Protein AF-A0A928VUD1-F1 (afdb_monomer)

Nearest PDB structures (foldseek):
  7b5h-assembly1_AC  TM=4.780E-01  e=1.825E-04  Nostoc sp. PCC 7120 = FACHB-418
  7b5h-assembly1_AA  TM=3.966E-01  e=3.244E-04  Nostoc sp. PCC 7120 = FACHB-418
  5y0e-assembly1_A  TM=3.196E-01  e=7.689E-04  Serratia sp. FS14
  6gj3-assembly1_D  TM=5.193E-01  e=1.446E-02  Escherichia coli
  5y0e-assembly1_B  TM=3.163E-01  e=8.615E-03  Serratia sp. FS14

Secondary structure (DSSP, 8-state):
------------TT----HHHHHHHHHHHHHHHHHHHHHHEE-EEEEE--EEE-TTTSSEEEE--EEEE-TTS-EEEE-TT-PEEEE-----SS-SEEEEEEEEEEE-GGG-TT--TT-S----EEEEEEESS--TT-EEEEEEEEETTSSS---B--SSTTSPPTTBEE-TT----EEPPSEEE-EEEE--GGGGGTTHHHHHHHHHHHHHHHHHH-TTEEE-SSPEEE-TTGGGTS-GGG-SEEE--HHHHTTS-HHHHHHHHHHHHHTT-EEEEEE-HHHHHHHTTT-THHHHHHHHHHHHHHHHHHHHHHHS-TTSS-HHHHHHHHHHHHHHHHHHHHHHHHHHHHHHHHHHHHH-----SS-SS--TT-HHHHSSS--SS--EETTEEPEEEEETTEEEEES-THHHHS--TT----HHHHHHHHHHHHHHHHHHHHHHHHHHHHHHTT--

Mean predicted aligned error: 10.02 Å

Radius of gyration: 29.48 Å; Cα contacts (8 Å, |Δi|>4): 717; chains: 1; bounding box: 75×64×85 Å

Foldseek 3Di:
DPPPDQDADDDDPPDDDDPVNVVSNVVSVQQVQLVVCLQWKAWAFADAQAWFADPPALFKIWTAWGWIAFNSRDIDGDDHPDIDIDGDDDDPPPDQKAKKFWWKAWDDVVPDPPDPPPDPDDDTDMDIDIDSDDDGRTQTSWMAIAGNPDPDQGAHDAPDQVDRDHSHTHRPPGDDMDTEAQFEFAAEEEDEPVCVPPHVVLQQQLVLLLQVCCCVPPVNYHYDNGHHYDYPVCLQVDPLVVGLEYEDEVVRVVVDDLVPPLVSVVVSLLLLHAYEYEYAQVNLCVLLPPPCLVVLLVVLLVLVVVLVVLVVVVVVPPDDDDVPVSVVVNVVSVVSNVVSVVVNLVSQLVSVVVVCVVNVPPFDSPDQADDQPHQLQPPPHHDPFAADAPRHGWTWDDDRRYIYIYHDCSNLSRPDPPDDDDPVNSVSSSRSVVSVRVSSRVSSVVSVVVVVVPDD

Organism: NCBI:txid2777977

Sequence (456 aa):
MTNAFFERLHIGSDRLITVDRWRQVHDYHRRRQNWYYQALYQPGIIEGLGISVDNQDGLTLIIQPGAAIDNQGNPIIVPTQETFKFRIQTRPESEKELQIYIVLQAVDPNDLKGLPQETQTVPEYFKIHERRKLQPGDIELCRILLNADQDVLEVSSPKDPFFPKPNELDFRYRPIPRPRTSFDIQVGAVVTSSDHIQSAPYLIKGWTDLIASIPSLYPRLSAHSMVQQYSPTELGELNVQSCQLLHLPYRILGTLDRGWLMPILDRFIQDGGTVLVSIDIDQINDLMENRNFAEHLQIFRALKLEARQLDYAFTDRHKYGSQETANSLKGAIDSEIEDYSAEILSDLSHLIQKINQTHRMGFDDEHAELELEHPLRRFPFPFSQLPTYKGYPVYVKQQGGWILMLGDLNEVWSIDPNFDCSREVLRSAQEFGINILHFAAQRWQQINYANYQITD

pLDDT: mean 84.81, std 12.03, range [34.44, 98.25]

Solvent-accessible surface area (backbone atoms only — not comparable to full-atom values): 25769 Å² total; per-residue (Å²): 132,76,89,79,80,82,70,78,84,82,87,54,98,90,57,84,91,45,72,69,58,52,49,49,49,52,53,40,54,50,52,53,50,15,47,55,39,48,71,48,34,43,40,18,49,78,42,71,51,47,76,47,57,38,90,87,70,26,38,34,34,38,36,41,33,28,35,32,31,27,64,66,37,47,68,28,62,44,60,84,88,57,70,45,80,46,70,70,78,88,73,52,84,84,45,65,64,40,60,38,33,39,26,40,31,63,41,66,60,89,77,52,85,82,68,70,90,82,59,95,70,81,72,79,36,63,48,79,46,82,35,79,65,92,54,95,42,54,38,54,58,33,34,34,40,38,52,42,90,46,99,67,83,53,42,39,72,37,93,42,69,91,64,45,50,74,28,14,50,33,54,83,73,46,41,57,60,39,66,42,56,80,35,68,38,30,44,28,36,54,48,58,86,78,27,78,77,83,55,43,66,37,53,58,42,5,51,38,45,42,52,70,45,29,69,81,77,42,47,48,44,42,63,55,76,68,68,42,79,36,45,80,82,43,61,81,76,47,71,66,84,75,34,30,33,38,38,40,43,40,83,56,63,76,74,52,64,59,88,66,48,48,63,52,52,52,49,42,32,73,72,16,22,23,40,37,33,33,34,43,60,73,54,52,49,62,75,49,74,74,57,61,55,67,54,53,51,51,51,48,44,53,52,54,51,50,53,51,52,49,53,54,58,54,71,75,51,86,78,73,92,60,69,66,63,52,51,52,51,50,53,51,53,53,52,51,49,50,52,50,47,53,52,52,51,51,54,48,42,52,48,50,48,54,49,29,73,73,67,66,62,70,66,69,89,89,59,69,62,68,54,85,83,34,58,62,36,42,34,85,50,71,50,97,64,66,40,53,46,103,78,40,71,37,45,44,40,74,38,97,36,41,33,43,31,43,39,52,56,36,63,63,40,25,92,47,97,84,63,89,71,55,71,65,45,42,48,43,43,48,45,47,51,47,5,52,53,46,44,23,31,50,44,28,50,52,46,47,54,62,63,63,75,71,80,126

Structure (mmCIF, N/CA/C/O backbone):
data_AF-A0A928VUD1-F1
#
_entry.id   AF-A0A928VUD1-F1
#
loop_
_atom_site.group_PDB
_atom_site.id
_atom_site.type_symbol
_atom_site.label_atom_id
_atom_site.label_alt_id
_atom_site.label_comp_id
_atom_site.label_asym_id
_atom_site.label_entity_id
_atom_site.label_seq_id
_atom_site.pdbx_PDB_ins_code
_atom_site.Cartn_x
_atom_site.Cartn_y
_atom_site.Cartn_z
_atom_site.occupancy
_atom_site.B_iso_or_equiv
_atom_site.auth_seq_id
_atom_site.auth_comp_id
_atom_site.auth_asym_id
_atom_site.auth_atom_id
_atom_site.pdbx_PDB_model_num
ATOM 1 N N . MET A 1 1 ? -8.631 -18.122 6.795 1.00 48.44 1 MET A N 1
ATOM 2 C CA . MET A 1 1 ? -10.044 -18.305 7.189 1.00 48.44 1 MET A CA 1
ATOM 3 C C . MET A 1 1 ? -10.235 -19.783 7.459 1.00 48.44 1 MET A C 1
ATOM 5 O O . MET A 1 1 ? -10.255 -20.563 6.521 1.00 48.44 1 MET A O 1
ATOM 9 N N . THR A 1 2 ? -10.226 -20.173 8.729 1.00 42.34 2 THR A N 1
ATOM 10 C CA . THR A 1 2 ? -10.508 -21.542 9.180 1.00 42.34 2 THR A CA 1
ATOM 11 C C . THR A 1 2 ? -11.916 -21.954 8.741 1.00 42.34 2 THR A C 1
ATOM 13 O O . THR A 1 2 ? -12.798 -21.100 8.702 1.00 42.34 2 THR A O 1
ATOM 16 N N . ASN A 1 3 ? -12.103 -23.231 8.378 1.00 44.38 3 ASN A N 1
ATOM 17 C CA . ASN A 1 3 ? -13.359 -23.858 7.935 1.00 44.38 3 ASN A CA 1
ATOM 18 C C . ASN A 1 3 ? -14.597 -23.343 8.697 1.00 44.38 3 ASN A C 1
ATOM 20 O O . ASN A 1 3 ? -14.991 -23.903 9.720 1.00 44.38 3 ASN A O 1
ATOM 24 N N . ALA A 1 4 ? -15.229 -22.278 8.202 1.00 56.97 4 ALA A N 1
ATOM 25 C CA . ALA A 1 4 ? -16.465 -21.761 8.767 1.00 56.97 4 ALA A CA 1
ATOM 26 C C . ALA A 1 4 ? -17.613 -22.639 8.258 1.00 56.97 4 ALA A C 1
ATOM 28 O O . ALA A 1 4 ? -18.195 -22.386 7.205 1.00 56.97 4 ALA A O 1
ATOM 29 N N . PHE A 1 5 ? -17.898 -23.721 8.980 1.00 71.06 5 PHE A N 1
ATOM 30 C CA . PHE A 1 5 ? -19.027 -24.589 8.668 1.00 71.06 5 PHE A CA 1
ATOM 31 C C . PHE A 1 5 ? -20.336 -23.894 9.077 1.00 71.06 5 PHE A C 1
ATOM 33 O O . PHE A 1 5 ? -20.568 -23.591 10.251 1.00 71.06 5 PHE A O 1
ATOM 40 N N . PHE A 1 6 ? -21.184 -23.588 8.092 1.00 84.50 6 PHE A N 1
ATOM 41 C CA . PHE A 1 6 ? -22.466 -22.915 8.294 1.00 84.50 6 PHE A CA 1
ATOM 42 C C . PHE A 1 6 ? -23.605 -23.931 8.385 1.00 84.50 6 PHE A C 1
ATOM 44 O O . PHE A 1 6 ? -24.091 -24.426 7.370 1.00 84.50 6 PHE A O 1
ATOM 51 N N . GLU A 1 7 ? -24.097 -24.180 9.595 1.00 85.88 7 GLU A N 1
ATOM 52 C CA . GLU A 1 7 ? -25.244 -25.065 9.818 1.00 85.88 7 GLU A CA 1
ATOM 53 C C . GLU A 1 7 ? -26.544 -24.274 9.908 1.00 85.88 7 GLU A C 1
ATOM 55 O O . GLU A 1 7 ? -26.764 -23.508 10.849 1.00 85.88 7 GLU A O 1
ATOM 60 N N . ARG A 1 8 ? -27.427 -24.469 8.926 1.00 88.25 8 ARG A N 1
ATOM 61 C CA . ARG A 1 8 ? -28.771 -23.891 8.944 1.00 88.25 8 ARG A CA 1
ATOM 62 C C . ARG A 1 8 ? -29.744 -24.870 9.593 1.00 88.25 8 ARG A C 1
ATOM 64 O O . ARG A 1 8 ? -29.845 -26.017 9.161 1.00 88.25 8 ARG A O 1
ATOM 71 N N . LEU A 1 9 ? -30.516 -24.396 10.571 1.00 88.94 9 LEU A N 1
ATOM 72 C CA . LEU A 1 9 ? -31.588 -25.193 11.161 1.00 88.94 9 LEU A CA 1
ATOM 73 C C . LEU A 1 9 ? -32.654 -25.524 10.103 1.00 88.94 9 LEU A C 1
ATOM 75 O O . LEU A 1 9 ? -33.220 -24.633 9.470 1.00 88.94 9 LEU A O 1
ATOM 79 N N . HIS A 1 10 ? -32.959 -26.811 9.949 1.00 87.12 10 HIS A N 1
ATOM 80 C CA . HIS A 1 10 ? -34.093 -27.279 9.158 1.00 87.12 10 HIS A CA 1
ATOM 81 C C . HIS A 1 10 ? -35.347 -27.376 10.042 1.00 87.12 10 HIS A C 1
ATOM 83 O O . HIS A 1 10 ? -35.391 -28.175 10.990 1.00 87.12 10 HIS A O 1
ATOM 89 N N . ILE A 1 11 ? -36.353 -26.552 9.734 1.00 83.06 11 ILE A N 1
ATOM 90 C CA . ILE A 1 11 ? -37.636 -26.498 10.445 1.00 83.06 11 ILE A CA 1
ATOM 91 C C . ILE A 1 11 ? -38.646 -27.373 9.692 1.00 83.06 11 ILE A C 1
ATOM 93 O O . ILE A 1 11 ? -39.026 -27.052 8.570 1.00 83.06 11 ILE A O 1
ATOM 97 N N . GLY A 1 12 ? -39.052 -28.482 10.316 1.00 84.00 12 GLY A N 1
ATOM 98 C CA . GLY A 1 12 ? -40.106 -29.382 9.839 1.00 84.00 12 GLY A CA 1
ATOM 99 C C . GLY A 1 12 ? -41.404 -29.196 10.629 1.00 84.00 12 GLY A C 1
ATOM 100 O O . GLY A 1 12 ? -41.389 -28.666 11.740 1.00 84.00 12 GLY A O 1
ATOM 101 N N . SER A 1 13 ? -42.531 -29.637 10.071 1.00 79.75 13 SER A N 1
ATOM 102 C CA . SER A 1 13 ? -43.873 -29.497 10.664 1.00 79.75 13 SER A CA 1
ATOM 103 C C . SER A 1 13 ? -44.088 -30.288 11.964 1.00 79.75 13 SER A C 1
ATOM 105 O O . SER A 1 13 ? -45.016 -30.002 12.710 1.00 79.75 13 SER A O 1
ATOM 107 N N . ASP A 1 14 ? -43.228 -31.262 12.255 1.00 84.19 14 ASP A N 1
ATOM 108 C CA . ASP A 1 14 ? -43.240 -32.131 13.439 1.00 84.19 14 ASP A CA 1
ATOM 109 C C . ASP A 1 14 ? -42.320 -31.635 14.575 1.00 84.19 14 ASP A C 1
ATOM 111 O O . ASP A 1 14 ? -42.181 -32.279 15.617 1.00 84.19 14 ASP A O 1
ATOM 115 N N . ARG A 1 15 ? -41.667 -30.481 14.395 1.00 78.81 15 ARG A N 1
ATOM 116 C CA . ARG A 1 15 ? -40.625 -29.973 15.293 1.00 78.81 15 ARG A CA 1
ATOM 117 C C . ARG A 1 15 ? -41.103 -28.758 16.089 1.00 78.81 15 ARG A C 1
ATOM 119 O O . ARG A 1 15 ? -41.362 -27.700 15.532 1.00 78.81 15 ARG A O 1
ATOM 126 N N . LEU A 1 16 ? -41.110 -28.878 17.421 1.00 85.25 16 LEU A N 1
ATOM 127 C CA . LEU A 1 16 ? -41.390 -27.762 18.337 1.00 85.25 16 LEU A CA 1
ATOM 128 C C . LEU A 1 16 ? -40.362 -26.629 18.193 1.00 85.25 16 LEU A C 1
ATOM 130 O O . LEU A 1 16 ? -39.154 -26.870 18.140 1.00 85.25 16 LEU A O 1
ATOM 134 N N . ILE A 1 17 ? -40.826 -25.385 18.177 1.00 85.88 17 ILE A N 1
ATOM 135 C CA . ILE A 1 17 ? -39.956 -24.210 18.197 1.00 85.88 17 ILE A CA 1
ATOM 136 C C . ILE A 1 17 ? -39.545 -23.944 19.652 1.00 85.88 17 ILE A C 1
ATOM 138 O O . ILE A 1 17 ? -40.374 -23.564 20.474 1.00 85.88 17 ILE A O 1
ATOM 142 N N . THR A 1 18 ? -38.272 -24.175 19.976 1.00 89.25 18 THR A N 1
ATOM 143 C CA . THR A 1 18 ? -37.698 -23.947 21.313 1.00 89.25 18 THR A CA 1
ATOM 144 C C . THR A 1 18 ? -36.814 -22.700 21.328 1.00 89.25 18 THR A C 1
ATOM 146 O O . THR A 1 18 ? -36.384 -22.225 20.275 1.00 89.25 18 THR A O 1
ATOM 149 N N . VAL A 1 19 ? -36.503 -22.187 22.523 1.00 86.12 19 VAL A N 1
ATOM 150 C CA . VAL A 1 19 ? -35.561 -21.065 22.708 1.00 86.12 19 VAL A CA 1
ATOM 151 C C . VAL A 1 19 ? -34.201 -21.381 22.082 1.00 86.12 19 VAL A C 1
ATOM 153 O O . VAL A 1 19 ? -33.661 -20.557 21.351 1.00 86.12 19 VAL A O 1
ATOM 156 N N . ASP A 1 20 ? -33.685 -22.596 22.279 1.00 86.69 20 ASP A N 1
ATOM 157 C CA . ASP A 1 20 ? -32.394 -23.004 21.713 1.00 86.69 20 ASP A CA 1
ATOM 158 C C . ASP A 1 20 ? -32.408 -23.025 20.181 1.00 86.69 20 ASP A C 1
ATOM 160 O O . ASP A 1 20 ? -31.449 -22.597 19.543 1.00 86.69 20 ASP A O 1
ATOM 164 N N . ARG A 1 21 ? -33.518 -23.462 19.570 1.00 87.31 21 ARG A N 1
ATOM 165 C CA . ARG A 1 21 ? -33.684 -23.450 18.108 1.00 87.31 21 ARG A CA 1
ATOM 166 C C . ARG A 1 21 ? -33.757 -22.030 17.558 1.00 87.31 21 ARG A C 1
ATOM 168 O O . ARG A 1 21 ? -33.159 -21.751 16.521 1.00 87.31 21 ARG A O 1
ATOM 175 N N . TRP A 1 22 ? -34.440 -21.126 18.257 1.00 87.81 22 TRP A N 1
ATOM 176 C CA . TRP A 1 22 ? -34.425 -19.705 17.918 1.00 87.81 22 TRP A CA 1
ATOM 177 C C . TRP A 1 22 ? -33.025 -19.110 18.032 1.00 87.81 22 TRP A C 1
ATOM 179 O O . TRP A 1 22 ? -32.599 -18.420 17.107 1.00 87.81 22 TRP A O 1
ATOM 189 N N . ARG A 1 23 ? -32.296 -19.399 19.116 1.00 86.56 23 ARG A N 1
ATOM 190 C CA . ARG A 1 23 ? -30.913 -18.943 19.304 1.00 86.56 23 ARG A CA 1
ATOM 191 C C . ARG A 1 23 ? -30.019 -19.441 18.168 1.00 86.56 23 ARG A C 1
ATOM 193 O O . ARG A 1 23 ? -29.365 -18.634 17.522 1.00 86.56 23 ARG A O 1
ATOM 200 N N . GLN A 1 24 ? -30.113 -20.722 17.813 1.00 88.44 24 GLN A N 1
ATOM 201 C CA . GLN A 1 24 ? -29.358 -21.306 16.701 1.00 88.44 24 GLN A CA 1
ATOM 202 C C . GLN A 1 24 ? -29.626 -20.604 15.356 1.00 88.44 24 GLN A C 1
ATOM 204 O O . GLN A 1 24 ? -28.696 -20.387 14.577 1.00 88.44 24 GLN A O 1
ATOM 209 N N . VAL A 1 25 ? -30.881 -20.239 15.066 1.00 90.06 25 VAL A N 1
ATOM 210 C CA . VAL A 1 25 ? -31.235 -19.489 13.847 1.00 90.06 25 VAL A CA 1
ATOM 211 C C . VAL A 1 25 ? -30.621 -18.087 13.868 1.00 90.06 25 VAL A C 1
ATOM 213 O O . VAL A 1 25 ? -30.004 -17.685 12.879 1.00 90.06 25 VAL A O 1
ATOM 216 N N . HIS A 1 26 ? -30.726 -17.358 14.982 1.00 88.94 26 HIS A N 1
ATOM 217 C CA . HIS A 1 26 ? -30.129 -16.024 15.113 1.00 88.94 26 HIS A CA 1
ATOM 218 C C . HIS A 1 26 ? -28.600 -16.071 15.001 1.00 88.94 26 HIS A C 1
ATOM 220 O O . HIS A 1 26 ? -28.024 -15.297 14.237 1.00 88.94 26 HIS A O 1
ATOM 226 N N . ASP A 1 27 ? -27.950 -17.035 15.655 1.00 88.69 27 ASP A N 1
ATOM 227 C CA . ASP A 1 27 ? -26.501 -17.240 15.581 1.00 88.69 27 ASP A CA 1
ATOM 228 C C . ASP A 1 27 ? -26.047 -17.578 14.158 1.00 88.69 27 ASP A C 1
ATOM 230 O O . ASP A 1 27 ? -24.990 -17.132 13.713 1.00 88.69 27 ASP A O 1
ATOM 234 N N . TYR A 1 28 ? -26.829 -18.365 13.410 1.00 91.94 28 TYR A N 1
ATOM 235 C CA . TYR A 1 28 ? -26.558 -18.628 11.995 1.00 91.94 28 TYR A CA 1
ATOM 236 C C . TYR A 1 28 ? -26.592 -17.336 11.168 1.00 91.94 28 TYR A C 1
ATOM 238 O O . TYR A 1 28 ? -25.668 -17.078 10.392 1.00 91.94 28 TYR A O 1
ATOM 246 N N . HIS A 1 29 ? -27.633 -16.515 11.331 1.00 91.81 29 HIS A N 1
ATOM 247 C CA . HIS A 1 29 ? -27.766 -15.257 10.595 1.00 91.81 29 HIS A CA 1
ATOM 248 C C . HIS A 1 29 ? -26.662 -14.260 10.961 1.00 91.81 29 HIS A C 1
ATOM 250 O O . HIS A 1 29 ? -26.038 -13.711 10.052 1.00 91.81 29 HIS A O 1
ATOM 256 N N . ARG A 1 30 ? -26.352 -14.111 12.256 1.00 89.94 30 ARG A N 1
ATOM 257 C CA . ARG A 1 30 ? -25.256 -13.270 12.751 1.00 89.94 30 ARG A CA 1
ATOM 258 C C . ARG A 1 30 ? -23.915 -13.722 12.180 1.00 89.94 30 ARG A C 1
ATOM 260 O O . ARG A 1 30 ? -23.231 -12.938 11.536 1.00 89.94 30 ARG A O 1
ATOM 267 N N . ARG A 1 31 ? -23.567 -15.011 12.303 1.00 90.44 31 ARG A N 1
ATOM 268 C CA . ARG A 1 31 ? -22.313 -15.553 11.745 1.00 90.44 31 ARG A CA 1
ATOM 269 C C . ARG A 1 31 ? -22.212 -15.347 10.236 1.00 90.44 31 ARG A C 1
ATOM 271 O O . ARG A 1 31 ? -21.139 -15.016 9.742 1.00 90.44 31 ARG A O 1
ATOM 278 N N . ARG A 1 32 ? -23.309 -15.529 9.491 1.00 92.06 32 ARG A N 1
ATOM 279 C CA . ARG A 1 32 ? -23.329 -15.317 8.035 1.00 92.06 32 ARG A CA 1
ATOM 280 C C . ARG A 1 32 ? -23.122 -13.845 7.672 1.00 92.06 32 ARG A C 1
ATOM 282 O O . ARG A 1 32 ? -22.389 -13.566 6.727 1.00 92.06 32 ARG A O 1
ATOM 289 N N . GLN A 1 33 ? -23.746 -12.925 8.405 1.00 92.25 33 GLN A N 1
ATOM 290 C CA . GLN A 1 33 ? -23.556 -11.484 8.226 1.00 92.25 33 GLN A CA 1
ATOM 291 C C . GLN A 1 33 ? -22.118 -11.065 8.550 1.00 92.25 33 GLN A C 1
ATOM 293 O O . GLN A 1 33 ? -21.477 -10.407 7.733 1.00 92.25 33 GLN A O 1
ATOM 298 N N . ASN A 1 34 ? -21.594 -11.516 9.688 1.00 92.31 34 ASN A N 1
ATOM 299 C CA . ASN A 1 34 ? -20.219 -11.275 10.109 1.00 92.31 34 ASN A CA 1
ATOM 300 C C . ASN A 1 34 ? -19.225 -11.786 9.064 1.00 92.31 34 ASN A C 1
ATOM 302 O O . ASN A 1 34 ? -18.307 -11.068 8.683 1.00 92.31 34 ASN A O 1
ATOM 306 N N . TRP A 1 35 ? -19.437 -12.998 8.542 1.00 90.81 35 TRP A N 1
ATOM 307 C CA . TRP A 1 35 ? -18.601 -13.557 7.480 1.00 90.81 35 TRP A CA 1
ATOM 308 C C . TRP A 1 35 ? -18.664 -12.738 6.193 1.00 90.81 35 TRP A C 1
ATOM 310 O O . TRP A 1 35 ? -17.623 -12.459 5.608 1.00 90.81 35 TRP A O 1
ATOM 320 N N . TYR A 1 36 ? -19.859 -12.314 5.770 1.00 91.06 36 TYR A N 1
ATOM 321 C CA . TYR A 1 36 ? -20.012 -11.456 4.594 1.00 91.06 36 TYR A CA 1
ATOM 322 C C . TYR A 1 36 ? -19.243 -10.141 4.761 1.00 91.06 36 TYR A C 1
ATOM 324 O O . TYR A 1 36 ? -18.516 -9.734 3.857 1.00 91.06 36 TYR A O 1
ATOM 332 N N . TYR A 1 37 ? -19.352 -9.509 5.933 1.00 91.06 37 TYR A N 1
ATOM 333 C CA . TYR A 1 37 ? -18.616 -8.286 6.225 1.00 91.06 37 TYR A CA 1
ATOM 334 C C . TYR A 1 37 ? -17.106 -8.527 6.225 1.00 91.06 37 TYR A C 1
ATOM 336 O O . TYR A 1 37 ? -16.383 -7.862 5.492 1.00 91.06 37 TYR A O 1
ATOM 344 N N . GLN A 1 38 ? -16.636 -9.532 6.969 1.00 88.94 38 GLN A N 1
ATOM 345 C CA . GLN A 1 38 ? -15.221 -9.897 7.021 1.00 88.94 38 GLN A CA 1
ATOM 346 C C . GLN A 1 38 ? -14.664 -10.227 5.633 1.00 88.94 38 GLN A C 1
ATOM 348 O O . GLN A 1 38 ? -13.509 -9.920 5.358 1.00 88.94 38 GLN A O 1
ATOM 353 N N . ALA A 1 39 ? -15.442 -10.845 4.746 1.00 88.12 39 ALA A N 1
ATOM 354 C CA . ALA A 1 39 ? -14.986 -11.184 3.402 1.00 88.12 39 ALA A CA 1
ATOM 355 C C . ALA A 1 39 ? -14.753 -9.944 2.524 1.00 88.12 39 ALA A C 1
ATOM 357 O O . ALA A 1 39 ? -13.899 -9.979 1.640 1.00 88.12 39 ALA A O 1
ATOM 358 N N . LEU A 1 40 ? -15.493 -8.857 2.761 1.00 89.25 40 LEU A N 1
ATOM 359 C CA . LEU A 1 40 ? -15.569 -7.724 1.839 1.00 89.25 40 LEU A CA 1
ATOM 360 C C . LEU A 1 40 ? -15.015 -6.416 2.392 1.00 89.25 40 LEU A C 1
ATOM 362 O O . LEU A 1 40 ? -14.662 -5.548 1.596 1.00 89.25 40 LEU A O 1
ATOM 366 N N . TYR A 1 41 ? -14.925 -6.261 3.711 1.00 91.00 41 TYR A N 1
ATOM 367 C CA . TYR A 1 41 ? -14.602 -4.995 4.356 1.00 91.00 41 TYR A CA 1
ATOM 368 C C . TYR A 1 41 ? -13.569 -5.152 5.476 1.00 91.00 41 TYR A C 1
ATOM 370 O O . TYR A 1 41 ? -13.454 -6.193 6.125 1.00 91.00 41 TYR A O 1
ATOM 378 N N . GLN A 1 42 ? -12.804 -4.086 5.688 1.00 90.75 42 GLN A N 1
ATOM 379 C CA . GLN A 1 42 ? -11.972 -3.858 6.862 1.00 90.75 42 GLN A CA 1
ATOM 380 C C . GLN A 1 42 ? -12.806 -3.201 7.976 1.00 90.75 42 GLN A C 1
ATOM 382 O O . GLN A 1 42 ? -13.734 -2.448 7.666 1.00 90.75 42 GLN A O 1
ATOM 387 N N . PRO A 1 43 ? -12.470 -3.454 9.255 1.00 93.25 43 PRO A N 1
ATOM 388 C CA . PRO A 1 43 ? -13.142 -2.835 10.395 1.00 93.25 43 PRO A CA 1
ATOM 389 C C . PRO A 1 43 ? -12.977 -1.315 10.426 1.00 93.25 43 PRO A C 1
ATOM 391 O O . PRO A 1 43 ? -12.012 -0.771 9.886 1.00 93.25 43 PRO A O 1
ATOM 394 N N . GLY A 1 44 ? -13.873 -0.629 11.134 1.00 95.50 44 GLY A N 1
ATOM 395 C CA . GLY A 1 44 ? -13.720 0.799 11.381 1.00 95.50 44 GLY A CA 1
ATOM 396 C C . GLY A 1 44 ? -14.961 1.505 11.910 1.00 95.50 44 GLY A C 1
ATOM 397 O O . GLY A 1 44 ? -16.013 0.905 12.130 1.00 95.50 44 GLY A O 1
ATOM 398 N N . ILE A 1 45 ? -14.810 2.812 12.096 1.00 97.19 45 ILE A N 1
ATOM 399 C CA . ILE A 1 45 ? -15.842 3.743 12.548 1.00 97.19 45 ILE A CA 1
ATOM 400 C C . ILE A 1 45 ? -16.692 4.176 11.354 1.00 97.19 45 ILE A C 1
ATOM 402 O O . ILE A 1 45 ? -16.182 4.764 10.402 1.00 97.19 45 ILE A O 1
ATOM 406 N N . ILE A 1 46 ? -17.989 3.883 11.410 1.00 95.19 46 ILE A N 1
ATOM 407 C CA . ILE A 1 46 ? -18.954 4.226 10.358 1.00 95.19 46 ILE A CA 1
ATOM 408 C C . ILE A 1 46 ? -19.353 5.694 10.482 1.00 95.19 46 ILE A C 1
ATOM 410 O O . ILE A 1 46 ? -19.328 6.434 9.503 1.00 95.19 46 ILE A O 1
ATOM 414 N N . GLU A 1 47 ? -19.718 6.109 11.694 1.00 94.50 47 GLU A N 1
ATOM 415 C CA . GLU A 1 47 ? -20.177 7.463 11.984 1.00 94.50 47 GLU A CA 1
ATOM 416 C C . GLU A 1 47 ? -19.939 7.830 13.452 1.00 94.50 47 GLU A C 1
ATOM 418 O O . GLU A 1 47 ? -19.917 6.967 14.332 1.00 94.50 47 GLU A O 1
ATOM 423 N N . GLY A 1 48 ? -19.786 9.128 13.723 1.00 94.38 48 GLY A N 1
ATOM 424 C CA . GLY A 1 48 ? -19.685 9.661 15.081 1.00 94.38 48 GLY A CA 1
ATOM 425 C C . GLY A 1 48 ? -18.438 9.199 15.845 1.00 94.38 48 GLY A C 1
ATOM 426 O O . GLY A 1 48 ? -17.310 9.254 15.337 1.00 94.38 48 GLY A O 1
ATOM 427 N N . LEU A 1 49 ? -18.641 8.804 17.106 1.00 95.44 49 LEU A N 1
ATOM 428 C CA . LEU A 1 49 ? -17.591 8.370 18.039 1.00 95.44 49 LEU A CA 1
ATOM 429 C C . LEU A 1 49 ? -16.483 9.417 18.242 1.00 95.44 49 LEU A C 1
ATOM 431 O O . LEU A 1 49 ? -15.312 9.077 18.410 1.00 95.44 49 LEU A O 1
ATOM 435 N N . GLY A 1 50 ? -16.839 10.702 18.167 1.00 94.56 50 GLY A N 1
ATOM 436 C CA . GLY A 1 50 ? -15.924 11.800 18.471 1.00 94.56 50 GLY A CA 1
ATOM 437 C C . GLY A 1 50 ? -15.456 11.747 19.925 1.00 94.56 50 GLY A C 1
ATOM 438 O O . GLY A 1 50 ? -16.215 11.344 20.805 1.00 94.56 50 GLY A O 1
ATOM 439 N N . ILE A 1 51 ? -14.215 12.163 20.178 1.00 94.81 51 ILE A N 1
ATOM 440 C CA . ILE A 1 51 ? -13.645 12.246 21.527 1.00 94.81 51 ILE A CA 1
ATOM 441 C C . ILE A 1 51 ? -13.203 13.677 21.802 1.00 94.81 51 ILE A C 1
ATOM 443 O O . ILE A 1 51 ? -12.540 14.297 20.972 1.00 94.81 51 ILE A O 1
ATOM 447 N N . SER A 1 52 ? -13.519 14.167 22.995 1.00 94.38 52 SER A N 1
ATOM 448 C CA . SER A 1 52 ? -12.948 15.389 23.560 1.00 94.38 52 SER A CA 1
ATOM 449 C C . SER A 1 52 ? -12.487 15.153 24.995 1.00 94.38 52 SER A C 1
ATOM 451 O O . SER A 1 52 ? -12.897 14.185 25.632 1.00 94.38 52 SER A O 1
ATOM 453 N N . VAL A 1 53 ? -11.656 16.045 25.525 1.00 94.31 53 VAL A N 1
ATOM 454 C CA . VAL A 1 53 ? -11.279 16.025 26.946 1.00 94.31 53 VAL A CA 1
ATOM 455 C C . VAL A 1 53 ? -12.294 16.832 27.759 1.00 94.31 53 VAL A C 1
ATOM 457 O O . VAL A 1 53 ? -12.772 17.869 27.300 1.00 94.31 53 VAL A O 1
ATOM 460 N N . ASP A 1 54 ? -12.647 16.349 28.948 1.00 92.69 54 ASP A N 1
ATOM 461 C CA . ASP A 1 54 ? -13.414 17.098 29.940 1.00 92.69 54 ASP A CA 1
ATOM 462 C C . ASP A 1 54 ? -12.509 18.153 30.595 1.00 92.69 54 ASP A C 1
ATOM 464 O O . ASP A 1 54 ? -11.482 17.841 31.201 1.00 92.69 54 ASP A O 1
ATOM 468 N N . ASN A 1 55 ? -12.902 19.422 30.490 1.00 83.56 55 ASN A N 1
ATOM 469 C CA . ASN A 1 55 ? -12.104 20.561 30.951 1.00 83.56 55 ASN A CA 1
ATOM 470 C C . ASN A 1 55 ? -11.950 20.631 32.483 1.00 83.56 55 ASN A C 1
A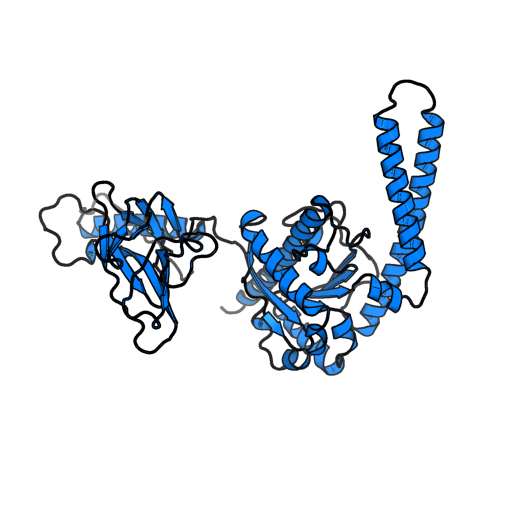TOM 472 O O . ASN A 1 55 ? -11.249 21.508 32.979 1.00 83.56 55 ASN A O 1
ATOM 476 N N . GLN A 1 56 ? -12.641 19.772 33.240 1.00 82.88 56 GLN A N 1
ATOM 477 C CA . GLN A 1 56 ? -12.632 19.810 34.705 1.00 82.88 56 GLN A CA 1
ATOM 478 C C . GLN A 1 56 ? -11.417 19.123 35.336 1.00 82.88 56 GLN A C 1
ATOM 480 O O . GLN A 1 56 ? -10.968 19.563 36.391 1.00 82.88 56 GLN A O 1
ATOM 485 N N . ASP A 1 57 ? -10.910 18.042 34.738 1.00 84.56 57 ASP A N 1
ATOM 486 C CA . ASP A 1 57 ? -9.857 17.218 35.348 1.00 84.56 57 ASP A CA 1
ATOM 487 C C . ASP A 1 57 ? -8.730 16.799 34.395 1.00 84.56 57 ASP A C 1
ATOM 489 O O . ASP A 1 57 ? -7.806 16.107 34.827 1.00 84.56 57 ASP A O 1
ATOM 493 N N . GLY A 1 58 ? -8.821 17.171 33.112 1.00 85.06 58 GLY A N 1
ATOM 494 C CA . GLY A 1 58 ? -7.800 16.907 32.097 1.00 85.06 58 GLY A CA 1
ATOM 495 C C . GLY A 1 58 ? -7.553 15.424 31.802 1.00 85.06 58 GLY A C 1
ATOM 496 O O . GLY A 1 58 ? -6.607 15.096 31.099 1.00 85.06 58 GLY A O 1
ATOM 497 N N . LEU A 1 59 ? -8.346 14.498 32.343 1.00 91.50 59 LEU A N 1
ATOM 498 C CA . LEU A 1 59 ? -8.092 13.049 32.253 1.00 91.50 59 LEU A CA 1
ATOM 499 C C . LEU A 1 59 ? -9.342 12.235 31.962 1.00 91.50 59 LEU A C 1
ATOM 501 O O . LEU A 1 59 ? -9.259 11.042 31.657 1.00 91.50 59 LEU A O 1
ATOM 505 N N . THR A 1 60 ? -10.504 12.862 32.074 1.00 95.19 60 THR A N 1
ATOM 506 C CA . THR A 1 60 ? -11.761 12.291 31.639 1.00 95.19 60 THR A CA 1
ATOM 507 C C . THR A 1 60 ? -11.984 12.636 30.175 1.00 95.19 60 THR A C 1
ATOM 509 O O . THR A 1 60 ? -11.971 13.793 29.770 1.00 95.19 60 THR A O 1
ATOM 512 N N . LEU A 1 61 ? -12.198 11.610 29.366 1.00 95.38 61 LEU A N 1
ATOM 513 C CA . LEU A 1 61 ? -12.592 11.711 27.973 1.00 95.38 61 LEU A CA 1
ATOM 514 C C . LEU A 1 61 ? -14.113 11.681 27.871 1.00 95.38 61 LEU A C 1
ATOM 516 O O . LEU A 1 61 ? -14.775 10.910 28.566 1.00 95.38 61 LEU A O 1
ATOM 520 N N . ILE A 1 62 ? -14.657 12.496 26.977 1.00 94.94 62 ILE A N 1
ATOM 521 C CA . ILE A 1 62 ? -16.067 12.516 26.603 1.00 94.94 62 ILE A CA 1
ATOM 522 C C . ILE A 1 62 ? -16.169 11.884 25.221 1.00 94.94 62 ILE A C 1
ATOM 524 O O . ILE A 1 62 ? -15.608 12.399 24.255 1.00 94.94 62 ILE A O 1
ATOM 528 N N . ILE A 1 63 ? -16.887 10.771 25.139 1.00 94.88 63 ILE A N 1
ATOM 529 C CA . ILE A 1 63 ? -17.079 9.998 23.917 1.00 94.88 63 ILE A CA 1
ATOM 530 C C . ILE A 1 63 ? -18.497 10.252 23.416 1.00 94.88 63 ILE A C 1
ATOM 532 O O . ILE A 1 63 ? -19.480 10.052 24.136 1.00 94.88 63 ILE A O 1
ATOM 536 N N . GLN A 1 64 ? -18.591 10.736 22.184 1.00 95.12 64 GLN A N 1
ATOM 537 C CA . GLN A 1 64 ? -19.851 1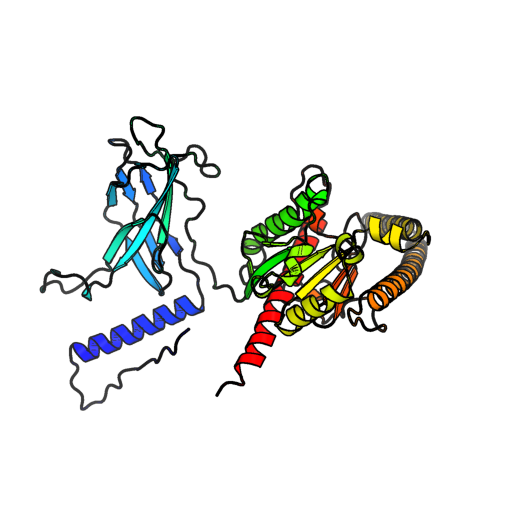1.027 21.516 1.00 95.12 64 GLN A CA 1
ATOM 538 C C . GLN A 1 64 ? -20.502 9.747 20.970 1.00 95.12 64 GLN A C 1
ATOM 540 O O . GLN A 1 64 ? -19.796 8.784 20.655 1.00 95.12 64 GLN A O 1
ATOM 545 N N . PRO A 1 65 ? -21.833 9.746 20.796 1.00 95.25 65 PRO A N 1
ATOM 546 C CA . PRO A 1 65 ? -22.543 8.673 20.113 1.00 95.25 65 PRO A CA 1
ATOM 547 C C . PRO A 1 65 ? -22.003 8.371 18.715 1.00 95.25 65 PRO A C 1
ATOM 549 O O . PRO A 1 65 ? -21.381 9.217 18.064 1.00 95.25 65 PRO A O 1
ATOM 552 N N . GLY A 1 66 ? -22.274 7.162 18.234 1.00 94.94 66 GLY A N 1
ATOM 553 C CA . GLY A 1 66 ? -21.869 6.732 16.903 1.00 94.94 66 GLY A CA 1
ATOM 554 C C . GLY A 1 66 ? -21.869 5.2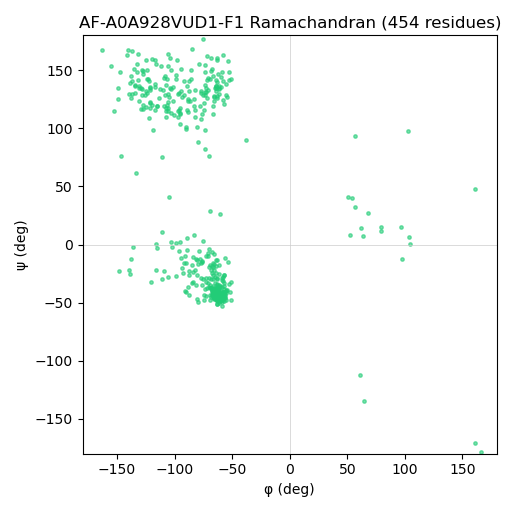19 16.745 1.00 94.94 66 GLY A C 1
ATOM 555 O O . GLY A 1 66 ? -22.339 4.482 17.615 1.00 94.94 66 GLY A O 1
ATOM 556 N N . ALA A 1 67 ? -21.323 4.767 15.623 1.00 95.31 67 ALA A N 1
ATOM 557 C CA . ALA A 1 67 ? -21.300 3.363 15.253 1.00 95.31 67 ALA A CA 1
ATOM 558 C C . ALA A 1 67 ? -19.952 2.952 14.657 1.00 95.31 67 ALA A C 1
ATOM 560 O O . ALA A 1 67 ? -19.307 3.705 13.922 1.00 95.31 67 ALA A O 1
ATOM 561 N N . ALA A 1 68 ? -19.552 1.719 14.939 1.00 96.62 68 ALA A N 1
ATOM 562 C CA . ALA A 1 68 ? -18.392 1.064 14.348 1.00 96.62 68 ALA A CA 1
ATOM 563 C C . ALA A 1 68 ? -18.694 -0.410 14.055 1.00 96.62 68 ALA A C 1
ATOM 565 O O . ALA A 1 68 ? -19.690 -0.951 14.531 1.00 96.62 68 ALA A O 1
ATOM 566 N N . ILE A 1 69 ? -17.830 -1.064 13.282 1.00 95.50 69 ILE A N 1
ATOM 567 C CA . ILE A 1 69 ? -17.830 -2.521 13.108 1.00 95.50 69 ILE A CA 1
ATOM 568 C C . ILE A 1 69 ? -16.419 -3.041 13.368 1.00 95.50 69 ILE A C 1
ATOM 570 O O . ILE A 1 69 ? -15.460 -2.536 12.780 1.00 95.50 69 ILE A O 1
ATOM 574 N N . ASP A 1 70 ? -16.302 -4.043 14.241 1.00 94.69 70 ASP A N 1
ATOM 575 C CA . ASP A 1 70 ? -15.027 -4.666 14.601 1.00 94.69 70 ASP A CA 1
ATOM 576 C C . ASP A 1 70 ? -14.481 -5.615 13.516 1.00 94.69 70 ASP A C 1
ATOM 578 O O . ASP A 1 70 ? -15.093 -5.859 12.472 1.00 94.69 70 ASP A O 1
ATOM 582 N N . ASN A 1 71 ? -13.286 -6.170 13.742 1.00 91.62 71 ASN A N 1
ATOM 583 C CA . ASN A 1 71 ? -12.635 -7.058 12.772 1.00 91.62 71 ASN A CA 1
ATOM 584 C C . ASN A 1 71 ? -13.303 -8.442 12.639 1.00 91.62 71 ASN A C 1
ATOM 586 O O . ASN A 1 71 ? -12.928 -9.214 11.756 1.00 91.62 71 ASN A O 1
ATOM 590 N N . GLN A 1 72 ? -14.284 -8.750 13.490 1.00 92.12 72 GLN A N 1
ATOM 591 C CA . GLN A 1 72 ? -15.130 -9.937 13.419 1.00 92.12 72 GLN A CA 1
ATOM 592 C C . GLN A 1 72 ? -16.486 -9.626 12.766 1.00 92.12 72 GLN A C 1
ATOM 594 O O . GLN A 1 72 ? -17.307 -10.530 12.612 1.00 92.12 72 GLN A O 1
ATOM 599 N N . GLY A 1 73 ? -16.725 -8.389 12.330 1.00 92.56 73 GLY A N 1
ATOM 600 C CA . GLY A 1 73 ? -17.988 -7.975 11.730 1.00 92.56 73 GLY A CA 1
ATOM 601 C C . GLY A 1 73 ? -19.094 -7.694 12.750 1.00 92.56 73 GLY A C 1
ATOM 602 O O . GLY A 1 73 ? -20.243 -7.545 12.340 1.00 92.56 73 GLY A O 1
ATOM 603 N N . ASN A 1 74 ? -18.778 -7.620 14.048 1.00 93.19 74 ASN A N 1
ATOM 604 C CA .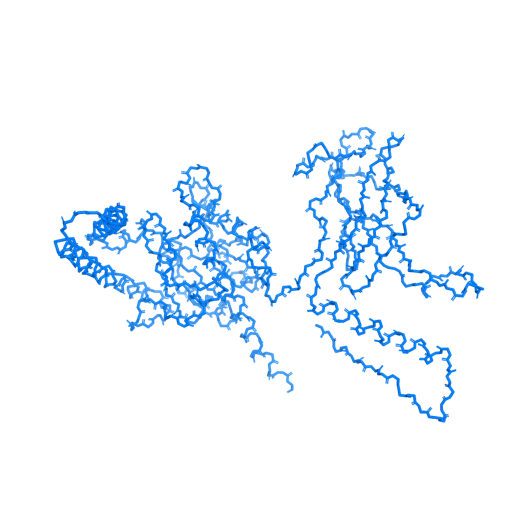 ASN A 1 74 ? -19.763 -7.265 15.063 1.00 93.19 74 ASN A CA 1
ATOM 605 C C . ASN A 1 74 ? -20.011 -5.750 15.036 1.00 93.19 74 ASN A C 1
ATOM 607 O O . ASN A 1 74 ? -19.047 -4.975 15.078 1.00 93.19 74 ASN A O 1
ATOM 611 N N . PRO A 1 75 ? -21.277 -5.305 14.989 1.00 93.25 75 PRO A N 1
ATOM 612 C CA . PRO A 1 75 ? -21.597 -3.898 15.136 1.00 93.25 75 PRO A CA 1
ATOM 613 C C . PRO A 1 75 ? -21.333 -3.443 16.573 1.00 93.25 75 PRO A C 1
ATOM 615 O O . PRO A 1 75 ? -21.609 -4.159 17.533 1.00 93.25 75 PRO A O 1
ATOM 618 N N . ILE A 1 76 ? -20.839 -2.220 16.716 1.00 93.88 76 ILE A N 1
ATOM 619 C CA . ILE A 1 76 ? -20.717 -1.532 17.994 1.00 93.88 76 ILE A CA 1
ATOM 620 C C . ILE A 1 76 ? -21.519 -0.244 17.906 1.00 93.88 76 ILE A C 1
ATOM 622 O O . ILE A 1 76 ? -21.196 0.626 17.098 1.00 93.88 76 ILE A O 1
ATOM 626 N N . ILE A 1 77 ? -22.553 -0.124 18.738 1.00 91.69 77 ILE A N 1
ATOM 627 C CA . ILE A 1 77 ? -23.460 1.024 18.744 1.00 91.69 77 ILE A CA 1
ATOM 628 C C . ILE A 1 77 ? -23.326 1.759 20.073 1.00 91.69 77 ILE A C 1
ATOM 630 O O . ILE A 1 77 ? -23.617 1.202 21.129 1.00 91.69 77 ILE A O 1
ATOM 634 N N . VAL A 1 78 ? -22.914 3.023 20.008 1.00 90.81 78 VAL A N 1
ATOM 635 C CA . VAL A 1 78 ? -22.934 3.950 21.141 1.00 90.81 78 VAL A CA 1
ATOM 636 C C . VAL A 1 78 ? -24.211 4.795 21.019 1.00 90.81 78 VAL A C 1
ATOM 638 O O . VAL A 1 78 ? -24.303 5.599 20.085 1.00 90.81 78 VAL A O 1
ATOM 641 N N . PRO A 1 79 ? -25.215 4.603 21.900 1.00 86.69 79 PRO A N 1
ATOM 642 C CA . PRO A 1 79 ? -26.540 5.209 21.758 1.00 86.69 79 PRO A CA 1
ATOM 643 C C . PRO A 1 79 ? -26.519 6.738 21.718 1.00 86.69 79 PRO A C 1
ATOM 645 O O . PRO A 1 79 ? -25.725 7.377 22.398 1.00 86.69 79 PRO A O 1
ATOM 648 N N . THR A 1 80 ? -27.460 7.334 20.983 1.00 78.25 80 THR A N 1
ATOM 649 C CA . THR A 1 80 ? -27.558 8.788 20.751 1.00 78.25 80 THR A CA 1
ATOM 650 C C . THR A 1 80 ? -27.986 9.619 21.958 1.00 78.25 80 THR A C 1
ATOM 652 O O . THR A 1 80 ? -27.939 10.844 21.894 1.00 78.25 80 THR A O 1
ATOM 655 N N . GLN A 1 81 ? -28.428 8.981 23.041 1.00 74.12 81 GLN A N 1
ATOM 656 C CA . GLN A 1 81 ? -29.105 9.666 24.141 1.00 74.12 81 GLN A CA 1
ATOM 657 C C . GLN A 1 81 ? -28.139 10.289 25.160 1.00 74.12 81 GLN A C 1
ATOM 659 O O . GLN A 1 81 ? -28.523 11.253 25.815 1.00 74.12 81 GLN A O 1
ATOM 664 N N . GLU A 1 82 ? -26.895 9.803 25.271 1.00 73.12 82 GLU A N 1
ATOM 665 C CA . GLU A 1 82 ? -25.930 10.275 26.275 1.00 73.12 82 GLU A CA 1
ATOM 666 C C . GLU A 1 82 ? -24.483 10.211 25.758 1.00 73.12 82 GLU A C 1
ATOM 668 O O . GLU A 1 82 ? -24.125 9.341 24.963 1.00 73.12 82 GLU A O 1
ATOM 673 N N . THR A 1 83 ? -23.634 11.140 26.212 1.00 83.19 83 THR A N 1
ATOM 674 C CA . THR A 1 83 ? -22.180 11.049 26.023 1.00 83.19 83 THR A CA 1
ATOM 675 C C . THR A 1 83 ? -21.561 10.218 27.140 1.00 83.19 83 THR A C 1
ATOM 677 O O . THR A 1 83 ? -21.958 10.305 28.302 1.00 83.19 83 THR A O 1
ATOM 680 N N . PHE A 1 84 ? -20.552 9.418 26.804 1.00 89.69 84 PHE A N 1
ATOM 681 C CA . PHE A 1 84 ? -19.903 8.531 27.766 1.00 89.69 84 PHE A CA 1
ATOM 682 C C . PHE A 1 84 ? -18.644 9.183 28.322 1.00 89.69 84 PHE A C 1
ATOM 684 O O . PHE A 1 84 ? -17.796 9.654 27.566 1.00 89.69 84 PHE A O 1
ATOM 691 N N . LYS A 1 85 ? -18.510 9.190 29.649 1.00 92.62 85 LYS A N 1
ATOM 692 C CA . LYS A 1 85 ? -17.296 9.649 30.326 1.00 92.62 85 LYS A CA 1
ATOM 693 C C . LYS A 1 85 ? -16.368 8.470 30.593 1.00 92.62 85 LYS A C 1
ATOM 695 O O . LYS A 1 85 ? -16.776 7.491 31.214 1.00 92.62 85 LYS A O 1
ATOM 700 N N . PHE A 1 86 ? -15.117 8.577 30.161 1.00 94.25 86 PHE A N 1
ATOM 701 C CA . PHE A 1 86 ? -14.084 7.569 30.381 1.00 94.25 86 PHE A CA 1
ATOM 702 C C . PHE A 1 86 ? -12.847 8.212 31.005 1.00 94.25 86 PHE A C 1
ATOM 704 O O . PHE A 1 86 ? -12.211 9.056 30.386 1.00 94.25 86 PHE A O 1
ATOM 711 N N . ARG A 1 87 ? -12.491 7.819 32.230 1.00 94.81 87 ARG A N 1
ATOM 712 C CA . ARG A 1 87 ? -11.310 8.350 32.923 1.00 94.81 87 ARG A CA 1
ATOM 713 C C . ARG A 1 87 ? -10.071 7.526 32.579 1.00 94.81 87 ARG A C 1
ATOM 715 O O . ARG A 1 87 ? -10.060 6.328 32.852 1.00 94.81 87 ARG A O 1
ATOM 722 N N . ILE A 1 88 ? -9.032 8.179 32.062 1.00 92.75 88 ILE A N 1
ATOM 723 C CA . ILE A 1 88 ? -7.711 7.578 31.827 1.00 92.75 88 ILE A CA 1
ATOM 724 C C . ILE A 1 88 ? -7.099 7.164 33.169 1.00 92.75 88 ILE A C 1
ATOM 726 O O . ILE A 1 88 ? -7.098 7.945 34.127 1.00 92.75 88 ILE A O 1
ATOM 730 N N . GLN A 1 89 ? -6.590 5.933 33.241 1.00 91.38 89 GLN A N 1
ATOM 731 C CA . GLN A 1 89 ? -6.037 5.360 34.471 1.00 91.38 89 GLN A CA 1
ATOM 732 C C . GLN A 1 89 ? -4.520 5.181 34.416 1.00 91.38 89 GLN A C 1
ATOM 734 O O . GLN A 1 89 ? -3.879 5.258 35.465 1.00 91.38 89 GLN A O 1
ATOM 739 N N . THR A 1 90 ? -3.925 4.958 33.239 1.00 89.56 90 THR A N 1
ATOM 740 C CA . THR A 1 90 ? -2.478 4.713 33.167 1.00 89.56 90 THR A CA 1
ATOM 741 C C . THR A 1 90 ? -1.674 5.973 33.453 1.00 89.56 90 THR A C 1
ATOM 743 O O . THR A 1 90 ? -2.016 7.080 33.032 1.00 89.56 90 THR A O 1
ATOM 746 N N . ARG A 1 91 ? -0.551 5.776 34.146 1.00 86.38 91 ARG A N 1
ATOM 747 C CA . ARG A 1 91 ? 0.491 6.774 34.370 1.00 86.38 91 ARG A CA 1
ATOM 748 C C . ARG A 1 91 ? 1.835 6.250 33.848 1.00 86.38 91 ARG A C 1
ATOM 750 O O . ARG A 1 91 ? 2.096 5.053 33.987 1.00 86.38 91 ARG A O 1
ATOM 757 N N . PRO A 1 92 ? 2.682 7.105 33.254 1.00 82.50 92 PRO A N 1
ATOM 758 C CA . PRO A 1 92 ? 4.054 6.740 32.926 1.00 82.50 92 PRO A CA 1
ATOM 759 C C . PRO A 1 92 ? 4.882 6.697 34.225 1.00 82.50 92 PRO A C 1
ATOM 761 O O . PRO A 1 92 ? 5.248 7.726 34.776 1.00 82.50 92 PRO A O 1
ATOM 764 N N . GLU A 1 93 ? 5.093 5.500 34.782 1.00 73.88 93 GLU A N 1
ATOM 765 C CA . GLU A 1 93 ? 5.803 5.317 36.066 1.00 73.88 93 GLU A CA 1
ATOM 766 C C . GLU A 1 93 ? 7.334 5.269 35.909 1.00 73.88 93 GLU A C 1
ATOM 768 O O . GLU A 1 93 ? 8.064 5.699 36.799 1.00 73.88 93 GLU A O 1
ATOM 773 N N . SER A 1 94 ? 7.830 4.727 34.791 1.00 68.75 94 SER A N 1
ATOM 774 C CA . SER A 1 94 ? 9.265 4.491 34.544 1.00 68.75 94 SER A CA 1
ATOM 775 C C . SER A 1 94 ? 9.720 4.802 33.115 1.00 68.75 94 SER A C 1
ATOM 777 O O . SER A 1 94 ? 10.905 5.039 32.880 1.00 68.75 94 SER A O 1
ATOM 779 N N . GLU A 1 95 ? 8.796 4.809 32.156 1.00 73.00 95 GLU A N 1
ATOM 780 C CA . GLU A 1 95 ? 9.053 5.175 30.766 1.00 73.00 95 GLU A CA 1
ATOM 781 C C . GLU A 1 95 ? 8.891 6.688 30.604 1.00 73.00 95 GLU A C 1
ATOM 783 O O . GLU A 1 95 ? 7.892 7.252 31.047 1.00 73.00 95 GLU A O 1
ATOM 788 N N . LYS A 1 96 ? 9.858 7.347 29.951 1.00 81.56 96 LYS A N 1
ATOM 789 C CA . LYS A 1 96 ? 9.757 8.785 29.641 1.00 81.56 96 LYS A CA 1
ATOM 790 C C . LYS A 1 96 ? 8.531 9.098 28.788 1.00 81.56 96 LYS A C 1
ATOM 792 O O . LYS A 1 96 ? 7.894 10.130 28.974 1.00 81.56 96 LYS A O 1
ATOM 797 N N . GLU A 1 97 ? 8.208 8.188 27.876 1.00 88.88 97 GLU A N 1
ATOM 798 C CA . GLU A 1 97 ? 7.065 8.287 26.984 1.00 88.88 97 GLU A CA 1
ATOM 799 C C . GLU A 1 97 ? 6.361 6.933 26.906 1.00 88.88 97 GLU A C 1
ATOM 801 O O . GLU A 1 97 ? 7.004 5.914 26.664 1.00 88.88 97 GLU A O 1
ATOM 806 N N . LEU A 1 98 ? 5.043 6.929 27.101 1.00 91.75 98 LEU A N 1
ATOM 807 C CA . LEU A 1 98 ? 4.203 5.737 27.071 1.00 91.75 98 LEU A CA 1
ATOM 808 C C . LEU A 1 98 ? 3.008 5.969 26.146 1.00 91.75 98 LEU A C 1
ATOM 810 O O . LEU A 1 98 ? 2.148 6.805 26.421 1.00 91.75 98 LEU A O 1
ATOM 814 N N . GLN A 1 99 ? 2.917 5.195 25.066 1.00 94.81 99 GLN A N 1
ATOM 815 C CA . GLN A 1 99 ? 1.766 5.252 24.169 1.00 94.81 99 GLN A CA 1
ATOM 816 C C . GLN A 1 99 ? 0.612 4.394 24.696 1.00 94.81 99 GLN A C 1
ATOM 818 O O . GLN A 1 99 ? 0.761 3.188 24.913 1.00 94.81 99 GLN A O 1
ATOM 823 N N . ILE A 1 100 ? -0.559 5.010 24.841 1.00 96.00 100 ILE A N 1
ATOM 824 C CA . ILE A 1 100 ? -1.819 4.331 25.153 1.00 96.00 100 ILE A CA 1
ATOM 825 C C . ILE A 1 100 ? -2.819 4.495 24.010 1.00 96.00 100 ILE A C 1
ATOM 827 O O . ILE A 1 100 ? -2.767 5.456 23.244 1.00 96.00 100 ILE A O 1
ATOM 831 N N . TYR A 1 101 ? -3.754 3.557 23.921 1.00 97.75 101 TYR A N 1
ATOM 832 C CA . TYR A 1 101 ? -4.844 3.542 22.953 1.00 97.75 101 TYR A CA 1
ATOM 833 C C . TYR A 1 101 ? -6.169 3.513 23.699 1.00 97.75 101 TYR A C 1
ATOM 835 O O . TYR A 1 101 ? -6.352 2.697 24.606 1.00 97.75 101 TYR A O 1
ATOM 843 N N . ILE A 1 102 ? -7.097 4.365 23.285 1.00 97.56 102 ILE A N 1
ATOM 844 C CA . ILE A 1 102 ? -8.485 4.334 23.731 1.00 97.56 102 ILE A CA 1
ATOM 845 C C . ILE A 1 102 ? -9.271 3.582 22.670 1.00 97.56 102 ILE A C 1
ATOM 847 O O . ILE A 1 102 ? -9.357 4.020 21.521 1.00 97.56 102 ILE A O 1
ATOM 851 N N . VAL A 1 103 ? -9.805 2.427 23.047 1.00 97.44 103 VAL A N 1
ATOM 852 C CA . VAL A 1 103 ? -10.435 1.493 22.115 1.00 97.44 103 VAL A CA 1
ATOM 853 C C . VAL A 1 103 ? -11.864 1.181 22.523 1.00 97.44 103 VAL A C 1
ATOM 855 O O . VAL A 1 103 ? -12.206 1.167 23.706 1.00 97.44 103 VAL A O 1
ATOM 858 N N . LEU A 1 104 ? -12.683 0.899 21.520 1.00 96.12 104 LEU A N 1
ATOM 859 C CA . LEU A 1 104 ? -14.057 0.446 21.646 1.00 96.12 104 LEU A CA 1
ATOM 860 C C . LEU A 1 104 ? -14.142 -1.038 21.261 1.00 96.12 104 LEU A C 1
ATOM 862 O O . LEU A 1 104 ? -13.539 -1.444 20.269 1.00 96.12 104 LEU A O 1
ATOM 866 N N . GLN A 1 105 ? -14.892 -1.836 22.021 1.00 95.38 105 GLN A N 1
ATOM 867 C CA . GLN A 1 105 ? -15.048 -3.274 21.784 1.00 95.38 105 GLN A CA 1
ATOM 868 C C . GLN A 1 105 ? -16.519 -3.702 21.888 1.00 95.38 105 GLN A C 1
ATOM 870 O O . GLN A 1 105 ? -17.219 -3.283 22.814 1.00 95.38 105 GLN A O 1
ATOM 875 N N . ALA A 1 106 ? -16.968 -4.559 20.963 1.00 93.31 106 ALA A N 1
ATOM 876 C CA . ALA A 1 106 ? -18.283 -5.199 21.008 1.00 93.31 106 ALA A CA 1
ATOM 877 C C . ALA A 1 106 ? -18.391 -6.168 22.197 1.00 93.31 106 ALA A C 1
ATOM 879 O O . ALA A 1 106 ? -17.423 -6.848 22.547 1.00 93.31 106 ALA A O 1
ATOM 880 N N . VAL A 1 107 ? -19.576 -6.270 22.800 1.00 90.19 107 VAL A N 1
ATOM 881 C CA . VAL A 1 107 ? -19.872 -7.261 23.841 1.00 90.19 107 VAL A CA 1
ATOM 882 C C . VAL A 1 107 ? -21.176 -7.963 23.498 1.00 90.19 107 VAL A C 1
ATOM 884 O O . VAL A 1 107 ? -22.203 -7.301 23.374 1.00 90.19 107 VAL A O 1
ATOM 887 N N . ASP A 1 108 ? -21.149 -9.297 23.392 1.00 83.94 108 ASP A N 1
ATOM 888 C CA . ASP A 1 108 ? -22.387 -10.064 23.255 1.00 83.94 108 ASP A CA 1
ATOM 889 C C . ASP A 1 108 ? -23.194 -9.924 24.557 1.00 83.94 108 ASP A C 1
ATOM 891 O O . ASP A 1 108 ? -22.684 -10.252 25.637 1.00 83.94 108 ASP A O 1
ATOM 895 N N . PRO A 1 109 ? -24.452 -9.458 24.494 1.00 81.12 109 PRO A N 1
ATOM 896 C CA . PRO A 1 109 ? -25.278 -9.340 25.684 1.00 81.12 109 PRO A CA 1
ATOM 897 C C . PRO A 1 109 ? -25.457 -10.666 26.440 1.00 81.12 109 PRO A C 1
ATOM 899 O O . PRO A 1 109 ? -25.634 -10.654 27.656 1.00 81.12 109 PRO A O 1
ATOM 902 N N . ASN A 1 110 ? -25.364 -11.818 25.765 1.00 76.69 110 ASN A N 1
ATOM 903 C CA . ASN A 1 110 ? -25.470 -13.133 26.409 1.00 76.69 110 ASN A CA 1
ATOM 904 C C . ASN A 1 110 ? -24.315 -13.418 27.382 1.00 76.69 110 ASN A C 1
ATOM 906 O O . ASN A 1 110 ? -24.473 -14.237 28.288 1.00 76.69 110 ASN A O 1
ATOM 910 N N . ASP A 1 111 ? -23.177 -12.737 27.223 1.00 79.12 111 ASP A N 1
ATOM 911 C CA . ASP A 1 111 ? -22.013 -12.882 28.099 1.00 79.12 111 ASP A CA 1
ATOM 912 C C . ASP A 1 111 ? -22.120 -12.007 29.362 1.00 79.12 111 ASP A C 1
ATOM 914 O O . ASP A 1 111 ? -21.332 -12.147 30.307 1.00 79.12 111 ASP A O 1
ATOM 918 N N . LEU A 1 112 ? -23.096 -11.093 29.409 1.00 75.94 112 LEU A N 1
ATOM 919 C CA . LEU A 1 112 ? -23.304 -10.195 30.538 1.00 75.94 112 LEU A CA 1
ATOM 920 C C . LEU A 1 112 ? -24.086 -10.890 31.654 1.00 75.94 112 LEU A C 1
ATOM 922 O O . LEU A 1 112 ? -25.264 -11.226 31.535 1.00 75.94 112 LEU A O 1
ATOM 926 N N . LYS A 1 113 ? -23.434 -11.049 32.807 1.00 70.44 113 LYS A N 1
ATOM 927 C CA . LYS A 1 113 ? -24.098 -11.498 34.035 1.00 70.44 113 LYS A CA 1
ATOM 928 C C . LYS A 1 113 ? -24.929 -10.353 34.619 1.00 70.44 113 LYS A C 1
ATOM 930 O O . LYS A 1 113 ? -24.394 -9.274 34.854 1.00 70.44 113 LYS A O 1
ATOM 935 N N . GLY A 1 114 ? -26.202 -10.613 34.920 1.00 64.81 114 GLY A N 1
ATOM 936 C CA . GLY A 1 114 ? -27.066 -9.672 35.647 1.00 64.81 114 GLY A CA 1
ATOM 937 C C . GLY A 1 114 ? -27.975 -8.794 34.783 1.00 64.81 114 GLY A C 1
ATOM 938 O O . GLY A 1 114 ? -28.528 -7.830 35.306 1.00 64.81 114 GLY A O 1
ATOM 939 N N . LEU A 1 115 ? -28.162 -9.115 33.497 1.00 63.56 115 LEU A N 1
ATOM 940 C CA . LEU A 1 115 ? -29.229 -8.493 32.710 1.00 63.56 115 LEU A CA 1
ATOM 941 C C . LEU A 1 115 ? -30.600 -8.797 33.352 1.00 63.56 115 LEU A C 1
ATOM 943 O O . LEU A 1 115 ? -30.835 -9.946 33.747 1.00 63.56 115 LEU A O 1
ATOM 947 N N . PRO A 1 116 ? -31.503 -7.805 33.482 1.00 62.56 116 PRO A N 1
ATOM 948 C CA . PRO A 1 116 ? -32.835 -8.033 34.030 1.00 62.56 116 PRO A CA 1
ATOM 949 C C . PRO A 1 116 ? -33.575 -9.092 33.204 1.00 62.56 116 PRO A C 1
ATOM 951 O O . PRO A 1 116 ? -33.746 -8.933 32.000 1.00 62.56 116 PRO A O 1
ATOM 954 N N . GLN A 1 117 ? -34.043 -10.169 33.842 1.00 60.03 117 GLN A N 1
ATOM 955 C CA . GLN A 1 117 ? -34.735 -11.266 33.144 1.00 60.03 117 GLN A CA 1
ATOM 956 C C . GLN A 1 117 ? -36.066 -10.842 32.492 1.00 60.03 117 GLN A C 1
ATOM 958 O O . GLN A 1 117 ? -36.605 -11.581 31.674 1.00 60.03 117 GLN A O 1
ATOM 963 N N . GLU A 1 118 ? -36.594 -9.665 32.837 1.00 60.69 118 GLU A N 1
ATOM 964 C CA . GLU A 1 118 ? -37.911 -9.183 32.402 1.00 60.69 118 GLU A CA 1
ATOM 965 C C . GLU A 1 118 ? -37.879 -8.257 31.172 1.00 60.69 118 GLU A C 1
ATOM 967 O O . GLU A 1 118 ? -38.935 -7.891 30.653 1.00 60.69 118 GLU A O 1
ATOM 972 N N . THR A 1 119 ? -36.706 -7.866 30.661 1.00 64.44 119 THR A N 1
ATOM 973 C CA . THR A 1 119 ? -36.644 -6.997 29.474 1.00 64.44 119 THR A CA 1
ATOM 974 C C . THR A 1 119 ? -36.908 -7.794 28.199 1.00 64.44 119 THR A C 1
ATOM 976 O O . THR A 1 119 ? -36.138 -8.685 27.850 1.00 64.44 119 THR A O 1
ATOM 979 N N . GLN A 1 120 ? -37.966 -7.440 27.463 1.00 72.31 120 GLN A N 1
ATOM 980 C CA . GLN A 1 120 ? -38.302 -8.063 26.171 1.00 72.31 120 GLN A CA 1
ATOM 981 C C . GLN A 1 120 ? -37.273 -7.769 25.065 1.00 72.31 120 GLN A C 1
ATOM 983 O O . GLN A 1 120 ? -37.223 -8.479 24.064 1.00 72.31 120 GLN A O 1
ATOM 988 N N . THR A 1 121 ? -36.463 -6.724 25.237 1.00 75.38 121 THR A N 1
ATOM 989 C CA . THR A 1 121 ? -35.456 -6.273 24.273 1.00 75.38 121 THR A CA 1
ATOM 990 C C . THR A 1 121 ? -34.125 -6.062 24.973 1.00 75.38 121 THR A C 1
ATOM 992 O O . THR A 1 121 ? -34.083 -5.420 26.023 1.00 75.38 121 THR A O 1
ATOM 995 N N . VAL A 1 122 ? -33.044 -6.543 24.364 1.00 75.81 122 VAL A N 1
ATOM 996 C CA . VAL A 1 122 ? -31.676 -6.352 24.853 1.00 75.81 122 VAL A CA 1
ATOM 997 C C . VAL A 1 122 ? -30.921 -5.509 23.820 1.00 75.81 122 VAL A C 1
ATOM 999 O O . VAL A 1 122 ? -30.865 -5.924 22.662 1.00 75.81 122 VAL A O 1
ATOM 1002 N N . PRO A 1 123 ? -30.408 -4.316 24.179 1.00 79.81 123 PRO A N 1
ATOM 1003 C CA . PRO A 1 123 ? -29.617 -3.508 23.256 1.00 79.81 123 PRO A CA 1
ATOM 1004 C C . PRO A 1 123 ? -28.239 -4.139 23.021 1.00 79.81 123 PRO A C 1
ATOM 1006 O O . PRO A 1 123 ? -27.774 -4.953 23.818 1.00 79.81 123 PRO A O 1
ATOM 1009 N N . GLU A 1 124 ? -27.568 -3.731 21.945 1.00 83.38 124 GLU A N 1
ATOM 1010 C CA . GLU A 1 124 ? -26.149 -4.045 21.753 1.00 83.38 124 GLU A CA 1
ATOM 1011 C C . GLU A 1 124 ? -25.313 -3.389 22.862 1.00 83.38 124 GLU A C 1
ATOM 1013 O O . GLU A 1 124 ? -25.568 -2.243 23.248 1.00 83.38 124 GLU A O 1
ATOM 1018 N N . TYR A 1 125 ? -24.310 -4.107 23.373 1.00 86.81 125 TYR A N 1
ATOM 1019 C CA . TYR A 1 125 ? -23.417 -3.613 24.420 1.00 86.81 125 TYR A CA 1
ATOM 1020 C C . TYR A 1 125 ? -22.006 -3.396 23.889 1.00 86.81 125 TYR A C 1
ATOM 1022 O O . TYR A 1 125 ? -21.536 -4.054 22.960 1.00 86.81 125 TYR A O 1
ATOM 1030 N N . PHE A 1 126 ? -21.300 -2.478 24.537 1.00 92.00 126 PHE A N 1
ATOM 1031 C CA . PHE A 1 126 ? -19.919 -2.167 24.221 1.00 92.00 126 PHE A CA 1
ATOM 1032 C C . PHE A 1 126 ? -19.116 -1.906 25.488 1.00 92.00 126 PHE A C 1
ATOM 1034 O O . PHE A 1 126 ? -19.661 -1.641 26.563 1.00 92.00 126 PHE A O 1
ATOM 1041 N N . LYS A 1 127 ? -17.794 -1.965 25.352 1.00 93.44 127 LYS A N 1
ATOM 1042 C CA . LYS A 1 127 ? -16.849 -1.527 26.377 1.00 93.44 127 LYS A CA 1
ATOM 1043 C C . LYS A 1 127 ? -15.846 -0.561 25.780 1.00 93.44 127 LYS A C 1
ATOM 1045 O O . LYS A 1 127 ? -15.458 -0.693 24.621 1.00 93.44 127 LYS A O 1
ATOM 1050 N N . ILE A 1 128 ? -15.422 0.388 26.605 1.00 95.00 128 ILE A N 1
ATOM 1051 C CA . ILE A 1 128 ? -14.297 1.269 26.314 1.00 95.00 128 ILE A CA 1
ATOM 1052 C C . ILE A 1 128 ? -13.131 0.799 27.172 1.00 95.00 128 ILE A C 1
ATOM 1054 O O . ILE A 1 128 ? -13.282 0.592 28.380 1.00 95.00 128 ILE A O 1
ATOM 1058 N N . HIS A 1 129 ? -11.982 0.613 26.541 1.00 95.56 129 HIS A N 1
ATOM 1059 C CA . HIS A 1 129 ? -10.768 0.169 27.200 1.00 95.56 129 HIS A CA 1
ATOM 1060 C C . HIS A 1 129 ? -9.611 1.106 26.898 1.00 95.56 129 HIS A C 1
ATOM 1062 O O . HIS A 1 129 ? -9.500 1.679 25.817 1.00 95.56 129 HIS A O 1
ATOM 1068 N N . GLU A 1 130 ? -8.712 1.192 27.866 1.00 95.69 130 GLU A N 1
ATOM 1069 C CA . GLU A 1 130 ? -7.379 1.726 27.676 1.00 95.69 130 GLU A CA 1
ATOM 1070 C C . GLU A 1 130 ? -6.415 0.551 27.460 1.00 95.69 130 GLU A C 1
ATOM 1072 O O . GLU A 1 130 ? -6.423 -0.425 28.218 1.00 95.69 130 GLU A O 1
ATOM 1077 N N . ARG A 1 131 ? -5.605 0.606 26.402 1.00 95.31 131 ARG A N 1
ATOM 1078 C CA . ARG A 1 131 ? -4.659 -0.455 26.029 1.00 95.31 131 ARG A CA 1
ATOM 1079 C C . ARG A 1 131 ? -3.265 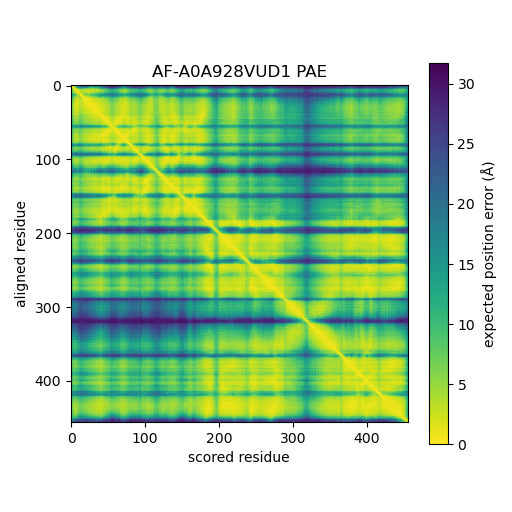0.123 25.829 1.00 95.31 131 ARG A C 1
ATOM 1081 O O . ARG A 1 131 ? -3.120 1.236 25.348 1.00 95.31 131 ARG A O 1
ATOM 1088 N N . ARG A 1 132 ? -2.232 -0.681 26.094 1.00 93.88 132 ARG A N 1
ATOM 1089 C CA . ARG A 1 132 ? -0.844 -0.400 25.657 1.00 93.88 132 ARG A CA 1
ATOM 1090 C C . ARG A 1 132 ? -0.511 -1.019 24.296 1.00 93.88 132 ARG A C 1
ATOM 1092 O O . ARG A 1 132 ? 0.478 -0.667 23.667 1.00 93.88 132 ARG A O 1
ATOM 1099 N N . LYS A 1 133 ? -1.334 -1.965 23.839 1.00 94.44 133 LYS A N 1
ATOM 1100 C CA . LYS A 1 133 ? -1.224 -2.627 22.537 1.00 94.44 133 LYS A CA 1
ATOM 1101 C C . LYS A 1 133 ? -2.615 -3.020 22.054 1.00 94.44 133 LYS A C 1
ATOM 1103 O O . LYS A 1 133 ? -3.385 -3.574 22.838 1.00 94.44 133 LYS A O 1
ATOM 1108 N N . LEU A 1 134 ? -2.899 -2.752 20.783 1.00 93.31 134 LEU A N 1
ATOM 1109 C CA . LEU A 1 134 ? -4.158 -3.126 20.141 1.00 93.31 134 LEU A CA 1
ATOM 1110 C C . LEU A 1 134 ? -4.315 -4.651 20.075 1.00 93.31 134 LEU A C 1
ATOM 1112 O O . LEU A 1 134 ? -3.347 -5.382 19.835 1.00 93.31 134 LEU A O 1
ATOM 1116 N N . GLN A 1 135 ? -5.542 -5.121 20.277 1.00 92.56 135 GLN A N 1
ATOM 1117 C CA . GLN A 1 135 ? -5.939 -6.524 20.210 1.00 92.56 135 GLN A CA 1
ATOM 1118 C C . GLN A 1 135 ? -6.957 -6.755 19.082 1.00 92.56 135 GLN A C 1
ATOM 1120 O O . GLN A 1 135 ? -7.629 -5.821 18.643 1.00 92.56 135 GLN A O 1
ATOM 1125 N N . PRO A 1 136 ? -7.110 -7.999 18.593 1.00 89.12 136 PRO A N 1
ATOM 1126 C CA . PRO A 1 136 ? -8.204 -8.332 17.688 1.00 89.12 136 PRO A CA 1
ATOM 1127 C C . PRO A 1 136 ? -9.565 -7.975 18.307 1.00 89.12 136 PRO A C 1
ATOM 1129 O O . PRO A 1 136 ? -9.858 -8.386 19.426 1.00 89.12 136 PRO A O 1
ATOM 1132 N N . GLY A 1 137 ? -10.391 -7.242 17.561 1.00 90.56 137 GLY A N 1
ATOM 1133 C CA . GLY A 1 137 ? -11.710 -6.766 17.998 1.00 90.56 137 GLY A CA 1
ATOM 1134 C C . GLY A 1 137 ? -11.714 -5.329 18.525 1.00 90.56 137 GLY A C 1
ATOM 1135 O O . GLY A 1 137 ? -12.786 -4.746 18.661 1.00 90.56 137 GLY A O 1
ATOM 1136 N N . ASP A 1 138 ? -10.542 -4.738 18.774 1.00 95.56 138 ASP A N 1
ATOM 1137 C CA . ASP A 1 138 ? -10.440 -3.336 19.176 1.00 95.56 138 ASP A CA 1
ATOM 1138 C C . ASP A 1 138 ? -10.723 -2.401 17.987 1.00 95.56 138 ASP A C 1
ATOM 1140 O O . ASP A 1 138 ? -10.169 -2.560 16.895 1.00 95.56 138 ASP A O 1
ATOM 1144 N N . ILE A 1 139 ? -11.534 -1.370 18.226 1.00 97.06 139 ILE A N 1
ATOM 1145 C CA . ILE A 1 139 ? -11.679 -0.203 17.352 1.00 97.06 139 ILE A CA 1
ATOM 1146 C C . ILE A 1 139 ? -11.009 0.993 18.018 1.00 97.06 139 ILE A C 1
ATOM 1148 O O . ILE A 1 139 ? -11.497 1.505 19.023 1.00 97.06 139 ILE A O 1
ATOM 1152 N N . GLU A 1 140 ? -9.883 1.438 17.461 1.00 97.19 140 GLU A N 1
ATOM 1153 C CA . GLU A 1 140 ? -9.142 2.597 17.966 1.00 97.19 140 GLU A CA 1
ATOM 1154 C C . GLU A 1 140 ? -9.957 3.885 17.786 1.00 97.19 140 GLU A C 1
ATOM 1156 O O . GLU A 1 140 ? -10.291 4.281 16.670 1.00 97.19 140 GLU A O 1
ATOM 1161 N N . LEU A 1 141 ? -10.264 4.563 18.892 1.00 97.00 141 LEU A N 1
ATOM 1162 C CA . LEU A 1 141 ? -10.916 5.870 18.872 1.00 97.00 141 LEU A CA 1
ATOM 1163 C C . LEU A 1 141 ? -9.891 7.010 18.852 1.00 97.00 141 LEU A C 1
ATOM 1165 O O . LEU A 1 141 ? -10.082 8.001 18.148 1.00 97.00 141 LEU A O 1
ATOM 1169 N N . CYS A 1 142 ? -8.810 6.866 19.617 1.00 97.19 142 CYS A N 1
ATOM 1170 C CA . CYS A 1 142 ? -7.620 7.709 19.567 1.00 97.19 142 CYS A CA 1
ATOM 1171 C C . CYS A 1 142 ? -6.447 7.007 20.264 1.00 97.19 142 CYS A C 1
ATOM 1173 O O . CYS A 1 142 ? -6.632 6.036 21.007 1.00 97.19 142 CYS A O 1
ATOM 1175 N N . ARG A 1 143 ? -5.242 7.539 20.068 1.00 96.88 143 ARG A N 1
ATOM 1176 C CA . ARG A 1 143 ? -4.060 7.216 20.876 1.00 96.88 143 ARG A CA 1
ATOM 1177 C C . ARG A 1 143 ? -3.526 8.471 21.552 1.00 96.88 143 ARG A C 1
ATOM 1179 O O . ARG A 1 143 ? -3.831 9.582 21.127 1.00 96.88 143 ARG A O 1
ATOM 1186 N N . ILE A 1 144 ? -2.746 8.290 22.608 1.00 95.75 144 ILE A N 1
ATOM 1187 C CA . ILE A 1 144 ? -2.126 9.382 23.362 1.00 95.75 144 ILE A CA 1
ATOM 1188 C C . ILE A 1 144 ? -0.705 8.950 23.707 1.00 95.75 144 ILE A C 1
ATOM 1190 O O . ILE A 1 144 ? -0.505 7.855 24.236 1.00 95.75 144 ILE A O 1
ATOM 1194 N N . LEU A 1 145 ? 0.275 9.803 23.411 1.00 95.12 145 LEU A N 1
ATOM 1195 C CA . LEU A 1 145 ? 1.644 9.628 23.885 1.00 95.12 145 LEU A CA 1
ATOM 1196 C C . LEU A 1 145 ? 1.779 10.337 25.232 1.00 95.12 145 LEU A C 1
ATOM 1198 O O . LEU A 1 145 ? 1.898 11.559 25.272 1.00 95.12 145 LEU A O 1
ATOM 1202 N N . LEU A 1 146 ? 1.705 9.583 26.327 1.00 92.44 146 LEU A N 1
ATOM 1203 C CA . LEU A 1 146 ? 1.837 10.127 27.673 1.00 92.44 146 LEU A CA 1
ATOM 1204 C C . LEU A 1 146 ? 3.305 10.402 27.981 1.00 92.44 146 LEU A C 1
ATOM 1206 O O . LEU A 1 146 ? 4.135 9.522 27.773 1.00 92.44 146 LEU A O 1
ATOM 1210 N N . ASN A 1 147 ? 3.620 11.579 28.510 1.00 89.00 147 ASN A N 1
ATOM 1211 C CA . ASN A 1 147 ? 4.984 11.936 28.902 1.00 89.00 147 ASN A CA 1
ATOM 1212 C C . ASN A 1 147 ? 5.098 12.078 30.434 1.00 89.00 147 ASN A C 1
ATOM 1214 O O . ASN A 1 147 ? 4.235 12.694 31.063 1.00 89.00 147 ASN A O 1
ATOM 1218 N N . ALA A 1 148 ? 6.142 11.477 31.019 1.00 77.44 148 ALA A N 1
ATOM 1219 C CA . ALA A 1 148 ? 6.426 11.464 32.462 1.00 77.44 148 ALA A CA 1
ATOM 1220 C C . ALA A 1 148 ? 7.124 12.727 32.994 1.00 77.44 148 ALA A C 1
ATOM 1222 O O . ALA A 1 148 ? 7.180 12.918 34.206 1.00 77.44 148 ALA A O 1
ATOM 1223 N N . ASP A 1 149 ? 7.638 13.597 32.125 1.00 75.06 149 ASP A N 1
ATOM 1224 C CA . ASP A 1 149 ? 8.384 14.804 32.504 1.00 75.06 149 ASP A CA 1
ATOM 1225 C C . ASP A 1 149 ? 7.470 15.939 33.027 1.00 75.06 149 ASP A C 1
ATOM 1227 O O . ASP A 1 149 ? 7.945 17.038 33.315 1.00 75.06 149 ASP A O 1
ATOM 1231 N N . GLN A 1 150 ? 6.156 15.705 33.148 1.00 67.62 150 GLN A N 1
ATOM 1232 C CA . GLN A 1 150 ? 5.192 16.658 33.707 1.00 67.62 150 GLN A CA 1
ATOM 1233 C C . GLN A 1 150 ? 4.757 16.251 35.124 1.00 67.62 150 GLN A C 1
ATOM 1235 O O . GLN A 1 150 ? 4.258 15.147 35.328 1.00 67.62 150 GLN A O 1
ATOM 1240 N N . ASP A 1 151 ? 4.868 17.181 36.084 1.00 67.56 151 ASP A N 1
ATOM 1241 C CA . ASP A 1 151 ? 4.443 16.986 37.485 1.00 67.56 151 ASP A CA 1
ATOM 1242 C C . ASP A 1 151 ? 2.948 16.635 37.618 1.00 67.56 151 ASP A C 1
ATOM 1244 O O . ASP A 1 151 ? 2.534 15.953 38.558 1.00 67.56 151 ASP A O 1
ATOM 1248 N N . VAL A 1 152 ? 2.126 17.098 36.670 1.00 73.12 152 VAL A N 1
ATOM 1249 C CA . VAL A 1 152 ? 0.698 16.787 36.574 1.00 73.12 152 VAL A CA 1
ATOM 1250 C C . VAL A 1 152 ? 0.411 16.267 35.173 1.00 73.12 152 VAL A C 1
ATOM 1252 O O . VAL A 1 152 ? 0.620 16.973 34.190 1.00 73.12 152 VAL A O 1
ATOM 1255 N N . LEU A 1 153 ? -0.085 15.031 35.084 1.00 82.31 153 LEU A N 1
ATOM 1256 C CA . LEU A 1 153 ? -0.524 14.468 33.812 1.00 82.31 153 LEU A CA 1
ATOM 1257 C C . LEU A 1 153 ? -1.896 15.041 33.448 1.00 82.31 153 LEU A C 1
ATOM 1259 O O . LEU A 1 153 ? -2.902 14.653 34.045 1.00 82.31 153 LEU A O 1
ATOM 1263 N N . GLU A 1 154 ? -1.922 15.914 32.447 1.00 88.94 154 GLU A N 1
ATOM 1264 C CA . GLU A 1 154 ? -3.134 16.435 31.816 1.00 88.94 154 GLU A CA 1
ATOM 1265 C C . GLU A 1 154 ? -3.113 16.099 30.331 1.00 88.94 154 GLU A C 1
ATOM 1267 O O . GLU A 1 154 ? -2.102 16.284 29.663 1.00 88.94 154 GLU A O 1
ATOM 1272 N N . VAL A 1 155 ? -4.237 15.621 29.812 1.00 92.69 155 VAL A N 1
ATOM 1273 C CA . VAL A 1 155 ? -4.463 15.389 28.389 1.00 92.69 155 VAL A CA 1
ATOM 1274 C C . VAL A 1 155 ? -5.249 16.563 27.821 1.00 92.69 155 VAL A C 1
ATOM 1276 O O . VAL A 1 155 ? -6.102 17.142 28.489 1.00 92.69 155 VAL A O 1
ATOM 1279 N N . SER A 1 156 ? -4.990 16.923 26.569 1.00 94.19 156 SER A N 1
ATOM 1280 C CA . SER A 1 156 ? -5.723 17.991 25.889 1.00 94.19 156 SER A CA 1
ATOM 1281 C C . SER A 1 156 ? -6.089 17.625 24.452 1.00 94.19 156 SER A C 1
ATOM 1283 O O . SER A 1 156 ? -5.616 16.638 23.886 1.00 94.19 156 SER A O 1
ATOM 1285 N N . SER A 1 157 ? -6.991 18.404 23.857 1.00 94.19 157 SER A N 1
ATOM 1286 C CA . SER A 1 157 ? -7.265 18.282 22.422 1.00 94.19 157 SER A CA 1
ATOM 1287 C C . SER A 1 157 ? -6.079 18.840 21.625 1.00 94.19 157 SER A C 1
ATOM 1289 O O . SER A 1 157 ? -5.522 19.861 22.035 1.00 94.19 157 SER A O 1
ATOM 1291 N N . PRO A 1 158 ? -5.704 18.222 20.493 1.00 95.19 158 PRO A N 1
ATOM 1292 C CA . PRO A 1 158 ? -4.552 18.659 19.720 1.00 95.19 158 PRO A CA 1
ATOM 1293 C C . PRO A 1 158 ? -4.781 20.056 19.150 1.00 95.19 158 PRO A C 1
ATOM 1295 O O . PRO A 1 158 ? -5.838 20.341 18.581 1.00 95.19 158 PRO A O 1
ATOM 1298 N N . LYS A 1 159 ? -3.774 20.929 19.264 1.00 94.31 159 LYS A N 1
ATOM 1299 C CA . LYS A 1 159 ? -3.807 22.242 18.593 1.00 94.31 159 LYS A CA 1
ATOM 1300 C C . LYS A 1 159 ? -3.662 22.105 17.081 1.00 94.31 159 LYS A C 1
ATOM 1302 O O . LYS A 1 159 ? -4.283 22.856 16.336 1.00 94.31 159 LYS A O 1
ATOM 1307 N N . ASP A 1 160 ? -2.846 21.145 16.656 1.00 95.75 160 ASP A N 1
ATOM 1308 C CA . ASP A 1 160 ? -2.690 20.742 15.265 1.00 95.75 160 ASP A CA 1
ATOM 1309 C C . ASP A 1 160 ? -3.007 19.240 15.149 1.00 95.75 160 ASP A C 1
ATOM 1311 O O . ASP A 1 160 ? -2.229 18.413 15.631 1.00 95.75 160 ASP A O 1
ATOM 1315 N N . PRO A 1 161 ? -4.139 18.855 14.532 1.00 93.50 161 PRO A N 1
ATOM 1316 C CA . PRO A 1 161 ? -4.546 17.454 14.444 1.00 93.50 161 PRO A CA 1
ATOM 1317 C C . PRO A 1 161 ? -3.615 16.596 13.572 1.00 93.50 161 PRO A C 1
ATOM 1319 O O . PRO A 1 161 ? -3.671 15.368 13.660 1.00 93.50 161 PRO A O 1
ATOM 1322 N N . PHE A 1 162 ? -2.763 17.199 12.734 1.00 93.50 162 PHE A N 1
ATOM 1323 C CA . PHE A 1 162 ? -1.801 16.468 11.903 1.00 93.50 162 PHE A CA 1
ATOM 1324 C C . PHE A 1 162 ? -0.472 16.209 12.627 1.00 93.50 162 PHE A C 1
ATOM 1326 O O . PHE A 1 162 ? 0.226 15.241 12.303 1.00 93.50 162 PHE A O 1
ATOM 1333 N N . PHE A 1 163 ? -0.163 17.013 13.649 1.00 94.31 163 PHE A N 1
ATOM 1334 C CA . PHE A 1 163 ? 1.055 16.921 14.456 1.00 94.31 163 PHE A CA 1
ATOM 1335 C C . PHE A 1 163 ? 0.743 17.003 15.962 1.00 94.31 163 PHE A C 1
ATOM 1337 O O . PHE A 1 163 ? 1.214 17.926 16.636 1.00 94.31 163 PHE A O 1
ATOM 1344 N N . PRO A 1 164 ? -0.042 16.047 16.500 1.00 95.50 164 PRO A N 1
ATOM 1345 C CA . PRO A 1 164 ? -0.363 16.010 17.920 1.00 95.50 164 PRO A CA 1
ATOM 1346 C C . PRO A 1 164 ? 0.915 15.853 18.747 1.00 95.50 164 PRO A C 1
ATOM 1348 O O . PRO A 1 164 ? 1.791 15.042 18.427 1.00 95.50 164 PRO A O 1
ATOM 1351 N N . LYS A 1 165 ? 1.027 16.654 19.805 1.00 94.75 165 LYS A N 1
ATOM 1352 C CA . LYS A 1 165 ? 2.153 16.626 20.745 1.00 94.75 165 LYS A CA 1
ATOM 1353 C C . LYS A 1 165 ? 1.947 15.563 21.831 1.00 94.75 165 LYS A C 1
ATOM 1355 O O . LYS A 1 165 ? 0.841 15.037 21.974 1.00 94.75 165 LYS A O 1
ATOM 1360 N N . PRO A 1 166 ? 2.986 15.245 22.629 1.00 93.69 166 PRO A N 1
ATOM 1361 C CA . PRO A 1 166 ? 2.785 14.460 23.839 1.00 93.69 166 PRO A CA 1
ATOM 1362 C C . PRO A 1 166 ? 1.662 15.050 24.701 1.00 93.69 166 PRO A C 1
ATOM 1364 O O . PRO A 1 166 ? 1.515 16.270 24.787 1.00 93.69 166 PRO A O 1
ATOM 1367 N N . ASN A 1 167 ? 0.874 14.171 25.316 1.00 93.62 167 ASN A N 1
ATOM 1368 C CA . ASN A 1 167 ? -0.333 14.480 26.082 1.00 93.62 167 ASN A CA 1
ATOM 1369 C C . ASN A 1 167 ? -1.479 15.148 25.281 1.00 93.62 167 ASN A C 1
ATOM 1371 O O . ASN A 1 167 ? -2.444 15.638 25.867 1.00 93.62 167 ASN A O 1
ATOM 1375 N N . GLU A 1 168 ? -1.440 15.140 23.948 1.00 95.75 168 GLU A N 1
ATOM 1376 C CA . GLU A 1 168 ? -2.583 15.510 23.103 1.00 95.75 168 GLU A CA 1
ATOM 1377 C C . GLU A 1 168 ? -3.258 14.264 22.505 1.00 95.75 168 GLU A C 1
ATOM 1379 O O . GLU A 1 168 ? -2.619 13.233 22.277 1.00 95.75 168 GLU A O 1
ATOM 1384 N N . LEU A 1 169 ? -4.568 14.345 22.249 1.00 96.75 169 LEU A N 1
ATOM 1385 C CA . LEU A 1 169 ? -5.291 13.281 21.545 1.00 96.75 169 LEU A CA 1
ATOM 1386 C C . LEU A 1 169 ? -4.801 13.171 20.089 1.00 96.75 169 LEU A C 1
ATOM 1388 O O . LEU A 1 169 ? -4.841 14.148 19.344 1.00 96.75 169 LEU A O 1
ATOM 1392 N N . ASP A 1 170 ? -4.409 11.973 19.652 1.00 97.31 170 ASP A N 1
ATOM 1393 C CA . ASP A 1 170 ? -4.045 11.683 18.261 1.00 97.31 170 ASP A CA 1
ATOM 1394 C C . ASP A 1 170 ? -5.159 10.882 17.570 1.00 97.31 170 ASP A C 1
ATOM 1396 O O . ASP A 1 170 ? -5.459 9.737 17.926 1.00 97.31 170 ASP A O 1
ATOM 1400 N N . PHE A 1 171 ? -5.775 11.506 16.562 1.00 96.00 171 PHE A N 1
ATOM 1401 C CA . PHE A 1 171 ? -6.888 10.950 15.787 1.00 96.00 171 PHE A CA 1
ATOM 1402 C C . PHE A 1 171 ? -6.481 10.407 14.413 1.00 96.00 171 PHE A C 1
ATOM 1404 O O . PHE A 1 171 ? -7.333 9.882 13.694 1.00 96.00 171 PHE A O 1
ATOM 1411 N N . ARG A 1 172 ? -5.206 10.524 14.018 1.00 93.56 172 ARG A N 1
ATOM 1412 C CA . ARG A 1 172 ? -4.748 10.246 12.640 1.00 93.56 172 ARG A CA 1
ATOM 1413 C C . ARG A 1 172 ? -4.920 8.787 12.221 1.00 93.56 172 ARG A C 1
ATOM 1415 O O . ARG A 1 172 ? -4.920 8.483 11.034 1.00 93.56 172 ARG A O 1
ATOM 1422 N N . TYR A 1 173 ? -5.088 7.897 13.193 1.00 92.31 173 TYR A N 1
ATOM 1423 C CA . TYR A 1 173 ? -5.143 6.453 12.999 1.00 92.31 173 TYR A CA 1
ATOM 1424 C C . TYR A 1 173 ? -6.528 5.850 13.241 1.00 92.31 173 TYR A C 1
ATOM 1426 O O . TYR A 1 173 ? -6.663 4.628 13.289 1.00 92.31 173 TYR A O 1
ATOM 1434 N N . ARG A 1 174 ? -7.568 6.687 13.378 1.00 93.56 174 ARG A N 1
ATOM 1435 C CA . ARG A 1 174 ? -8.947 6.200 13.492 1.00 93.56 174 ARG A CA 1
ATOM 1436 C C . ARG A 1 174 ? -9.290 5.341 12.266 1.00 93.56 174 ARG A C 1
ATOM 1438 O O . ARG A 1 174 ? -9.214 5.844 11.140 1.00 93.56 174 ARG A O 1
ATOM 1445 N N . PRO A 1 175 ? -9.658 4.061 12.449 1.00 92.56 175 PRO A N 1
ATOM 1446 C CA . PRO A 1 175 ? -9.939 3.175 11.338 1.00 92.56 175 PRO A CA 1
ATOM 1447 C C . PRO A 1 175 ? -11.250 3.593 10.678 1.00 92.56 175 PRO A C 1
ATOM 1449 O O . PRO A 1 175 ? -12.260 3.814 11.348 1.00 92.56 175 PRO A O 1
ATOM 1452 N N . ILE A 1 176 ? -11.235 3.676 9.352 1.00 90.69 176 ILE A N 1
ATOM 1453 C CA . ILE A 1 176 ? -12.419 3.933 8.533 1.00 90.69 176 ILE A CA 1
ATOM 1454 C C . ILE A 1 176 ? -12.729 2.633 7.788 1.00 90.69 176 ILE A C 1
ATOM 1456 O O . ILE A 1 176 ? -11.798 2.068 7.206 1.00 90.69 176 ILE A O 1
ATOM 1460 N N . PRO A 1 177 ? -13.991 2.164 7.763 1.00 89.62 177 PRO A N 1
ATOM 1461 C CA . PRO A 1 177 ? -14.375 0.997 6.988 1.00 89.62 177 PRO A CA 1
ATOM 1462 C C . PRO A 1 177 ? -13.975 1.170 5.524 1.00 89.62 177 PRO A C 1
ATOM 1464 O O . PRO A 1 177 ? -14.312 2.164 4.878 1.00 89.62 177 PRO A O 1
ATOM 1467 N N . ARG A 1 178 ? -13.245 0.192 4.994 1.00 88.88 178 ARG A N 1
ATOM 1468 C CA . ARG A 1 178 ? -12.767 0.170 3.605 1.00 88.88 178 ARG A CA 1
ATOM 1469 C C . ARG A 1 178 ? -13.049 -1.191 2.990 1.00 88.88 178 ARG A C 1
ATOM 1471 O O . ARG A 1 178 ? -13.147 -2.164 3.734 1.00 88.88 178 ARG A O 1
ATOM 1478 N N . PRO A 1 179 ? -13.163 -1.305 1.659 1.00 88.00 179 PRO A N 1
ATOM 1479 C CA . PRO A 1 179 ? -13.125 -2.606 1.008 1.00 88.00 179 PRO A CA 1
ATOM 1480 C C . PRO A 1 179 ? -11.877 -3.385 1.438 1.00 88.00 179 PRO A C 1
ATOM 1482 O O . PRO A 1 179 ? -10.801 -2.809 1.602 1.00 88.00 179 PRO A O 1
ATOM 1485 N N . ARG A 1 180 ? -12.017 -4.694 1.638 1.00 85.81 180 ARG A N 1
ATOM 1486 C CA . ARG A 1 180 ? -10.906 -5.564 2.013 1.00 85.81 180 ARG A CA 1
ATOM 1487 C C . ARG A 1 180 ? -9.877 -5.606 0.887 1.00 85.81 180 ARG A C 1
ATOM 1489 O O . ARG A 1 180 ? -10.219 -5.764 -0.287 1.00 85.81 180 ARG A O 1
ATOM 1496 N N . THR A 1 181 ? -8.610 -5.475 1.260 1.00 85.06 181 THR A N 1
ATOM 1497 C CA . THR A 1 181 ? -7.486 -5.591 0.334 1.00 85.06 181 THR A CA 1
ATOM 1498 C C . THR A 1 181 ? -7.435 -7.013 -0.219 1.00 85.06 181 THR A C 1
ATOM 1500 O O . THR A 1 181 ? -7.684 -7.993 0.483 1.00 85.06 181 THR A O 1
ATOM 1503 N N . SER A 1 182 ? -7.206 -7.120 -1.526 1.00 85.19 182 SER A N 1
ATOM 1504 C CA . SER A 1 182 ? -7.055 -8.401 -2.224 1.00 85.19 182 SER A CA 1
ATOM 1505 C C . SER A 1 182 ? -5.607 -8.889 -2.186 1.00 85.19 182 SER A C 1
ATOM 1507 O O . SER A 1 182 ? -5.372 -10.090 -2.268 1.00 85.19 182 SER A O 1
ATOM 1509 N N . PHE A 1 183 ? -4.662 -7.957 -2.061 1.00 88.81 183 PHE A N 1
ATOM 1510 C CA . PHE A 1 183 ? -3.231 -8.210 -2.086 1.00 88.81 183 PHE A CA 1
ATOM 1511 C C . PHE A 1 183 ? -2.561 -7.439 -0.952 1.00 88.81 183 PHE A C 1
ATOM 1513 O O . PHE A 1 183 ? -2.866 -6.261 -0.757 1.00 88.81 183 PHE A O 1
ATOM 1520 N N . ASP A 1 184 ? -1.635 -8.095 -0.262 1.00 91.12 184 ASP A N 1
ATOM 1521 C CA . ASP A 1 184 ? -0.741 -7.477 0.712 1.00 91.12 184 ASP A CA 1
ATOM 1522 C C . ASP A 1 184 ? 0.703 -7.635 0.218 1.00 91.12 184 ASP A C 1
ATOM 1524 O O . ASP A 1 184 ? 1.062 -8.691 -0.310 1.00 91.12 184 ASP A O 1
ATOM 1528 N N . ILE A 1 185 ? 1.516 -6.587 0.357 1.00 94.25 185 ILE A N 1
ATOM 1529 C CA . ILE A 1 185 ? 2.912 -6.588 -0.088 1.00 94.25 185 ILE A CA 1
ATOM 1530 C C . ILE A 1 185 ? 3.852 -5.913 0.914 1.00 94.25 185 ILE A C 1
ATOM 1532 O O . ILE A 1 185 ? 3.572 -4.852 1.471 1.00 94.25 185 ILE A O 1
ATOM 1536 N N . GLN A 1 186 ? 5.018 -6.513 1.097 1.00 95.38 186 GLN A N 1
ATOM 1537 C CA . GLN A 1 186 ? 6.164 -5.949 1.784 1.00 95.38 186 GLN A CA 1
ATOM 1538 C C . GLN A 1 186 ? 7.286 -5.734 0.767 1.00 95.38 186 GLN A C 1
ATOM 1540 O O . GLN A 1 186 ? 7.687 -6.658 0.053 1.00 95.38 186 GLN A O 1
ATOM 1545 N N . VAL A 1 187 ? 7.790 -4.502 0.722 1.00 95.75 187 VAL A N 1
ATOM 1546 C CA . VAL A 1 187 ? 8.925 -4.114 -0.119 1.00 95.75 187 VAL A CA 1
ATOM 1547 C C . VAL A 1 187 ? 10.205 -4.211 0.699 1.00 95.75 187 VAL A C 1
ATOM 1549 O O . VAL A 1 187 ? 10.262 -3.724 1.832 1.00 95.75 187 VAL A O 1
ATOM 1552 N N . GLY A 1 188 ? 11.213 -4.844 0.116 1.00 93.69 188 GLY A N 1
ATOM 1553 C CA . GLY A 1 188 ? 12.596 -4.831 0.559 1.00 93.69 188 GLY A CA 1
ATOM 1554 C C . GLY A 1 188 ? 13.454 -4.009 -0.398 1.00 93.69 188 GLY A C 1
ATOM 1555 O O . GLY A 1 188 ? 13.220 -4.014 -1.604 1.00 93.69 188 GLY A O 1
ATOM 1556 N N . ALA A 1 189 ? 14.451 -3.308 0.120 1.00 92.44 189 ALA A N 1
ATOM 1557 C CA . ALA A 1 189 ? 15.381 -2.502 -0.654 1.00 92.44 189 ALA A CA 1
ATOM 1558 C C . ALA A 1 189 ? 16.811 -2.772 -0.188 1.00 92.44 189 ALA A C 1
ATOM 1560 O O . ALA A 1 189 ? 17.104 -2.736 1.010 1.00 92.44 189 ALA A O 1
ATOM 1561 N N . VAL A 1 190 ? 17.701 -3.038 -1.142 1.00 90.25 190 VAL A N 1
ATOM 1562 C CA . VAL A 1 190 ? 19.121 -3.246 -0.859 1.00 90.25 190 VAL A CA 1
ATOM 1563 C C . VAL A 1 190 ? 19.828 -1.895 -0.858 1.00 90.25 190 VAL A C 1
ATOM 1565 O O . VAL A 1 190 ? 19.759 -1.163 -1.843 1.00 90.25 190 VAL A O 1
ATOM 1568 N N . VAL A 1 191 ? 20.499 -1.567 0.246 1.00 88.00 191 VAL A N 1
ATOM 1569 C CA . VAL A 1 191 ? 21.175 -0.278 0.471 1.00 88.00 191 VAL A CA 1
ATOM 1570 C C . VAL A 1 191 ? 22.598 -0.500 0.982 1.00 88.00 191 VAL A C 1
ATOM 1572 O O . VAL A 1 191 ? 22.838 -1.398 1.786 1.00 88.00 191 VAL A O 1
ATOM 1575 N N . THR A 1 192 ? 23.565 0.309 0.543 1.00 80.25 192 THR A N 1
ATOM 1576 C CA . THR A 1 192 ? 24.947 0.264 1.061 1.00 80.25 192 THR A CA 1
ATOM 1577 C C . THR A 1 192 ? 25.193 1.331 2.131 1.00 80.25 192 THR A C 1
ATOM 1579 O O . THR A 1 192 ? 24.526 2.359 2.194 1.00 80.25 192 THR A O 1
ATOM 1582 N N . SER A 1 193 ? 26.210 1.140 2.973 1.00 65.81 193 SER A N 1
ATOM 1583 C CA . SER A 1 193 ? 26.592 2.129 3.996 1.00 65.81 193 SER A CA 1
ATOM 1584 C C . SER A 1 193 ? 27.103 3.449 3.390 1.00 65.81 193 SER A C 1
ATOM 1586 O O . SER A 1 193 ? 26.971 4.508 3.996 1.00 65.81 193 SER A O 1
ATOM 1588 N N . SER A 1 194 ? 27.674 3.399 2.181 1.00 57.22 194 SER A N 1
ATOM 1589 C CA . SER A 1 194 ? 28.108 4.568 1.393 1.00 57.22 194 SER A CA 1
ATOM 1590 C C . SER A 1 194 ? 26.947 5.408 0.850 1.00 57.22 194 SER A C 1
ATOM 1592 O O . SER A 1 194 ? 27.113 6.575 0.500 1.00 57.22 194 SER A O 1
ATOM 1594 N N . ASP A 1 195 ? 25.764 4.815 0.802 1.00 53.12 195 ASP A N 1
ATOM 1595 C CA . ASP A 1 195 ? 24.563 5.342 0.170 1.00 53.12 195 ASP A CA 1
ATOM 1596 C C . ASP A 1 195 ? 23.871 6.376 1.100 1.00 53.12 195 ASP A C 1
ATOM 1598 O O . ASP A 1 195 ? 23.069 7.193 0.645 1.00 53.12 195 ASP A O 1
ATOM 1602 N N . HIS A 1 196 ? 24.269 6.441 2.383 1.00 47.53 196 HIS A N 1
ATOM 1603 C CA . HIS A 1 196 ? 23.847 7.452 3.367 1.00 47.53 196 HIS A CA 1
ATOM 1604 C C . HIS A 1 196 ? 24.257 8.893 3.028 1.00 47.53 196 HIS A C 1
ATOM 1606 O O . HIS A 1 196 ? 23.762 9.820 3.667 1.00 47.53 196 HIS A O 1
ATOM 1612 N N . ILE A 1 197 ? 25.160 9.101 2.064 1.00 45.25 197 ILE A N 1
ATOM 1613 C CA . ILE A 1 197 ? 25.757 10.419 1.827 1.00 45.25 197 ILE A CA 1
ATOM 1614 C C . ILE A 1 197 ? 25.067 11.163 0.669 1.00 45.25 197 ILE A C 1
ATOM 1616 O O . ILE A 1 197 ? 25.049 12.391 0.720 1.00 45.25 197 ILE A O 1
ATOM 1620 N N . GLN A 1 198 ? 24.452 10.487 -0.326 1.00 48.09 198 GLN A N 1
ATOM 1621 C CA . GLN A 1 198 ? 23.806 11.180 -1.469 1.00 48.09 198 GLN A CA 1
ATOM 1622 C C . GLN A 1 198 ? 22.566 10.509 -2.119 1.00 48.09 198 GLN A C 1
ATOM 1624 O O . GLN A 1 198 ? 21.787 11.244 -2.718 1.00 48.09 198 GLN A O 1
ATOM 1629 N N . SER A 1 199 ? 22.319 9.187 -2.017 1.00 50.12 199 SER A N 1
ATOM 1630 C CA . SER A 1 199 ? 21.295 8.509 -2.859 1.00 50.12 199 SER A CA 1
ATOM 1631 C C . SER A 1 199 ? 20.394 7.446 -2.192 1.00 50.12 199 SER A C 1
ATOM 1633 O O . SER A 1 199 ? 19.259 7.271 -2.638 1.00 50.12 199 SER A O 1
ATOM 1635 N N . ALA A 1 200 ? 20.792 6.772 -1.102 1.00 51.09 200 ALA A N 1
ATOM 1636 C CA . ALA A 1 200 ? 19.867 5.879 -0.375 1.00 51.09 200 ALA A CA 1
ATOM 1637 C C . ALA A 1 200 ? 18.696 6.555 0.348 1.00 51.09 200 ALA A C 1
ATOM 1639 O O . ALA A 1 200 ? 17.678 5.873 0.519 1.00 51.09 200 ALA A O 1
ATOM 1640 N N . PRO A 1 201 ? 18.749 7.848 0.742 1.00 62.84 201 PRO A N 1
ATOM 1641 C CA . PRO A 1 201 ? 17.555 8.521 1.230 1.00 62.84 201 PRO A CA 1
ATOM 1642 C C . PRO A 1 201 ? 16.419 8.427 0.209 1.00 62.84 201 PRO A C 1
ATOM 1644 O O . PRO A 1 201 ? 15.292 8.160 0.605 1.00 62.84 201 PRO A O 1
ATOM 1647 N N . TYR A 1 202 ? 16.710 8.547 -1.093 1.00 76.56 202 TYR A N 1
ATOM 1648 C CA . TYR A 1 202 ? 15.688 8.572 -2.143 1.00 76.56 202 TYR A CA 1
ATOM 1649 C C . TYR A 1 202 ? 15.090 7.205 -2.462 1.00 76.56 202 TYR A C 1
ATOM 1651 O O . TYR A 1 202 ? 13.896 7.138 -2.719 1.00 76.56 202 TYR A O 1
ATOM 1659 N N . LEU A 1 203 ? 15.855 6.110 -2.394 1.00 87.25 203 LEU A N 1
ATOM 1660 C CA . LEU A 1 203 ? 15.302 4.767 -2.627 1.00 87.25 203 LEU A CA 1
ATOM 1661 C C . LEU A 1 203 ? 14.241 4.414 -1.573 1.00 87.25 203 LEU A C 1
ATOM 1663 O O . LEU A 1 203 ? 13.116 4.036 -1.898 1.00 87.25 203 LEU A O 1
ATOM 1667 N N . ILE A 1 204 ? 14.589 4.568 -0.294 1.00 90.69 204 ILE A N 1
ATOM 1668 C CA . ILE A 1 204 ? 13.673 4.251 0.807 1.00 90.69 204 ILE A CA 1
ATOM 1669 C C . ILE A 1 204 ? 12.523 5.254 0.855 1.00 90.69 204 ILE A C 1
ATOM 1671 O O . ILE A 1 204 ? 11.364 4.858 1.001 1.00 90.69 204 ILE A O 1
ATOM 1675 N N . LYS A 1 205 ? 12.824 6.546 0.700 1.00 89.62 205 LYS A N 1
ATOM 1676 C CA . LYS A 1 205 ? 11.814 7.604 0.697 1.00 89.62 205 LYS A CA 1
ATOM 1677 C C . LYS A 1 205 ? 10.861 7.481 -0.489 1.00 89.62 205 LYS A C 1
ATOM 1679 O O . LYS A 1 205 ? 9.663 7.579 -0.279 1.00 89.62 205 LYS A O 1
ATOM 1684 N N . GLY A 1 206 ? 11.358 7.199 -1.691 1.00 92.44 206 GLY A N 1
ATOM 1685 C CA . GLY A 1 206 ? 10.550 7.017 -2.897 1.00 92.44 206 GLY A CA 1
ATOM 1686 C C . GLY A 1 206 ? 9.530 5.894 -2.738 1.00 92.44 206 GLY A C 1
ATOM 1687 O O . GLY A 1 206 ? 8.340 6.108 -2.955 1.00 92.44 206 GLY A O 1
ATOM 1688 N N . TRP A 1 207 ? 9.954 4.726 -2.245 1.00 95.12 207 TRP A N 1
ATOM 1689 C CA . TRP A 1 207 ? 9.016 3.651 -1.914 1.00 95.12 207 TRP A CA 1
ATOM 1690 C C . TRP A 1 207 ? 8.043 4.028 -0.798 1.00 95.12 207 TRP A C 1
ATOM 1692 O O . TRP A 1 207 ? 6.861 3.719 -0.903 1.00 95.12 207 TRP A O 1
ATOM 1702 N N . THR A 1 208 ? 8.514 4.694 0.258 1.00 94.38 208 THR A N 1
ATOM 1703 C CA . THR A 1 208 ? 7.660 5.123 1.378 1.00 94.38 208 THR A CA 1
ATOM 1704 C C . THR A 1 208 ? 6.567 6.086 0.901 1.00 94.38 208 THR A C 1
ATOM 1706 O O . THR A 1 208 ? 5.393 5.897 1.224 1.00 94.38 208 THR A O 1
ATOM 1709 N N . ASP A 1 209 ? 6.934 7.070 0.080 1.00 93.75 209 ASP A N 1
ATOM 1710 C CA . ASP A 1 209 ? 6.030 8.072 -0.486 1.00 93.75 209 ASP A CA 1
ATOM 1711 C C . ASP A 1 209 ? 5.047 7.429 -1.487 1.00 93.75 209 ASP A C 1
ATOM 1713 O O . ASP A 1 209 ? 3.845 7.711 -1.453 1.00 93.75 209 ASP A O 1
ATOM 1717 N N . LEU A 1 210 ? 5.510 6.484 -2.319 1.00 96.00 210 LEU A N 1
ATOM 1718 C CA . LEU A 1 210 ? 4.638 5.691 -3.191 1.00 96.00 210 LEU A CA 1
ATOM 1719 C C . LEU A 1 210 ? 3.643 4.852 -2.377 1.00 96.00 210 LEU A C 1
ATOM 1721 O O . LEU A 1 210 ? 2.446 4.879 -2.666 1.00 96.00 210 LEU A O 1
ATOM 1725 N N . IL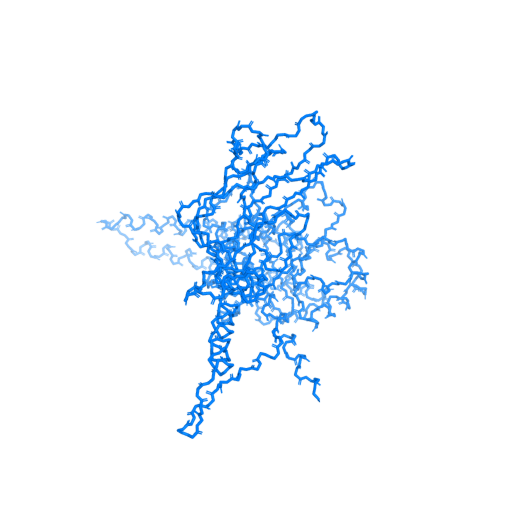E A 1 211 ? 4.106 4.147 -1.342 1.00 95.88 211 ILE A N 1
ATOM 1726 C CA . ILE A 1 211 ? 3.266 3.318 -0.466 1.00 95.88 211 ILE A CA 1
ATOM 1727 C C . ILE A 1 211 ? 2.193 4.165 0.222 1.00 95.88 211 ILE A C 1
ATOM 1729 O O . ILE A 1 211 ? 1.032 3.755 0.283 1.00 95.88 211 ILE A O 1
ATOM 1733 N N . ALA A 1 212 ? 2.541 5.376 0.662 1.00 93.00 212 ALA A N 1
ATOM 1734 C CA . ALA A 1 212 ? 1.593 6.312 1.257 1.00 93.00 212 ALA A CA 1
ATOM 1735 C C . ALA A 1 212 ? 0.457 6.722 0.295 1.00 93.00 212 ALA A C 1
ATOM 1737 O O . ALA A 1 212 ? -0.639 7.054 0.749 1.00 93.00 212 ALA A O 1
ATOM 1738 N N . SER A 1 213 ? 0.680 6.661 -1.025 1.00 93.75 213 SER A N 1
ATOM 1739 C CA . SER A 1 213 ? -0.333 6.984 -2.044 1.00 93.75 213 SER A CA 1
ATOM 1740 C C . SER A 1 213 ? -1.314 5.838 -2.350 1.00 93.75 213 SER A C 1
ATOM 1742 O O . SER A 1 213 ? -2.433 6.090 -2.812 1.00 93.75 213 SER A O 1
ATOM 1744 N N . ILE A 1 214 ? -0.942 4.585 -2.052 1.00 94.12 214 ILE A N 1
ATOM 1745 C CA . ILE A 1 214 ? -1.707 3.381 -2.425 1.00 94.12 214 ILE A CA 1
ATOM 1746 C C . ILE A 1 214 ? -3.155 3.405 -1.920 1.00 94.12 214 ILE A C 1
ATOM 1748 O O . ILE A 1 214 ? -4.042 3.128 -2.731 1.00 94.12 214 ILE A O 1
ATOM 1752 N N . PRO A 1 215 ? -3.461 3.757 -0.651 1.00 90.31 215 PRO A N 1
ATOM 1753 C CA . PRO A 1 215 ? -4.839 3.719 -0.161 1.00 90.31 215 PRO A CA 1
ATOM 1754 C C . PRO A 1 215 ? -5.806 4.593 -0.967 1.00 90.31 215 PRO A C 1
ATOM 1756 O O . PRO A 1 215 ? -6.997 4.289 -1.028 1.00 90.31 215 PRO A O 1
ATOM 1759 N N . SER A 1 216 ? -5.295 5.663 -1.581 1.00 90.50 216 SER A N 1
ATOM 1760 C CA . SER A 1 216 ? -6.072 6.590 -2.405 1.00 90.50 216 SER A CA 1
ATOM 1761 C C . SER A 1 216 ? -6.146 6.152 -3.869 1.00 90.50 216 SER A C 1
ATOM 1763 O O . SER A 1 216 ? -7.178 6.349 -4.506 1.00 90.50 216 SER A O 1
ATOM 1765 N N . LEU A 1 217 ? -5.068 5.575 -4.414 1.00 94.25 217 LEU A N 1
ATOM 1766 C CA . LEU A 1 217 ? -4.967 5.228 -5.836 1.00 94.25 217 LEU A CA 1
ATOM 1767 C C . LEU A 1 217 ? -5.458 3.808 -6.149 1.00 94.25 217 LEU A C 1
ATOM 1769 O O . LEU A 1 217 ? -6.138 3.599 -7.151 1.00 94.25 217 LEU A O 1
ATOM 1773 N N . TYR A 1 218 ? -5.135 2.829 -5.303 1.00 94.62 218 TYR A N 1
ATOM 1774 C CA . TYR A 1 218 ? -5.481 1.425 -5.518 1.00 94.62 218 TYR A CA 1
ATOM 1775 C C . TYR A 1 218 ? -5.750 0.689 -4.191 1.00 94.62 218 TYR A C 1
ATOM 1777 O O . TYR A 1 218 ? -4.945 -0.130 -3.751 1.00 94.62 218 TYR A O 1
ATOM 1785 N N . PRO A 1 219 ? -6.923 0.903 -3.563 1.00 90.06 219 PRO A N 1
ATOM 1786 C CA . PRO A 1 219 ? -7.246 0.367 -2.233 1.00 90.06 219 PRO A CA 1
ATOM 1787 C C . PRO A 1 219 ? -7.349 -1.166 -2.165 1.00 90.06 219 PRO A C 1
ATOM 1789 O O . PRO A 1 219 ? -7.485 -1.730 -1.083 1.00 90.06 219 PRO A O 1
ATOM 1792 N N . ARG A 1 220 ? -7.307 -1.866 -3.308 1.00 91.25 220 ARG A N 1
ATOM 1793 C CA . ARG A 1 220 ? -7.250 -3.337 -3.343 1.00 91.25 220 ARG A CA 1
ATOM 1794 C C . ARG A 1 220 ? -5.858 -3.881 -3.022 1.00 91.25 220 ARG A C 1
ATOM 1796 O O . ARG A 1 220 ? -5.753 -5.072 -2.734 1.00 91.25 220 ARG A O 1
ATOM 1803 N N . LEU A 1 221 ? -4.828 -3.044 -3.080 1.00 93.50 221 LEU A N 1
ATOM 1804 C CA . LEU A 1 221 ? -3.478 -3.356 -2.639 1.00 93.50 221 LEU A CA 1
ATOM 1805 C C . LEU A 1 221 ? -3.243 -2.689 -1.286 1.00 93.50 221 LEU A C 1
ATOM 1807 O O . LEU A 1 221 ? -3.561 -1.518 -1.096 1.00 93.50 221 LEU A O 1
ATOM 1811 N N . SER A 1 222 ? -2.676 -3.432 -0.351 1.00 91.69 222 SER A N 1
ATOM 1812 C CA . SER A 1 222 ? -2.135 -2.894 0.889 1.00 91.69 222 SER A CA 1
ATOM 1813 C C . SER A 1 222 ? -0.641 -3.168 0.908 1.00 91.69 222 SER A C 1
ATOM 1815 O O . SER A 1 222 ? -0.191 -4.247 0.530 1.00 91.69 222 SER A O 1
ATOM 1817 N N . ALA A 1 223 ? 0.134 -2.163 1.294 1.00 92.94 223 ALA A N 1
ATOM 1818 C CA . ALA A 1 223 ? 1.572 -2.288 1.427 1.00 92.94 223 ALA A CA 1
ATOM 1819 C C . ALA A 1 223 ? 1.992 -1.900 2.840 1.00 92.94 223 ALA A C 1
ATOM 1821 O O . ALA A 1 223 ? 1.450 -0.965 3.435 1.00 92.94 223 ALA A O 1
ATOM 1822 N N . HIS A 1 224 ? 2.970 -2.622 3.372 1.00 91.31 224 HIS A N 1
ATOM 1823 C CA . HIS A 1 224 ?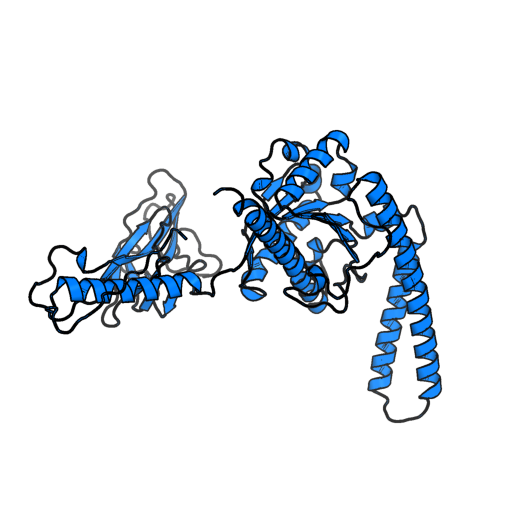 3.551 -2.305 4.666 1.00 91.31 224 HIS A CA 1
ATOM 1824 C C . HIS A 1 224 ? 4.278 -0.958 4.596 1.00 91.31 224 HIS A C 1
ATOM 1826 O O . HIS A 1 224 ? 5.131 -0.753 3.738 1.00 91.31 224 HIS A O 1
ATOM 1832 N N . SER A 1 225 ? 3.958 -0.043 5.515 1.00 85.00 225 SER A N 1
ATOM 1833 C CA . SER A 1 225 ? 4.474 1.334 5.493 1.00 85.00 225 SER A CA 1
ATOM 1834 C C . SER A 1 225 ? 5.989 1.433 5.670 1.00 85.00 225 SER A C 1
ATOM 1836 O O . SER A 1 225 ? 6.589 2.421 5.264 1.00 85.00 225 SER A O 1
ATOM 1838 N N . MET A 1 226 ? 6.608 0.437 6.307 1.00 87.94 226 MET A N 1
ATOM 1839 C CA . MET A 1 226 ? 8.052 0.384 6.503 1.00 87.94 226 MET A CA 1
ATOM 1840 C C . MET A 1 226 ? 8.688 -0.465 5.407 1.00 87.94 226 MET A C 1
ATOM 1842 O O . MET A 1 226 ? 8.458 -1.672 5.348 1.00 87.94 226 MET A O 1
ATOM 1846 N N . VAL A 1 227 ? 9.524 0.155 4.578 1.00 91.31 227 VAL A N 1
ATOM 1847 C CA . VAL A 1 227 ? 10.372 -0.553 3.613 1.00 91.31 227 VAL A CA 1
ATOM 1848 C C . VAL A 1 227 ? 11.479 -1.277 4.376 1.00 91.31 227 VAL A C 1
ATOM 1850 O O . VAL A 1 227 ? 12.196 -0.663 5.170 1.00 91.31 227 VAL A O 1
ATOM 1853 N N . GLN A 1 228 ? 11.612 -2.583 4.155 1.00 90.19 228 GLN A N 1
ATOM 1854 C CA . GLN A 1 228 ? 12.678 -3.375 4.763 1.00 90.19 228 GLN A CA 1
ATOM 1855 C C . GLN A 1 228 ? 14.001 -3.029 4.086 1.00 90.19 228 GLN A C 1
ATOM 1857 O O . GLN A 1 228 ? 14.084 -2.985 2.862 1.00 90.19 228 GLN A O 1
ATOM 1862 N N . GLN A 1 229 ? 15.024 -2.756 4.883 1.00 89.06 229 GLN A N 1
ATOM 1863 C CA . GLN A 1 229 ? 16.350 -2.417 4.385 1.00 89.06 229 GLN A CA 1
ATOM 1864 C C . GLN A 1 229 ? 17.258 -3.618 4.563 1.00 89.06 229 GLN A C 1
ATOM 1866 O O . GLN A 1 229 ? 17.272 -4.231 5.631 1.00 89.06 229 GLN A O 1
ATOM 1871 N N . TYR A 1 230 ? 18.017 -3.928 3.524 1.00 87.31 230 TYR A N 1
ATOM 1872 C CA . TYR A 1 230 ? 18.960 -5.029 3.527 1.00 87.31 230 TYR A CA 1
ATOM 1873 C C . TYR A 1 230 ? 20.328 -4.504 3.124 1.00 87.31 230 TYR A C 1
ATOM 1875 O O . TYR A 1 230 ? 20.455 -3.848 2.087 1.00 87.31 230 TYR A O 1
ATOM 1883 N N . SER A 1 231 ? 21.362 -4.795 3.911 1.00 85.38 231 SER A N 1
ATOM 1884 C CA . SER A 1 231 ? 22.717 -4.611 3.403 1.00 85.38 231 SER A CA 1
ATOM 1885 C C . SER A 1 231 ? 23.050 -5.720 2.398 1.00 85.38 231 SER A C 1
ATOM 1887 O O . SER A 1 231 ? 22.504 -6.828 2.476 1.00 85.38 231 SER A O 1
ATOM 1889 N N . PRO A 1 232 ? 23.976 -5.480 1.457 1.00 80.50 232 PRO A N 1
ATOM 1890 C CA . PRO A 1 232 ? 24.322 -6.500 0.481 1.00 80.50 232 PRO A CA 1
ATOM 1891 C C . PRO A 1 232 ? 24.937 -7.761 1.097 1.00 80.50 232 PRO A C 1
ATOM 1893 O O . PRO A 1 232 ? 24.784 -8.845 0.546 1.00 80.50 232 PRO A O 1
ATOM 1896 N N . THR A 1 233 ? 25.615 -7.628 2.239 1.00 76.44 233 THR A N 1
ATOM 1897 C CA . THR A 1 233 ? 26.207 -8.745 2.987 1.00 76.44 233 THR A CA 1
ATOM 1898 C C . THR A 1 233 ? 25.167 -9.569 3.739 1.00 76.44 233 THR A C 1
ATOM 1900 O O . THR A 1 233 ? 25.349 -10.770 3.904 1.00 76.44 233 THR A O 1
ATOM 1903 N N . GLU A 1 234 ? 24.059 -8.956 4.159 1.00 72.56 234 GLU A N 1
ATOM 1904 C CA . GLU A 1 234 ? 22.999 -9.639 4.909 1.00 72.56 234 GLU A CA 1
ATOM 1905 C C . GLU A 1 234 ? 22.065 -10.452 4.000 1.00 72.56 234 GLU A C 1
ATOM 1907 O O . GLU A 1 234 ? 21.372 -11.335 4.498 1.00 72.56 234 GLU A O 1
ATOM 1912 N N . LEU A 1 235 ? 22.046 -10.214 2.678 1.00 74.94 235 LEU A N 1
ATOM 1913 C CA . LEU A 1 235 ? 21.126 -10.875 1.729 1.00 74.94 235 LEU A CA 1
ATOM 1914 C C . LEU A 1 235 ? 21.102 -12.411 1.844 1.00 74.94 235 LEU A C 1
ATOM 1916 O O . LEU A 1 235 ? 20.054 -13.010 1.617 1.00 74.94 235 LEU A O 1
ATOM 1920 N N . GLY A 1 236 ? 22.224 -13.047 2.202 1.00 62.84 236 GLY A N 1
ATOM 1921 C CA . GLY A 1 236 ? 22.314 -14.504 2.369 1.00 62.84 236 GLY A CA 1
ATOM 1922 C C . GLY A 1 236 ? 22.017 -15.036 3.772 1.00 62.84 236 GLY A C 1
ATOM 1923 O O . GLY A 1 236 ? 21.778 -16.233 3.916 1.00 62.84 236 GLY A O 1
ATOM 1924 N N . GLU A 1 237 ? 22.019 -14.180 4.795 1.00 59.03 237 GLU A N 1
ATOM 1925 C CA . GLU A 1 237 ? 21.620 -14.529 6.171 1.00 59.03 237 GLU A CA 1
ATOM 1926 C C . GLU A 1 237 ? 20.141 -14.216 6.429 1.00 59.03 237 GLU A C 1
ATOM 1928 O O . GLU A 1 237 ? 19.514 -14.756 7.344 1.00 59.03 237 GLU A O 1
ATOM 1933 N N . LEU A 1 238 ? 19.572 -13.339 5.606 1.00 52.84 238 LEU A N 1
ATOM 1934 C CA . LEU A 1 238 ? 18.204 -12.888 5.714 1.00 52.84 238 LEU A CA 1
ATOM 1935 C C . LEU A 1 238 ? 17.224 -13.961 5.266 1.00 52.84 238 LEU A C 1
ATOM 1937 O O . LEU A 1 238 ? 17.334 -14.583 4.210 1.00 52.84 238 LEU A O 1
ATOM 1941 N N . ASN A 1 239 ? 16.163 -14.080 6.051 1.00 58.00 239 ASN A N 1
ATOM 1942 C CA . ASN A 1 239 ? 14.935 -14.706 5.617 1.00 58.00 239 ASN A CA 1
ATOM 1943 C C . ASN A 1 239 ? 14.274 -13.768 4.585 1.00 58.00 239 ASN A C 1
ATOM 1945 O O . ASN A 1 239 ? 13.334 -13.050 4.919 1.00 58.00 239 ASN A O 1
ATOM 1949 N N . VAL A 1 240 ? 14.787 -13.727 3.343 1.00 58.69 240 VAL A N 1
ATOM 1950 C CA . VAL A 1 240 ? 14.268 -12.891 2.229 1.00 58.69 240 VAL A CA 1
ATOM 1951 C C . VAL A 1 240 ? 12.762 -13.134 1.995 1.00 58.69 240 VAL A C 1
ATOM 1953 O O . VAL A 1 240 ? 12.069 -12.306 1.416 1.00 58.69 240 VAL A O 1
ATOM 1956 N N . GLN A 1 241 ? 12.221 -14.216 2.566 1.00 59.25 241 GLN A N 1
ATOM 1957 C CA . GLN A 1 241 ? 10.793 -14.510 2.713 1.00 59.25 241 GLN A CA 1
ATOM 1958 C C . GLN A 1 241 ? 9.974 -13.431 3.449 1.00 59.25 241 GLN A C 1
ATOM 1960 O O . GLN A 1 241 ? 8.745 -13.496 3.431 1.00 59.25 241 GLN A O 1
ATOM 1965 N N . SER A 1 242 ? 10.597 -12.447 4.108 1.00 78.69 242 SER A N 1
ATOM 1966 C CA . SER A 1 242 ? 9.861 -11.359 4.760 1.00 78.69 242 SER A CA 1
ATOM 1967 C C . SER A 1 242 ? 9.322 -10.309 3.785 1.00 78.69 242 SER A C 1
ATOM 1969 O O . SER A 1 242 ? 8.453 -9.539 4.189 1.00 78.69 242 SER A O 1
ATOM 1971 N N . CYS A 1 243 ? 9.793 -10.277 2.533 1.00 91.25 243 CYS A N 1
ATOM 1972 C CA . CYS A 1 243 ? 9.329 -9.359 1.491 1.00 91.25 243 CYS A CA 1
ATOM 1973 C C . CYS A 1 243 ? 8.868 -10.114 0.233 1.00 91.25 243 CYS A C 1
ATOM 1975 O O . CYS A 1 243 ? 9.246 -11.261 0.020 1.00 91.25 243 CYS A O 1
ATOM 1977 N N . GLN A 1 244 ? 8.035 -9.486 -0.600 1.00 94.25 244 GLN A N 1
ATOM 1978 C CA . GLN A 1 244 ? 7.588 -10.064 -1.882 1.00 94.25 244 GLN A CA 1
ATOM 1979 C C . GLN A 1 244 ? 8.194 -9.339 -3.089 1.00 94.25 244 GLN A C 1
ATOM 1981 O O . GLN A 1 244 ? 8.304 -9.924 -4.166 1.00 94.25 244 GLN A O 1
ATOM 1986 N N . LEU A 1 245 ? 8.616 -8.085 -2.906 1.00 96.62 245 LEU A N 1
ATOM 1987 C CA . LEU A 1 245 ? 9.369 -7.315 -3.890 1.00 96.62 245 LEU A CA 1
ATOM 1988 C C . LEU A 1 245 ? 10.702 -6.886 -3.282 1.00 96.62 245 LEU A C 1
ATOM 1990 O O . LEU A 1 245 ? 10.707 -6.179 -2.278 1.00 96.62 245 LEU A O 1
ATOM 1994 N N . LEU A 1 246 ? 11.807 -7.263 -3.919 1.00 95.12 246 LEU A N 1
ATOM 1995 C CA . LEU A 1 246 ? 13.156 -6.827 -3.571 1.00 95.12 246 LEU A CA 1
ATOM 1996 C C . LEU A 1 246 ? 13.664 -5.837 -4.626 1.00 95.12 246 LEU A C 1
ATOM 1998 O O . LEU A 1 246 ? 13.864 -6.215 -5.777 1.00 95.12 246 LEU A O 1
ATOM 2002 N N . HIS A 1 247 ? 13.897 -4.582 -4.244 1.00 95.38 247 HIS A N 1
ATOM 2003 C CA . HIS A 1 247 ? 14.538 -3.583 -5.095 1.00 95.38 247 HIS A CA 1
ATOM 2004 C C . HIS A 1 247 ? 16.062 -3.650 -4.908 1.00 95.38 247 HIS A C 1
ATOM 2006 O O . HIS A 1 247 ? 16.580 -3.337 -3.834 1.00 95.38 247 HIS A O 1
ATOM 2012 N N . LEU A 1 248 ? 16.777 -4.042 -5.963 1.00 93.00 248 LEU A N 1
ATOM 2013 C CA . LEU A 1 248 ? 18.233 -4.103 -6.039 1.00 93.00 248 LEU A CA 1
ATOM 2014 C C . LEU A 1 248 ? 18.762 -3.159 -7.138 1.00 93.00 248 LEU A C 1
ATOM 2016 O O . LEU A 1 248 ? 18.783 -3.541 -8.307 1.00 93.00 248 LEU A O 1
ATOM 2020 N N . PRO A 1 249 ? 19.225 -1.943 -6.797 1.00 92.38 249 PRO A N 1
ATOM 2021 C CA . PRO A 1 249 ? 19.855 -1.045 -7.764 1.00 92.38 249 PRO A CA 1
ATOM 2022 C C . PRO A 1 249 ? 21.039 -1.711 -8.475 1.00 92.38 249 PRO A C 1
ATOM 2024 O O . PRO A 1 249 ? 21.876 -2.361 -7.838 1.00 92.38 249 PRO A O 1
ATOM 2027 N N . TYR A 1 250 ? 21.168 -1.506 -9.784 1.00 91.44 250 TYR A N 1
ATOM 2028 C CA . TYR A 1 250 ? 22.201 -2.164 -10.588 1.00 91.44 250 TYR A CA 1
ATOM 2029 C C . TYR A 1 250 ? 23.629 -1.817 -10.148 1.00 91.44 250 TYR A C 1
ATOM 2031 O O . TYR A 1 250 ? 24.493 -2.694 -10.114 1.00 91.44 250 TYR A O 1
ATOM 2039 N N . ARG A 1 251 ? 23.863 -0.574 -9.698 1.00 87.56 251 ARG A N 1
ATOM 2040 C CA . ARG A 1 251 ? 25.141 -0.163 -9.086 1.00 87.56 251 ARG A CA 1
ATOM 2041 C C . ARG A 1 251 ? 25.583 -1.077 -7.940 1.00 87.56 251 ARG A C 1
ATOM 2043 O O . ARG A 1 251 ? 26.774 -1.298 -7.771 1.00 87.56 251 ARG A O 1
ATOM 2050 N N . ILE A 1 252 ? 24.636 -1.616 -7.168 1.00 88.25 252 ILE A N 1
ATOM 2051 C CA . ILE A 1 252 ? 24.921 -2.550 -6.078 1.00 88.25 252 ILE A CA 1
ATOM 2052 C C . ILE A 1 252 ? 25.137 -3.946 -6.658 1.00 88.25 252 ILE A C 1
ATOM 2054 O O . ILE A 1 252 ? 26.146 -4.572 -6.342 1.00 88.25 252 ILE A O 1
ATOM 2058 N N . LEU A 1 253 ? 24.259 -4.404 -7.558 1.00 87.88 253 LEU A N 1
ATOM 2059 C CA . LEU A 1 253 ? 24.373 -5.712 -8.216 1.00 87.88 253 LEU A CA 1
ATOM 2060 C C . LEU A 1 253 ? 25.757 -5.939 -8.855 1.00 87.88 253 LEU A C 1
ATOM 2062 O O . LEU A 1 253 ? 26.314 -7.029 -8.735 1.00 87.88 253 LEU A O 1
ATOM 2066 N N . GLY A 1 254 ? 26.327 -4.912 -9.492 1.00 83.00 254 GLY A N 1
ATOM 2067 C CA . GLY A 1 254 ? 27.650 -4.976 -10.122 1.00 83.00 254 GLY A CA 1
ATOM 2068 C C . GLY A 1 254 ? 28.824 -5.139 -9.145 1.00 83.00 254 GLY A C 1
ATOM 2069 O O . GLY A 1 254 ? 29.900 -5.560 -9.560 1.00 83.00 254 GLY A O 1
ATOM 2070 N N . THR A 1 255 ? 28.633 -4.836 -7.856 1.00 84.56 255 THR A N 1
ATOM 2071 C CA . THR A 1 255 ? 29.694 -4.909 -6.828 1.00 84.56 255 THR A CA 1
ATOM 2072 C C . THR A 1 255 ? 29.735 -6.226 -6.059 1.00 84.56 255 THR A C 1
ATOM 2074 O O . THR A 1 255 ? 30.697 -6.481 -5.335 1.00 84.56 255 THR A O 1
ATOM 2077 N N . LEU A 1 256 ? 28.708 -7.065 -6.199 1.00 83.44 256 LEU A N 1
ATOM 2078 C CA . LEU A 1 256 ? 28.546 -8.269 -5.391 1.00 83.44 256 LEU A CA 1
ATOM 2079 C C . LEU A 1 256 ? 29.123 -9.508 -6.069 1.00 83.44 256 LEU A C 1
ATOM 2081 O O . LEU A 1 256 ? 29.129 -9.630 -7.296 1.00 83.44 256 LEU A O 1
ATOM 2085 N N . ASP A 1 257 ? 29.570 -10.465 -5.249 1.00 84.00 257 ASP A N 1
ATOM 2086 C CA . ASP A 1 257 ? 29.992 -11.764 -5.760 1.00 84.00 257 ASP A CA 1
ATOM 2087 C C . ASP A 1 257 ? 28.791 -12.528 -6.329 1.00 84.00 257 ASP A C 1
ATOM 2089 O O . ASP A 1 257 ? 27.888 -12.977 -5.618 1.00 84.00 257 ASP A O 1
ATOM 2093 N N . ARG A 1 258 ? 28.813 -12.697 -7.650 1.00 81.69 258 ARG A N 1
ATOM 2094 C CA . ARG A 1 258 ? 27.768 -13.374 -8.419 1.00 81.69 258 ARG A CA 1
ATOM 2095 C C . ARG A 1 258 ? 27.624 -14.842 -8.038 1.00 81.69 258 ARG A C 1
ATOM 2097 O O . ARG A 1 258 ? 26.506 -15.351 -8.072 1.00 81.69 258 ARG A O 1
ATOM 2104 N N . GLY A 1 259 ? 28.732 -15.515 -7.707 1.00 82.75 259 GLY A N 1
ATOM 2105 C CA . GLY A 1 259 ? 28.717 -16.941 -7.367 1.00 82.75 259 GLY A CA 1
ATOM 2106 C C . GLY A 1 259 ? 27.893 -17.222 -6.113 1.00 82.75 259 GLY A C 1
ATOM 2107 O O . GLY A 1 259 ? 27.213 -18.242 -6.032 1.00 82.75 259 GLY A O 1
ATOM 2108 N N . TRP A 1 260 ? 27.911 -16.279 -5.176 1.00 85.44 260 TRP A N 1
ATOM 2109 C CA . TRP A 1 260 ? 27.139 -16.329 -3.945 1.00 85.44 260 TRP A CA 1
ATOM 2110 C C . TRP A 1 260 ? 25.723 -15.752 -4.094 1.00 85.44 260 TRP A C 1
ATOM 2112 O O . TRP A 1 260 ? 24.766 -16.354 -3.611 1.00 85.44 260 TRP A O 1
ATOM 2122 N N . LEU A 1 261 ? 25.571 -14.615 -4.782 1.00 86.88 261 LEU A N 1
ATOM 2123 C CA . LEU A 1 261 ? 24.307 -13.875 -4.831 1.00 86.88 261 LEU A CA 1
ATOM 2124 C C . LEU A 1 261 ? 23.226 -14.558 -5.679 1.00 86.88 261 LEU A C 1
ATOM 2126 O O . LEU A 1 261 ? 22.066 -14.607 -5.271 1.00 86.88 261 LEU A O 1
ATOM 2130 N N . MET A 1 262 ? 23.577 -15.064 -6.865 1.00 88.00 262 MET A N 1
ATOM 2131 C CA . MET A 1 262 ? 22.570 -15.570 -7.810 1.00 88.00 262 MET A CA 1
ATOM 2132 C C . MET A 1 262 ? 21.759 -16.751 -7.258 1.00 88.00 262 MET A C 1
ATOM 2134 O O . MET A 1 262 ? 20.535 -16.686 -7.341 1.00 88.00 262 MET A O 1
ATOM 2138 N N . PRO A 1 263 ? 22.359 -17.757 -6.585 1.00 88.69 263 PRO A N 1
ATOM 2139 C CA . PRO A 1 263 ? 21.588 -18.825 -5.944 1.00 88.69 263 PRO A CA 1
ATOM 2140 C C . PRO A 1 263 ? 20.559 -18.332 -4.914 1.00 88.69 263 PRO A C 1
ATOM 2142 O O . PRO A 1 263 ? 19.498 -18.938 -4.763 1.00 88.69 263 PRO A O 1
ATOM 2145 N N . ILE A 1 264 ? 20.859 -17.241 -4.200 1.00 88.50 264 ILE A N 1
ATOM 2146 C CA . ILE A 1 264 ? 19.948 -16.644 -3.213 1.00 88.50 264 ILE A CA 1
ATOM 2147 C C . ILE A 1 264 ? 18.750 -16.008 -3.924 1.00 88.50 264 ILE A C 1
ATOM 2149 O O . ILE A 1 264 ? 17.604 -16.251 -3.543 1.00 88.50 264 ILE A O 1
ATOM 2153 N N . LEU A 1 265 ? 19.007 -15.223 -4.974 1.00 90.50 265 LEU A N 1
ATOM 2154 C CA . LEU A 1 265 ? 17.960 -14.549 -5.745 1.00 90.50 265 LEU A CA 1
ATOM 2155 C C . LEU A 1 265 ? 17.094 -15.545 -6.527 1.00 90.50 265 LEU A C 1
ATOM 2157 O O . LEU A 1 265 ? 15.873 -15.401 -6.547 1.00 90.50 265 LEU A O 1
ATOM 2161 N N . ASP A 1 266 ? 17.696 -16.597 -7.084 1.00 89.94 266 ASP A N 1
ATOM 2162 C CA . ASP A 1 266 ? 16.973 -17.676 -7.759 1.00 89.94 266 ASP A CA 1
ATOM 2163 C C . ASP A 1 266 ? 16.011 -18.379 -6.800 1.00 89.94 266 ASP A C 1
ATOM 2165 O O . ASP A 1 266 ? 14.841 -18.581 -7.132 1.00 89.94 266 ASP A O 1
ATOM 2169 N N . ARG A 1 267 ? 16.468 -18.696 -5.581 1.00 89.75 267 ARG A N 1
ATOM 2170 C CA . ARG A 1 267 ? 15.609 -19.278 -4.545 1.00 89.75 267 ARG A CA 1
ATOM 2171 C C . ARG A 1 267 ? 14.467 -18.337 -4.168 1.00 89.75 267 ARG A C 1
ATOM 2173 O O . ARG A 1 267 ? 13.322 -18.769 -4.107 1.00 89.75 267 ARG A O 1
ATOM 2180 N N . PHE A 1 268 ? 14.758 -17.054 -3.959 1.00 91.25 268 PHE A N 1
ATOM 2181 C CA . PHE A 1 268 ? 13.734 -16.055 -3.652 1.00 91.25 268 PHE A CA 1
ATOM 2182 C C . PHE A 1 268 ? 12.660 -15.968 -4.751 1.00 91.25 268 PHE A C 1
ATOM 2184 O O . PHE A 1 268 ? 11.467 -15.922 -4.454 1.00 91.25 268 PHE A O 1
ATOM 2191 N N . ILE A 1 269 ? 13.065 -16.007 -6.022 1.00 92.44 269 ILE A N 1
ATOM 2192 C CA . ILE A 1 269 ? 12.157 -15.979 -7.177 1.00 92.44 269 ILE A CA 1
ATOM 2193 C C . ILE A 1 269 ? 11.331 -17.267 -7.302 1.00 92.44 269 ILE A C 1
ATOM 2195 O O . ILE A 1 269 ? 10.157 -17.202 -7.689 1.00 92.44 269 ILE A O 1
ATOM 2199 N N . GLN A 1 270 ? 11.926 -18.424 -6.989 1.00 90.69 270 GLN A N 1
ATOM 2200 C CA . GLN A 1 270 ? 11.243 -19.724 -6.951 1.00 90.69 270 GLN A CA 1
ATOM 2201 C C . GLN A 1 270 ? 10.187 -19.782 -5.841 1.00 90.69 270 GLN A C 1
ATOM 2203 O O . GLN A 1 270 ? 9.093 -20.290 -6.080 1.00 90.69 270 GLN A O 1
ATOM 2208 N N . ASP A 1 271 ? 10.468 -19.177 -4.684 1.00 89.44 271 ASP A N 1
ATOM 2209 C CA . ASP A 1 271 ? 9.519 -19.026 -3.569 1.00 89.44 271 ASP A CA 1
ATOM 2210 C C . ASP A 1 271 ? 8.383 -18.023 -3.887 1.00 89.44 271 ASP A C 1
ATOM 2212 O O . ASP A 1 271 ? 7.448 -17.849 -3.108 1.00 89.44 271 ASP A O 1
ATOM 2216 N N . GLY A 1 272 ? 8.433 -17.382 -5.059 1.00 92.06 272 GLY A N 1
ATOM 2217 C CA . GLY A 1 272 ? 7.407 -16.479 -5.575 1.00 92.06 272 GLY A CA 1
ATOM 2218 C C . GLY A 1 272 ? 7.752 -14.999 -5.488 1.00 92.06 272 GLY A C 1
ATOM 2219 O O . GLY A 1 272 ? 6.951 -14.164 -5.913 1.00 92.06 272 GLY A O 1
ATOM 2220 N N . GLY A 1 273 ? 8.934 -14.668 -4.968 1.00 93.88 273 GLY A N 1
ATOM 2221 C CA . GLY A 1 273 ? 9.446 -13.309 -4.898 1.00 93.88 273 GLY A CA 1
ATOM 2222 C C . GLY A 1 273 ? 9.655 -12.678 -6.275 1.00 93.88 273 GLY A C 1
ATOM 2223 O O . GLY A 1 273 ? 9.738 -13.352 -7.309 1.00 93.88 273 GLY A O 1
ATOM 2224 N N . THR A 1 274 ? 9.729 -11.350 -6.278 1.00 96.62 274 THR A N 1
ATOM 2225 C CA . THR A 1 274 ? 10.042 -10.538 -7.457 1.00 96.62 274 THR A CA 1
ATOM 2226 C C . THR A 1 274 ? 11.249 -9.659 -7.165 1.00 96.62 274 THR A C 1
ATOM 2228 O O . THR A 1 274 ? 11.277 -8.972 -6.146 1.00 96.62 274 THR A O 1
ATOM 2231 N N . VAL A 1 275 ? 12.239 -9.657 -8.054 1.00 95.62 275 VAL A N 1
ATOM 2232 C CA . VAL A 1 275 ? 13.428 -8.805 -7.953 1.00 95.62 275 VAL A CA 1
ATOM 2233 C C . VAL A 1 275 ? 13.335 -7.702 -8.997 1.00 95.62 275 VAL A C 1
ATOM 2235 O O . VAL A 1 275 ? 13.316 -7.975 -10.197 1.00 95.62 275 VAL A O 1
ATOM 2238 N N . LEU A 1 276 ? 13.285 -6.455 -8.535 1.00 97.19 276 LEU A N 1
ATOM 2239 C CA . LEU A 1 276 ? 13.380 -5.266 -9.371 1.00 97.19 276 LEU A CA 1
ATOM 2240 C C . LEU A 1 276 ? 14.827 -4.783 -9.395 1.00 97.19 276 LEU A C 1
ATOM 2242 O O . LEU A 1 276 ? 15.362 -4.365 -8.369 1.00 97.19 276 LEU A O 1
ATOM 2246 N N . VAL A 1 277 ? 15.430 -4.793 -10.576 1.00 95.31 277 VAL A N 1
ATOM 2247 C CA . VAL A 1 277 ? 16.730 -4.189 -10.848 1.00 95.31 277 VAL A CA 1
ATOM 2248 C C . VAL A 1 277 ? 16.507 -2.872 -11.575 1.00 95.31 277 VAL A C 1
ATOM 2250 O O . VAL A 1 277 ? 16.040 -2.875 -12.713 1.00 95.31 277 VAL A O 1
ATOM 2253 N N . SER A 1 278 ? 16.827 -1.748 -10.932 1.00 94.25 278 SER A N 1
ATOM 2254 C CA . SER A 1 278 ? 16.779 -0.427 -11.566 1.00 94.25 278 SER A CA 1
ATOM 2255 C C . SER A 1 278 ? 18.161 0.021 -12.032 1.00 94.25 278 SER A C 1
ATOM 2257 O O . SER A 1 278 ? 19.172 -0.209 -11.360 1.00 94.25 278 SER A O 1
ATOM 2259 N N . ILE A 1 279 ? 18.200 0.685 -13.184 1.00 91.75 279 ILE A N 1
ATOM 2260 C CA . ILE A 1 279 ? 19.386 1.366 -13.704 1.00 91.75 279 ILE A CA 1
ATOM 2261 C C . ILE A 1 279 ? 19.032 2.832 -13.899 1.00 91.75 279 ILE A C 1
ATOM 2263 O O . ILE A 1 279 ? 18.098 3.157 -14.634 1.00 91.75 279 ILE A O 1
ATOM 2267 N N . ASP A 1 280 ? 19.775 3.710 -13.234 1.00 87.75 280 ASP A N 1
ATOM 2268 C CA . ASP A 1 280 ? 19.635 5.146 -13.445 1.00 87.75 280 ASP A CA 1
ATOM 2269 C C . ASP A 1 280 ? 20.137 5.540 -14.843 1.00 87.75 280 ASP A C 1
ATOM 2271 O O . ASP A 1 280 ? 21.059 4.925 -15.377 1.00 87.75 280 ASP A O 1
ATOM 2275 N N . ILE A 1 281 ? 19.549 6.580 -15.432 1.00 82.31 281 ILE A N 1
ATOM 2276 C CA . ILE A 1 281 ? 19.926 7.077 -16.763 1.00 82.31 281 ILE A CA 1
ATOM 2277 C C . ILE A 1 281 ? 21.413 7.422 -16.843 1.00 82.31 281 ILE A C 1
ATOM 2279 O O . ILE A 1 281 ? 22.053 7.129 -17.853 1.00 82.31 281 ILE A O 1
ATOM 2283 N N . ASP A 1 282 ? 21.970 8.013 -15.789 1.00 82.06 282 ASP A N 1
ATOM 2284 C CA . ASP A 1 282 ? 23.370 8.416 -15.765 1.00 82.06 282 ASP A CA 1
ATOM 2285 C C . ASP A 1 282 ? 24.278 7.171 -15.800 1.00 82.06 282 ASP A C 1
ATOM 2287 O O . ASP A 1 282 ? 25.263 7.137 -16.534 1.00 82.06 282 ASP A O 1
ATOM 2291 N N . GLN A 1 283 ? 23.867 6.075 -15.147 1.00 83.75 283 GLN A N 1
ATOM 2292 C CA . GLN A 1 283 ? 24.562 4.782 -15.230 1.00 83.75 283 GLN A CA 1
ATOM 2293 C C . GLN A 1 283 ? 24.404 4.103 -16.594 1.00 83.75 283 GLN A C 1
ATOM 2295 O O . GLN A 1 283 ? 25.316 3.405 -17.032 1.00 83.75 283 GLN A O 1
ATOM 2300 N N . ILE A 1 284 ? 23.263 4.270 -17.270 1.00 83.19 284 ILE A N 1
ATOM 2301 C CA . ILE A 1 284 ? 23.074 3.732 -18.626 1.00 83.19 284 ILE A CA 1
ATOM 2302 C C . ILE A 1 284 ? 24.113 4.345 -19.569 1.00 83.19 284 ILE A C 1
ATOM 2304 O O . ILE A 1 284 ? 24.755 3.610 -20.320 1.00 83.19 284 ILE A O 1
ATOM 2308 N N . ASN A 1 285 ? 24.326 5.662 -19.481 1.00 78.88 285 ASN A N 1
ATOM 2309 C CA . ASN A 1 285 ? 25.334 6.359 -20.281 1.00 78.88 285 ASN A CA 1
ATOM 2310 C C . ASN A 1 285 ? 26.741 5.790 -20.036 1.00 78.88 285 ASN A C 1
ATOM 2312 O O . ASN A 1 285 ? 27.456 5.496 -20.995 1.00 78.88 285 ASN A O 1
ATOM 2316 N N . ASP A 1 286 ? 27.106 5.562 -18.770 1.00 82.50 286 ASP A N 1
ATOM 2317 C CA . ASP A 1 286 ? 28.402 4.981 -18.402 1.00 82.50 286 ASP A CA 1
ATOM 2318 C C . ASP A 1 286 ? 28.573 3.550 -18.946 1.00 82.50 286 ASP A C 1
ATOM 2320 O O . ASP A 1 286 ? 29.623 3.193 -19.487 1.00 82.50 286 ASP A O 1
ATOM 2324 N N . LEU A 1 287 ? 27.533 2.714 -18.844 1.00 82.06 287 LEU A N 1
ATOM 2325 C CA . LEU A 1 287 ? 27.565 1.311 -19.283 1.00 82.06 287 LEU A CA 1
ATOM 2326 C C . LEU A 1 287 ? 27.651 1.139 -20.800 1.00 82.06 287 LEU A C 1
ATOM 2328 O O . LEU A 1 287 ? 28.077 0.078 -21.278 1.00 82.06 287 LEU A O 1
ATOM 2332 N N . MET A 1 288 ? 27.234 2.165 -21.536 1.00 79.19 288 MET A N 1
ATOM 2333 C CA . MET A 1 288 ? 27.236 2.208 -22.991 1.00 79.19 288 MET A CA 1
ATOM 2334 C C . MET A 1 288 ? 28.538 2.753 -23.597 1.00 79.19 288 MET A C 1
ATOM 2336 O O . MET A 1 288 ? 28.625 2.866 -24.820 1.00 79.19 288 MET A O 1
ATOM 2340 N N . GLU A 1 289 ? 29.564 3.021 -22.776 1.00 69.12 289 GLU A N 1
ATOM 2341 C CA . GLU A 1 289 ? 30.957 3.254 -23.202 1.00 69.12 289 GLU A CA 1
ATOM 2342 C C . GLU A 1 289 ? 31.110 4.304 -24.332 1.00 69.12 289 GLU A C 1
ATOM 2344 O O . GLU A 1 289 ? 31.916 4.130 -25.244 1.00 69.12 289 GLU A O 1
ATOM 2349 N N . ASN A 1 290 ? 30.361 5.415 -24.275 1.00 55.16 290 ASN A N 1
ATOM 2350 C CA . ASN A 1 290 ? 30.352 6.491 -25.286 1.00 55.16 290 ASN A CA 1
ATOM 2351 C C . ASN A 1 290 ? 29.764 6.136 -26.662 1.00 55.16 290 ASN A C 1
ATOM 2353 O O . ASN A 1 290 ? 30.094 6.794 -27.652 1.00 55.16 290 ASN A O 1
ATOM 2357 N N . ARG A 1 291 ? 28.839 5.174 -26.775 1.00 61.03 291 ARG A N 1
ATOM 2358 C CA . ARG A 1 291 ? 27.836 5.342 -27.839 1.00 61.03 291 ARG A CA 1
ATOM 2359 C C . ARG A 1 291 ? 27.136 6.667 -27.577 1.00 61.03 291 ARG A C 1
ATOM 2361 O O . ARG A 1 291 ? 26.869 6.984 -26.418 1.00 61.03 291 ARG A O 1
ATOM 2368 N N . ASN A 1 292 ? 26.842 7.426 -28.623 1.00 66.50 292 ASN A N 1
ATOM 2369 C CA . ASN A 1 292 ? 26.148 8.713 -28.576 1.00 66.50 292 ASN A CA 1
ATOM 2370 C C . ASN A 1 292 ? 24.723 8.616 -27.987 1.00 66.50 292 ASN A C 1
ATOM 2372 O O . ASN A 1 292 ? 23.886 9.449 -28.275 1.00 66.50 292 ASN A O 1
ATOM 2376 N N . PHE A 1 293 ? 24.415 7.636 -27.137 1.00 73.44 293 PHE A N 1
ATOM 2377 C CA . PHE A 1 293 ? 23.128 7.394 -26.515 1.00 73.44 293 PHE A CA 1
ATOM 2378 C C . PHE A 1 293 ? 22.572 8.640 -25.844 1.00 73.44 293 PHE A C 1
ATOM 2380 O O . PHE A 1 293 ? 21.438 8.998 -26.122 1.00 73.44 293 PHE A O 1
ATOM 2387 N N . ALA A 1 294 ? 23.375 9.350 -25.043 1.00 69.00 294 ALA A N 1
ATOM 2388 C CA . ALA A 1 294 ? 22.967 10.618 -24.441 1.00 69.00 294 ALA A CA 1
ATOM 2389 C C . ALA A 1 294 ? 22.628 11.692 -25.493 1.00 69.00 294 ALA A C 1
ATOM 2391 O O . ALA A 1 294 ? 21.695 12.468 -25.296 1.00 69.00 294 ALA A O 1
ATOM 2392 N N . GLU A 1 295 ? 23.351 11.725 -26.613 1.00 74.56 295 GLU A N 1
ATOM 2393 C CA . GLU A 1 295 ? 23.125 12.651 -27.728 1.00 74.56 295 GLU A CA 1
ATOM 2394 C C . GLU A 1 295 ? 21.882 12.254 -28.547 1.00 74.56 295 GLU A C 1
ATOM 2396 O O . GLU A 1 295 ? 20.995 13.081 -28.737 1.00 74.56 295 GLU A O 1
ATOM 2401 N N . HIS A 1 296 ? 21.734 10.981 -28.926 1.00 76.56 296 HIS A N 1
ATOM 2402 C CA . HIS A 1 296 ? 20.548 10.420 -29.587 1.00 76.56 296 HIS A CA 1
ATOM 2403 C C . HIS A 1 296 ? 19.292 10.652 -28.746 1.00 76.56 296 HIS A C 1
ATOM 2405 O O . HIS A 1 296 ? 18.251 11.065 -29.249 1.00 76.56 296 HIS A O 1
ATOM 2411 N N . LEU A 1 297 ? 19.407 10.469 -27.432 1.00 72.12 297 LEU A N 1
ATOM 2412 C CA . LEU A 1 297 ? 18.361 10.755 -26.463 1.00 72.12 297 LEU A CA 1
ATOM 2413 C C . LEU A 1 297 ? 17.996 12.247 -26.402 1.00 72.12 297 LEU A C 1
ATOM 2415 O O . LEU A 1 297 ? 16.812 12.585 -26.308 1.00 72.12 297 LEU A O 1
ATOM 2419 N N . GLN A 1 298 ? 18.981 13.149 -26.442 1.00 76.69 298 GLN A N 1
ATOM 2420 C CA . GLN A 1 298 ? 18.743 14.595 -26.481 1.00 76.69 298 GLN A CA 1
ATOM 2421 C C . GLN A 1 298 ? 18.055 15.023 -27.782 1.00 76.69 298 GLN A C 1
ATOM 2423 O O . GLN A 1 298 ? 17.086 15.784 -27.730 1.00 76.69 298 GLN A O 1
ATOM 2428 N N . ILE A 1 299 ? 18.504 14.502 -28.927 1.00 81.12 299 ILE A N 1
ATOM 2429 C CA . ILE A 1 299 ? 17.908 14.779 -30.240 1.00 81.12 299 ILE A CA 1
ATOM 2430 C C . ILE A 1 299 ? 16.467 14.268 -30.279 1.00 81.12 299 ILE A C 1
ATOM 2432 O O . ILE A 1 299 ? 15.547 15.024 -30.587 1.00 81.12 299 ILE A O 1
ATOM 2436 N N . PHE A 1 300 ? 16.240 13.030 -29.839 1.00 79.38 300 PHE A N 1
ATOM 2437 C CA . PHE A 1 300 ? 14.908 12.441 -29.742 1.00 79.38 300 PHE A CA 1
ATOM 2438 C C . PHE A 1 300 ? 13.937 13.287 -28.901 1.00 79.38 300 PHE A C 1
ATOM 2440 O O . PHE A 1 300 ? 12.767 13.457 -29.255 1.00 79.38 300 PHE A O 1
ATOM 2447 N N . ARG A 1 301 ? 14.412 13.869 -27.790 1.00 74.44 301 ARG A N 1
ATOM 2448 C CA . ARG A 1 301 ? 13.618 14.804 -26.976 1.00 74.44 301 ARG A CA 1
ATOM 2449 C C . ARG A 1 301 ? 13.289 16.092 -27.710 1.00 74.44 301 ARG A C 1
ATOM 2451 O O . ARG A 1 301 ? 12.146 16.542 -27.625 1.00 74.44 301 ARG A O 1
ATOM 2458 N N . ALA A 1 302 ? 14.277 16.691 -28.372 1.00 81.81 302 ALA A N 1
ATOM 2459 C CA . ALA A 1 302 ? 14.092 17.928 -29.119 1.00 81.81 302 ALA A CA 1
ATOM 2460 C C . ALA A 1 302 ? 13.040 17.733 -30.220 1.00 81.81 302 ALA A C 1
ATOM 2462 O O . ALA A 1 302 ? 12.070 18.489 -30.266 1.00 81.81 302 ALA A O 1
ATOM 2463 N N . LEU A 1 303 ? 13.148 16.642 -30.986 1.00 82.38 303 LEU A N 1
ATOM 2464 C CA . LEU A 1 303 ? 12.188 16.271 -32.027 1.00 82.38 303 LEU A CA 1
ATOM 2465 C C . LEU A 1 303 ? 10.777 16.055 -31.463 1.00 82.38 303 LEU A C 1
ATOM 2467 O O . LEU A 1 303 ? 9.810 16.606 -31.986 1.00 82.38 303 LEU A O 1
ATOM 2471 N N . LYS A 1 304 ? 10.627 15.327 -30.344 1.00 79.25 304 LYS A N 1
ATOM 2472 C CA . LYS A 1 304 ? 9.312 15.142 -29.698 1.00 79.25 304 LYS A CA 1
ATOM 2473 C C . LYS A 1 304 ? 8.702 16.445 -29.182 1.00 79.25 304 LYS A C 1
ATOM 2475 O O . LYS A 1 304 ? 7.479 16.603 -29.217 1.00 79.25 304 LYS A O 1
ATOM 2480 N N . LEU A 1 305 ? 9.519 17.357 -28.659 1.00 80.06 305 LEU A N 1
ATOM 2481 C CA . LEU A 1 305 ? 9.047 18.662 -28.203 1.00 80.06 305 LEU A CA 1
ATOM 2482 C C . LEU A 1 305 ? 8.582 19.513 -29.389 1.00 80.06 305 LEU A C 1
ATOM 2484 O O . LEU A 1 305 ? 7.512 20.117 -29.317 1.00 80.06 305 LEU A O 1
ATOM 2488 N N . GLU A 1 306 ? 9.349 19.519 -30.475 1.00 82.31 306 GLU A N 1
ATOM 2489 C CA . GLU A 1 306 ? 9.033 20.253 -31.699 1.00 82.31 306 GLU A CA 1
ATOM 2490 C C . GLU A 1 306 ? 7.770 19.706 -32.380 1.00 82.31 306 GLU A C 1
ATOM 2492 O O . GLU A 1 306 ? 6.870 20.481 -32.707 1.00 82.31 306 GLU A O 1
ATOM 2497 N N . ALA A 1 307 ? 7.615 18.379 -32.456 1.00 80.19 307 ALA A N 1
ATOM 2498 C CA . ALA A 1 307 ? 6.395 17.726 -32.934 1.00 80.19 307 ALA A CA 1
ATOM 2499 C C . ALA A 1 307 ? 5.152 18.164 -32.134 1.00 80.19 307 ALA A C 1
ATOM 2501 O O . ALA A 1 307 ? 4.125 18.523 -32.713 1.00 80.19 307 ALA A O 1
ATOM 2502 N N . ARG A 1 308 ? 5.251 18.217 -30.795 1.00 78.56 308 ARG A N 1
ATOM 2503 C CA . ARG A 1 308 ? 4.155 18.698 -29.931 1.00 78.56 308 ARG A CA 1
ATOM 2504 C C . ARG A 1 308 ? 3.845 20.176 -30.158 1.00 78.56 308 ARG A C 1
ATOM 2506 O O . ARG A 1 308 ? 2.676 20.550 -30.213 1.00 78.56 308 ARG A O 1
ATOM 2513 N N . GLN A 1 309 ? 4.865 21.027 -30.267 1.00 81.19 309 GLN A N 1
ATOM 2514 C CA . GLN A 1 309 ? 4.680 22.462 -30.513 1.00 81.19 309 GLN A CA 1
ATOM 2515 C C . GLN A 1 309 ? 4.017 22.726 -31.867 1.00 81.19 309 GLN A C 1
ATOM 2517 O O . GLN A 1 309 ? 3.139 23.586 -31.957 1.00 81.19 309 GLN A O 1
ATOM 2522 N N . LEU A 1 310 ? 4.392 21.960 -32.893 1.00 77.44 310 LEU A N 1
ATOM 2523 C CA . LEU A 1 310 ? 3.746 21.986 -34.199 1.00 77.44 310 LEU A CA 1
ATOM 2524 C C . LEU A 1 310 ? 2.274 21.576 -34.092 1.00 77.44 310 LEU A C 1
ATOM 2526 O O . LEU A 1 310 ? 1.413 22.317 -34.565 1.00 77.44 310 LEU A O 1
ATOM 2530 N N . ASP A 1 311 ? 1.958 20.483 -33.394 1.00 75.75 311 ASP A N 1
ATOM 2531 C CA . ASP A 1 311 ? 0.569 20.053 -33.186 1.00 75.75 311 ASP A CA 1
ATOM 2532 C C . ASP A 1 311 ? -0.296 21.132 -32.505 1.00 75.75 311 ASP A C 1
ATOM 2534 O O . ASP A 1 311 ? -1.424 21.386 -32.947 1.00 75.75 311 ASP A O 1
ATOM 2538 N N . TYR A 1 312 ? 0.235 21.833 -31.494 1.00 74.31 312 TYR A N 1
ATOM 2539 C CA . TYR A 1 312 ? -0.446 22.973 -30.861 1.00 74.31 312 TYR A CA 1
ATOM 2540 C C . TYR A 1 312 ? -0.605 24.174 -31.805 1.00 74.31 312 TYR A C 1
ATOM 2542 O O . TYR A 1 312 ? -1.678 24.772 -31.8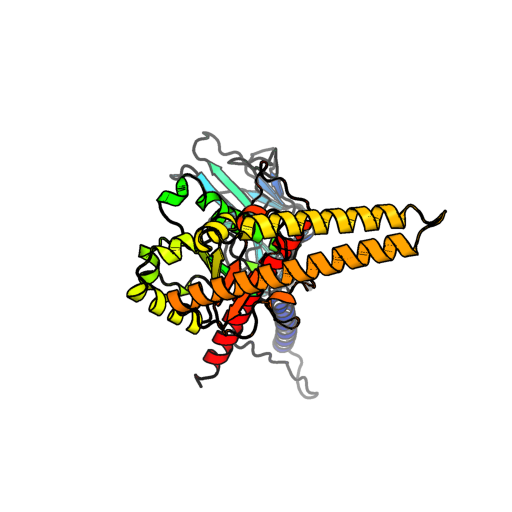88 1.00 74.31 312 TYR A O 1
ATOM 2550 N N . ALA A 1 313 ? 0.444 24.528 -32.551 1.00 71.62 313 ALA A N 1
ATOM 2551 C CA . ALA A 1 313 ? 0.403 25.638 -33.500 1.00 71.62 313 ALA A CA 1
ATOM 2552 C C . ALA A 1 313 ? -0.601 25.402 -34.643 1.00 71.62 313 ALA A C 1
ATOM 2554 O O . ALA A 1 313 ? -1.166 26.363 -35.174 1.00 71.62 313 ALA A O 1
ATOM 2555 N N . PHE A 1 314 ? -0.842 24.142 -35.017 1.00 70.69 314 PHE A N 1
ATOM 2556 C CA . PHE A 1 314 ? -1.788 23.772 -36.067 1.00 70.69 314 PHE A CA 1
ATOM 2557 C C . PHE A 1 314 ? -3.232 23.661 -35.576 1.00 70.69 314 PHE A C 1
ATOM 2559 O O . PHE A 1 314 ? -4.138 24.024 -36.327 1.00 70.69 314 PHE A O 1
ATOM 2566 N N . THR A 1 315 ? -3.467 23.250 -34.327 1.00 64.69 315 THR A N 1
ATOM 2567 C CA . THR A 1 315 ? -4.826 23.241 -33.752 1.00 64.69 315 THR A CA 1
ATOM 2568 C C . THR A 1 315 ? -5.397 24.651 -33.579 1.00 64.69 315 THR A C 1
ATOM 2570 O O . THR A 1 315 ? -6.603 24.841 -33.733 1.00 64.69 315 THR A O 1
ATOM 2573 N N . ASP A 1 316 ? -4.542 25.654 -33.356 1.00 62.25 316 ASP A N 1
ATOM 2574 C CA . ASP A 1 316 ? -4.948 27.058 -33.186 1.00 62.25 316 ASP A CA 1
ATOM 2575 C C . ASP A 1 316 ? -5.111 27.817 -34.531 1.00 62.25 316 ASP A C 1
ATOM 2577 O O . ASP A 1 316 ? -5.781 28.849 -34.617 1.00 62.25 316 ASP A O 1
ATOM 2581 N N . ARG A 1 317 ? -4.543 27.299 -35.637 1.00 56.03 317 ARG A N 1
ATOM 2582 C CA . ARG A 1 317 ? -4.518 27.955 -36.967 1.00 56.03 317 ARG A CA 1
ATOM 2583 C C . ARG A 1 317 ? -5.480 27.362 -38.000 1.00 56.03 317 ARG A C 1
ATOM 2585 O O . ARG A 1 317 ? -5.177 27.324 -39.192 1.00 56.03 317 ARG A O 1
ATOM 2592 N N . HIS A 1 318 ? -6.702 27.015 -37.610 1.00 52.19 318 HIS A N 1
ATOM 2593 C CA . HIS A 1 318 ? -7.754 26.586 -38.547 1.00 52.19 318 HIS A CA 1
ATOM 2594 C C . HIS A 1 318 ? -8.316 27.690 -39.478 1.00 52.19 318 HIS A C 1
ATOM 2596 O O . HIS A 1 318 ? -9.471 27.608 -39.895 1.00 52.19 318 HIS A O 1
ATOM 2602 N N . LYS A 1 319 ? -7.546 28.731 -39.844 1.00 52.41 319 LYS A N 1
ATOM 2603 C CA . LYS A 1 319 ? -8.075 29.809 -40.701 1.00 52.41 319 LYS A CA 1
ATOM 2604 C C . LYS A 1 319 ? -7.414 30.085 -42.045 1.00 52.41 319 LYS A C 1
ATOM 2606 O O . LYS A 1 319 ? -8.183 30.416 -42.935 1.00 52.41 319 LYS A O 1
ATOM 2611 N N . TYR A 1 320 ? -6.112 29.924 -42.291 1.00 47.00 320 TYR A N 1
ATOM 2612 C CA . TYR A 1 320 ? -5.585 30.229 -43.636 1.00 47.00 320 TYR A CA 1
ATOM 2613 C C . TYR A 1 320 ? -4.318 29.437 -44.005 1.00 47.00 320 TYR A C 1
ATOM 2615 O O . TYR A 1 320 ? -3.263 29.643 -43.422 1.00 47.00 320 TYR A O 1
ATOM 2623 N N . GLY A 1 321 ? -4.460 28.569 -45.016 1.00 57.84 321 GLY A N 1
ATOM 2624 C CA . GLY A 1 321 ? -3.471 28.248 -46.057 1.00 57.84 321 GLY A CA 1
ATOM 2625 C C . GLY A 1 321 ? -2.081 27.746 -45.651 1.00 57.84 321 GLY A C 1
ATOM 2626 O O . GLY A 1 321 ? -1.174 28.556 -45.493 1.00 57.84 321 GLY A O 1
ATOM 2627 N N . SER A 1 322 ? -1.909 26.416 -45.594 1.00 63.50 322 SER A N 1
ATOM 2628 C CA . SER A 1 322 ? -0.707 25.637 -46.011 1.00 63.50 322 SER A CA 1
ATOM 2629 C C . SER A 1 322 ? -0.685 24.227 -45.381 1.00 63.50 322 SER A C 1
ATOM 2631 O O . SER A 1 322 ? 0.307 23.765 -44.822 1.00 63.50 322 SER A O 1
ATOM 2633 N N . GLN A 1 323 ? -1.815 23.519 -45.448 1.00 66.44 323 GLN A N 1
ATOM 2634 C CA . GLN A 1 323 ? -1.988 22.224 -44.775 1.00 66.44 323 GLN A CA 1
ATOM 2635 C C . GLN A 1 323 ? -1.091 21.114 -45.354 1.00 66.44 323 GLN A C 1
ATOM 2637 O O . GLN A 1 323 ? -0.702 20.197 -44.644 1.00 66.44 323 GLN A O 1
ATOM 2642 N N . GLU A 1 324 ? -0.700 21.226 -46.623 1.00 71.44 324 GLU A N 1
ATOM 2643 C CA . GLU A 1 324 ? 0.150 20.249 -47.314 1.00 71.44 324 GLU A CA 1
ATOM 2644 C C . GLU A 1 324 ? 1.622 20.317 -46.869 1.00 71.44 324 GLU A C 1
ATOM 2646 O O . GLU A 1 324 ? 2.220 19.293 -46.550 1.00 71.44 324 GLU A O 1
ATOM 2651 N N . THR A 1 325 ? 2.192 21.519 -46.733 1.00 72.25 325 THR A N 1
ATOM 2652 C CA . THR A 1 325 ? 3.554 21.702 -46.198 1.00 72.25 325 THR A CA 1
ATOM 2653 C C . THR A 1 325 ? 3.638 21.367 -44.712 1.00 72.25 325 THR A C 1
ATOM 2655 O O . THR A 1 325 ? 4.641 20.815 -44.272 1.00 72.25 325 THR A O 1
ATOM 2658 N N . ALA A 1 326 ? 2.581 21.651 -43.945 1.00 70.25 326 ALA A N 1
ATOM 2659 C CA . ALA A 1 326 ? 2.486 21.266 -42.538 1.00 70.25 326 ALA A CA 1
ATOM 2660 C C . ALA A 1 326 ? 2.486 19.739 -42.367 1.00 70.25 326 ALA A C 1
ATOM 2662 O O . ALA A 1 326 ? 3.260 19.206 -41.576 1.00 70.25 326 ALA A O 1
ATOM 2663 N N . ASN A 1 327 ? 1.676 19.035 -43.163 1.00 78.50 327 ASN A N 1
ATOM 2664 C CA . ASN A 1 327 ? 1.633 17.575 -43.160 1.00 78.50 327 ASN A CA 1
ATOM 2665 C C . ASN A 1 327 ? 2.964 16.961 -43.620 1.00 78.50 327 ASN A C 1
ATOM 2667 O O . ASN A 1 327 ? 3.395 15.962 -43.056 1.00 78.50 327 ASN A O 1
ATOM 2671 N N . SER A 1 328 ? 3.638 17.567 -44.605 1.00 82.44 328 SER A N 1
ATOM 2672 C CA . SER A 1 328 ? 4.955 17.108 -45.062 1.00 82.44 328 SER A CA 1
ATOM 2673 C C . SER A 1 328 ? 6.044 17.295 -44.003 1.00 82.44 328 SER A C 1
ATOM 2675 O O . SER A 1 328 ? 6.879 16.410 -43.847 1.00 82.44 328 SER A O 1
ATOM 2677 N N . LEU A 1 329 ? 6.047 18.422 -43.280 1.00 81.12 329 LEU A N 1
ATOM 2678 C CA . LEU A 1 329 ? 7.007 18.669 -42.200 1.00 81.12 329 LEU A CA 1
ATOM 2679 C C . LEU A 1 329 ? 6.759 17.725 -41.020 1.00 81.12 329 LEU A C 1
ATOM 2681 O O . LEU A 1 329 ? 7.702 17.151 -40.489 1.00 81.12 329 LEU A O 1
ATOM 2685 N N . LYS A 1 330 ? 5.487 17.519 -40.658 1.00 81.56 330 LYS A N 1
ATOM 2686 C CA . LYS A 1 330 ? 5.102 16.551 -39.631 1.00 81.56 330 LYS A CA 1
ATOM 2687 C C . LYS A 1 330 ? 5.554 15.137 -40.001 1.00 81.56 330 LYS A C 1
ATOM 2689 O O . LYS A 1 330 ? 6.196 14.491 -39.190 1.00 81.56 330 LYS A O 1
ATOM 2694 N N . GLY A 1 331 ? 5.310 14.706 -41.240 1.00 83.50 331 GLY A N 1
ATOM 2695 C CA . GLY A 1 331 ? 5.760 13.397 -41.719 1.00 83.50 331 GLY A CA 1
ATOM 2696 C C . GLY A 1 331 ? 7.282 13.222 -41.691 1.00 83.50 331 GLY A C 1
ATOM 2697 O O . GLY A 1 331 ? 7.756 12.135 -41.384 1.00 83.50 331 GLY A O 1
ATOM 2698 N N . ALA A 1 332 ? 8.052 14.282 -41.963 1.00 86.31 332 ALA A N 1
ATOM 2699 C CA . ALA A 1 332 ? 9.511 14.238 -41.860 1.00 86.31 332 ALA A CA 1
ATOM 2700 C C . ALA A 1 332 ? 9.985 14.094 -40.403 1.00 86.31 332 ALA A C 1
ATOM 2702 O O . ALA A 1 332 ? 10.833 13.252 -40.126 1.00 86.31 332 ALA A O 1
ATOM 2703 N N . ILE A 1 333 ? 9.400 14.864 -39.477 1.00 83.81 333 ILE A N 1
ATOM 2704 C CA . ILE A 1 333 ? 9.722 14.781 -38.043 1.00 83.81 333 ILE A CA 1
ATOM 2705 C C . ILE A 1 333 ? 9.308 13.423 -37.469 1.00 83.81 333 ILE A C 1
ATOM 2707 O O . ILE A 1 333 ? 10.077 12.822 -36.728 1.00 83.81 333 ILE A O 1
ATOM 2711 N N . ASP A 1 334 ? 8.125 12.919 -37.825 1.00 82.00 334 ASP A N 1
ATOM 2712 C CA . ASP A 1 334 ? 7.648 11.608 -37.374 1.00 82.00 334 ASP A CA 1
ATOM 2713 C C . ASP A 1 334 ? 8.577 10.485 -37.874 1.00 82.00 334 ASP A C 1
ATOM 2715 O O . ASP A 1 334 ? 8.951 9.616 -37.090 1.00 82.00 334 ASP A O 1
ATOM 2719 N N . SER A 1 335 ? 9.033 10.548 -39.134 1.00 86.75 335 SER A N 1
ATOM 2720 C CA . SER A 1 335 ? 10.022 9.604 -39.679 1.00 86.75 335 SER A CA 1
ATOM 2721 C C . SER A 1 335 ? 11.355 9.664 -38.927 1.00 86.75 335 SER A C 1
ATOM 2723 O O . SER A 1 335 ? 11.929 8.627 -38.615 1.00 86.75 335 SER A O 1
ATOM 2725 N N . GLU A 1 336 ? 11.846 10.861 -38.603 1.00 86.25 336 GLU A N 1
ATOM 2726 C CA . GLU A 1 336 ? 13.103 11.021 -37.863 1.00 86.25 336 GLU A CA 1
ATOM 2727 C C . GLU A 1 336 ? 12.966 10.519 -36.412 1.00 86.25 336 GLU A C 1
ATOM 2729 O O . GLU A 1 336 ? 13.862 9.867 -35.878 1.00 86.25 336 GLU A O 1
ATOM 2734 N N . ILE A 1 337 ? 11.808 10.742 -35.780 1.00 79.56 337 ILE A N 1
ATOM 2735 C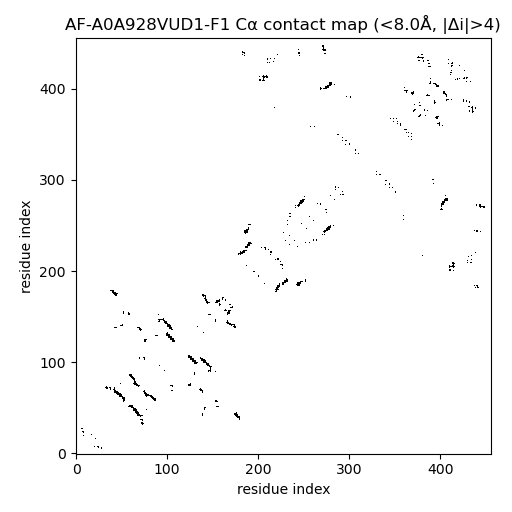 CA . ILE A 1 337 ? 11.469 10.175 -34.467 1.00 79.56 337 ILE A CA 1
ATOM 2736 C C . ILE A 1 337 ? 11.471 8.642 -34.516 1.00 79.56 337 ILE A C 1
ATOM 2738 O O . ILE A 1 337 ? 11.950 8.017 -33.565 1.00 79.56 337 ILE A O 1
ATOM 2742 N N . GLU A 1 338 ? 10.933 8.031 -35.574 1.00 82.00 338 GLU A N 1
ATOM 2743 C CA . GLU A 1 338 ? 10.942 6.575 -35.764 1.00 82.00 338 GLU A CA 1
ATOM 2744 C C . GLU A 1 338 ? 12.369 6.028 -35.914 1.00 82.00 338 GLU A C 1
ATOM 2746 O O . GLU A 1 338 ? 12.717 5.065 -35.225 1.00 82.00 338 GLU A O 1
ATOM 2751 N N . ASP A 1 339 ? 13.216 6.682 -36.713 1.00 84.50 339 ASP A N 1
ATOM 2752 C CA . ASP A 1 339 ? 14.616 6.287 -36.916 1.00 84.50 339 ASP A CA 1
ATOM 2753 C C . ASP A 1 339 ? 15.420 6.337 -35.603 1.00 84.50 339 ASP A C 1
ATOM 2755 O O . ASP A 1 339 ? 16.033 5.340 -35.203 1.00 84.50 339 ASP A O 1
ATOM 2759 N N . TYR A 1 340 ? 15.346 7.450 -34.860 1.00 82.19 340 TYR A N 1
ATOM 2760 C CA . TYR A 1 340 ? 16.010 7.564 -33.553 1.00 82.19 340 TYR A CA 1
ATOM 2761 C C . TYR A 1 340 ? 15.424 6.600 -32.515 1.00 82.19 340 TYR A C 1
ATOM 2763 O O . TYR A 1 340 ? 16.156 6.093 -31.661 1.00 82.19 340 TYR A O 1
ATOM 2771 N N . SER A 1 341 ? 14.117 6.311 -32.571 1.00 78.75 341 SER A N 1
ATOM 2772 C CA . SER A 1 341 ? 13.509 5.305 -31.690 1.00 78.75 341 SER A CA 1
ATOM 2773 C C . SER A 1 341 ? 14.098 3.922 -31.949 1.00 78.75 341 SER A C 1
ATOM 2775 O O . SER A 1 341 ? 14.430 3.217 -30.996 1.00 78.75 341 SER A O 1
ATOM 2777 N N . ALA A 1 342 ? 14.249 3.535 -33.218 1.00 81.31 342 ALA A N 1
ATOM 2778 C CA . ALA A 1 342 ? 14.810 2.244 -33.595 1.00 81.31 342 ALA A CA 1
ATOM 2779 C C . ALA A 1 342 ? 16.274 2.104 -33.145 1.00 81.31 342 ALA A C 1
ATOM 2781 O O . ALA A 1 342 ? 16.664 1.052 -32.632 1.00 81.31 342 ALA A O 1
ATOM 2782 N N . GLU A 1 343 ? 17.068 3.168 -33.269 1.00 83.31 343 GLU A N 1
ATOM 2783 C CA . GLU A 1 343 ? 18.459 3.182 -32.813 1.00 83.31 343 GLU A CA 1
ATOM 2784 C C . GLU A 1 343 ? 18.570 3.066 -31.285 1.00 83.31 343 GLU A C 1
ATOM 2786 O O . GLU A 1 343 ? 19.299 2.206 -30.785 1.00 83.31 343 GLU A O 1
ATOM 2791 N N . ILE A 1 344 ? 17.777 3.845 -30.537 1.00 79.38 344 ILE A N 1
ATOM 2792 C CA . ILE A 1 344 ? 17.696 3.756 -29.070 1.00 79.38 344 ILE A CA 1
ATOM 2793 C C . ILE A 1 344 ? 17.292 2.341 -28.640 1.00 79.38 344 ILE A C 1
ATOM 2795 O O . ILE A 1 344 ? 17.916 1.765 -27.751 1.00 79.38 344 ILE A O 1
ATOM 2799 N N . LEU A 1 345 ? 16.278 1.747 -29.276 1.00 79.38 345 LEU A N 1
ATOM 2800 C CA . LEU A 1 345 ? 15.829 0.386 -28.968 1.00 79.38 345 LEU A CA 1
ATOM 2801 C C . LEU A 1 345 ? 16.914 -0.661 -29.241 1.00 79.38 345 LEU A C 1
ATOM 2803 O O . LEU A 1 345 ? 17.079 -1.593 -28.448 1.00 79.38 345 LEU A O 1
ATOM 2807 N N . SER A 1 346 ? 17.668 -0.513 -30.330 1.00 82.81 346 SER A N 1
ATOM 2808 C CA . SER A 1 346 ? 18.794 -1.392 -30.660 1.00 82.81 346 SER A CA 1
ATOM 2809 C C . SER A 1 346 ? 19.889 -1.316 -29.593 1.00 82.81 346 SER A C 1
ATOM 2811 O O . SER A 1 346 ? 20.352 -2.337 -29.077 1.00 82.81 346 SER A O 1
ATOM 2813 N N . ASP A 1 347 ? 20.265 -0.104 -29.202 1.00 83.44 347 ASP A N 1
ATOM 2814 C CA . ASP A 1 347 ? 21.266 0.145 -28.170 1.00 83.44 347 ASP A CA 1
ATOM 2815 C C . ASP A 1 347 ? 20.848 -0.409 -26.797 1.00 83.44 347 ASP A C 1
ATOM 2817 O O . ASP A 1 347 ? 21.632 -1.080 -26.116 1.00 83.44 347 ASP A O 1
ATOM 2821 N N . LEU A 1 348 ? 19.585 -0.211 -26.417 1.00 83.00 348 LEU A N 1
ATOM 2822 C CA . LEU A 1 348 ? 19.026 -0.772 -25.190 1.00 83.00 348 LEU A CA 1
ATOM 2823 C C . LEU A 1 348 ? 18.969 -2.299 -25.226 1.00 83.00 348 LEU A C 1
ATOM 2825 O O . LEU A 1 348 ? 19.275 -2.944 -24.224 1.00 83.00 348 LEU A O 1
ATOM 2829 N N . SER A 1 349 ? 18.636 -2.890 -26.373 1.00 83.62 349 SER A N 1
ATOM 2830 C CA . SER A 1 349 ? 18.640 -4.347 -26.551 1.00 83.62 349 SER A CA 1
ATOM 2831 C C . SER A 1 349 ? 20.038 -4.923 -26.326 1.00 83.62 349 SER A C 1
ATOM 2833 O O . SER A 1 349 ? 20.190 -5.904 -25.597 1.00 83.62 349 SER A O 1
ATOM 2835 N N . HIS A 1 350 ? 21.076 -4.273 -26.861 1.00 84.81 350 HIS A N 1
ATOM 2836 C CA . HIS A 1 350 ? 22.467 -4.657 -26.615 1.00 84.81 350 HIS A CA 1
ATOM 2837 C C . HIS A 1 350 ? 22.865 -4.531 -25.142 1.00 84.81 350 HIS A C 1
ATOM 2839 O O . HIS A 1 350 ? 23.527 -5.425 -24.606 1.00 84.81 350 HIS A O 1
ATOM 2845 N N . LEU A 1 351 ? 22.454 -3.454 -24.467 1.00 85.81 351 LEU A N 1
ATOM 2846 C CA . LEU A 1 351 ? 22.711 -3.280 -23.040 1.00 85.81 351 LEU A CA 1
ATOM 2847 C C . LEU A 1 351 ? 22.031 -4.381 -22.215 1.00 85.81 351 LEU A C 1
ATOM 2849 O O . LEU A 1 351 ? 22.678 -5.017 -21.384 1.00 85.81 351 LEU A O 1
ATOM 2853 N N . ILE A 1 352 ? 20.753 -4.655 -22.480 1.00 86.12 352 ILE A N 1
ATOM 2854 C CA . ILE A 1 352 ? 19.993 -5.728 -21.830 1.00 86.12 352 ILE A CA 1
ATOM 2855 C C . ILE A 1 352 ? 20.685 -7.074 -22.049 1.00 86.12 352 ILE A C 1
ATOM 2857 O O . ILE A 1 352 ? 20.834 -7.837 -21.096 1.00 86.12 352 ILE A O 1
ATOM 2861 N N . GLN A 1 353 ? 21.163 -7.353 -23.263 1.00 85.75 353 GLN A N 1
ATOM 2862 C CA . GLN A 1 353 ? 21.885 -8.584 -23.567 1.00 85.75 353 GLN A CA 1
ATOM 2863 C C . GLN A 1 353 ? 23.203 -8.677 -22.780 1.00 85.75 353 GLN A C 1
ATOM 2865 O O . GLN A 1 353 ? 23.476 -9.711 -22.168 1.00 85.75 353 GLN A O 1
ATOM 2870 N N . LYS A 1 354 ? 23.992 -7.594 -22.713 1.00 87.06 354 LYS A N 1
ATOM 2871 C CA . LYS A 1 354 ? 25.237 -7.515 -21.919 1.00 87.06 354 LYS A CA 1
ATOM 2872 C C . LYS A 1 354 ? 24.964 -7.783 -20.439 1.00 87.06 354 LYS A C 1
ATOM 2874 O O . LYS A 1 354 ? 25.656 -8.589 -19.811 1.00 87.06 354 LYS A O 1
ATOM 2879 N N . ILE A 1 355 ? 23.932 -7.150 -19.884 1.00 86.38 355 ILE A N 1
ATOM 2880 C CA . ILE A 1 355 ? 23.502 -7.339 -18.496 1.00 86.38 355 ILE A CA 1
ATOM 2881 C C . ILE A 1 355 ? 23.049 -8.792 -18.282 1.00 86.38 355 ILE A C 1
ATOM 2883 O O . ILE A 1 355 ? 23.475 -9.435 -17.322 1.00 86.38 355 ILE A O 1
ATOM 2887 N N . ASN A 1 356 ? 22.228 -9.336 -19.181 1.00 85.62 356 ASN A N 1
ATOM 2888 C CA . ASN A 1 356 ? 21.708 -10.696 -19.085 1.00 85.62 356 ASN A CA 1
ATOM 2889 C C . ASN A 1 356 ? 22.830 -11.742 -19.141 1.00 85.62 356 ASN A C 1
ATOM 2891 O O . ASN A 1 356 ? 22.864 -12.651 -18.316 1.00 85.62 356 ASN A O 1
ATOM 2895 N N . GLN A 1 357 ? 23.803 -11.580 -20.039 1.00 86.00 357 GLN A N 1
ATOM 2896 C CA . GLN A 1 357 ? 24.993 -12.436 -20.104 1.00 86.00 357 GLN A CA 1
ATOM 2897 C C . GLN A 1 357 ? 25.836 -12.339 -18.824 1.00 86.00 357 GLN A C 1
ATOM 2899 O O . GLN A 1 357 ? 26.369 -13.341 -18.342 1.00 86.00 357 GLN A O 1
ATOM 2904 N N . THR A 1 358 ? 25.932 -11.140 -18.248 1.00 85.31 358 THR A N 1
ATOM 2905 C CA . THR A 1 358 ? 26.736 -10.882 -17.047 1.00 85.31 358 THR A CA 1
ATOM 2906 C C . THR A 1 358 ? 26.096 -11.453 -15.780 1.00 85.31 358 THR A C 1
ATOM 2908 O O . THR A 1 358 ? 26.813 -11.978 -14.922 1.00 85.31 358 THR A O 1
ATOM 2911 N N . HIS A 1 359 ? 24.769 -11.371 -15.661 1.00 84.12 359 HIS A N 1
ATOM 2912 C CA . HIS A 1 359 ? 24.030 -11.673 -14.431 1.00 84.12 359 HIS A CA 1
ATOM 2913 C C . HIS A 1 359 ? 23.092 -12.882 -14.526 1.00 84.12 359 HIS A C 1
ATOM 2915 O O . HIS A 1 359 ? 22.529 -13.269 -13.512 1.00 84.12 359 HIS A O 1
ATOM 2921 N N . ARG A 1 360 ? 22.962 -13.517 -15.698 1.00 83.88 360 ARG A N 1
ATOM 2922 C CA . ARG A 1 360 ? 22.132 -14.714 -15.939 1.00 83.88 360 ARG A CA 1
ATOM 2923 C C . ARG A 1 360 ? 20.668 -14.555 -15.511 1.00 83.88 360 ARG A C 1
ATOM 2925 O O . ARG A 1 360 ? 20.070 -15.492 -14.999 1.00 83.88 360 ARG A O 1
ATOM 2932 N N . MET A 1 361 ? 20.081 -13.385 -15.755 1.00 82.06 361 MET A N 1
ATOM 2933 C CA . MET A 1 361 ? 18.684 -13.101 -15.389 1.00 82.06 361 MET A CA 1
ATOM 2934 C C . MET A 1 361 ? 17.651 -13.827 -16.272 1.00 82.06 361 MET A C 1
ATOM 2936 O O . MET A 1 361 ? 16.466 -13.841 -15.952 1.00 82.06 361 MET A O 1
ATOM 2940 N N . GLY A 1 362 ? 18.092 -14.458 -17.364 1.00 79.50 362 GLY A N 1
ATOM 2941 C CA . GLY A 1 362 ? 17.261 -15.304 -18.219 1.00 79.50 362 GLY A CA 1
ATOM 2942 C C . GLY A 1 362 ? 16.374 -14.536 -19.196 1.00 79.50 362 GLY A C 1
ATOM 2943 O O . GLY A 1 362 ? 15.447 -15.123 -19.736 1.00 79.50 362 GLY A O 1
ATOM 2944 N N . PHE A 1 363 ? 16.630 -13.246 -19.423 1.00 82.38 363 PHE A N 1
ATOM 2945 C CA . PHE A 1 363 ? 15.866 -12.443 -20.378 1.00 82.38 363 PHE A CA 1
ATOM 2946 C C . PHE A 1 363 ? 16.031 -12.979 -21.808 1.00 82.38 363 PHE A C 1
ATOM 2948 O O . PHE A 1 363 ? 17.161 -13.126 -22.270 1.00 82.38 363 PHE A O 1
ATOM 2955 N N . ASP A 1 364 ? 14.923 -13.230 -22.506 1.00 74.69 364 ASP A N 1
ATOM 2956 C CA . ASP A 1 364 ? 14.948 -13.684 -23.902 1.00 74.69 364 ASP A CA 1
ATOM 2957 C C . ASP A 1 364 ? 15.324 -12.539 -24.854 1.00 74.69 364 ASP A C 1
ATOM 2959 O O . ASP A 1 364 ? 15.001 -11.379 -24.595 1.00 74.69 364 ASP A O 1
ATOM 2963 N N . ASP A 1 365 ? 15.999 -12.839 -25.964 1.00 66.88 365 ASP A N 1
ATOM 2964 C CA . ASP A 1 365 ? 16.536 -11.823 -26.887 1.00 66.88 365 ASP A CA 1
ATOM 2965 C C . ASP A 1 365 ? 15.468 -11.206 -27.820 1.00 66.88 365 ASP A C 1
ATOM 2967 O O . ASP A 1 365 ? 15.726 -10.180 -28.443 1.00 66.88 365 ASP A O 1
ATOM 2971 N N . GLU A 1 366 ? 14.265 -11.786 -27.912 1.00 61.41 366 GLU A N 1
ATOM 2972 C CA . GLU A 1 366 ? 13.322 -11.474 -29.002 1.00 61.41 366 GLU A CA 1
ATOM 2973 C C . GLU A 1 366 ? 12.578 -10.135 -28.846 1.00 61.41 366 GLU A C 1
ATOM 2975 O O . GLU A 1 366 ? 12.279 -9.492 -29.854 1.00 61.41 366 GLU A O 1
ATOM 2980 N N . HIS A 1 367 ? 12.336 -9.652 -27.619 1.00 61.62 367 HIS A N 1
ATOM 2981 C CA . HIS A 1 367 ? 11.610 -8.395 -27.386 1.00 61.62 367 HIS A CA 1
ATOM 2982 C C . HIS A 1 367 ? 12.245 -7.539 -26.278 1.00 61.62 367 HIS A C 1
ATOM 2984 O O . HIS A 1 367 ? 12.491 -7.999 -25.160 1.00 61.62 367 HIS A O 1
ATOM 2990 N N . ALA A 1 368 ? 12.543 -6.275 -26.590 1.00 62.56 368 ALA A N 1
ATOM 2991 C CA . ALA A 1 368 ? 13.064 -5.303 -25.624 1.00 62.56 368 ALA A CA 1
ATOM 2992 C C . ALA A 1 368 ? 11.961 -4.690 -24.743 1.00 62.56 368 ALA A C 1
ATOM 2994 O O . ALA A 1 368 ? 12.238 -4.288 -23.615 1.00 62.56 368 ALA A O 1
ATOM 2995 N N . GLU A 1 369 ? 10.721 -4.643 -25.241 1.00 73.00 369 GLU A N 1
ATOM 2996 C CA . GLU A 1 369 ? 9.579 -4.030 -24.560 1.00 73.00 369 GLU A CA 1
ATOM 2997 C C . GLU A 1 369 ? 8.600 -5.057 -23.982 1.00 73.00 369 GLU A C 1
ATOM 2999 O O . GLU A 1 369 ? 8.438 -6.159 -24.505 1.00 73.00 369 GLU A O 1
ATOM 3004 N N . LEU A 1 370 ? 7.884 -4.652 -22.927 1.00 86.56 370 LEU A N 1
ATOM 3005 C CA . LEU A 1 370 ? 6.729 -5.390 -22.417 1.00 86.56 370 LEU A CA 1
ATOM 3006 C C . LEU A 1 370 ? 5.627 -5.478 -23.477 1.00 86.56 370 LEU A C 1
ATOM 3008 O O . LEU A 1 370 ? 5.157 -4.450 -23.980 1.00 86.56 370 LEU A O 1
ATOM 3012 N N . GLU A 1 371 ? 5.134 -6.692 -23.716 1.00 87.94 371 GLU A N 1
ATOM 3013 C CA . GLU A 1 371 ? 3.955 -6.922 -24.549 1.00 87.94 371 GLU A CA 1
ATOM 3014 C C . GLU A 1 371 ? 2.758 -6.077 -24.083 1.00 87.94 371 GLU A C 1
ATOM 3016 O O . GLU A 1 371 ? 2.575 -5.806 -22.892 1.00 87.94 371 GLU A O 1
ATOM 3021 N N . LEU A 1 372 ? 1.896 -5.682 -25.024 1.00 87.69 372 LEU A N 1
ATOM 3022 C CA . LEU A 1 372 ? 0.699 -4.878 -24.735 1.00 87.69 372 LEU A CA 1
ATOM 3023 C C . LEU A 1 372 ? -0.251 -5.557 -23.739 1.00 87.69 372 LEU A C 1
ATOM 3025 O O . LEU A 1 372 ? -0.936 -4.883 -22.970 1.00 87.69 372 LEU A O 1
ATOM 3029 N N . GLU A 1 373 ? -0.266 -6.888 -23.745 1.00 91.88 373 GLU A N 1
ATOM 3030 C CA . GLU A 1 373 ? -1.094 -7.721 -22.877 1.00 91.88 373 GLU A CA 1
ATOM 3031 C C . GLU A 1 373 ? -0.425 -8.064 -21.540 1.00 91.88 373 GLU A C 1
ATOM 3033 O O . GLU A 1 373 ? -1.056 -8.651 -20.658 1.00 91.88 373 GLU A O 1
ATOM 3038 N N . HIS A 1 374 ? 0.834 -7.661 -21.350 1.00 93.88 374 HIS A N 1
ATOM 3039 C CA . HIS A 1 374 ? 1.602 -8.022 -20.170 1.00 93.88 374 HIS A CA 1
ATOM 3040 C C . HIS A 1 374 ? 0.989 -7.422 -18.886 1.00 93.88 374 HIS A C 1
ATOM 3042 O O . HIS A 1 374 ? 0.680 -6.223 -18.853 1.00 93.88 374 HIS A O 1
ATOM 3048 N N . PRO A 1 375 ? 0.879 -8.185 -17.777 1.00 94.56 375 PRO A N 1
ATOM 3049 C CA . PRO A 1 375 ? 0.253 -7.702 -16.545 1.00 94.56 375 PRO A CA 1
ATOM 3050 C C . PRO A 1 375 ? 0.859 -6.411 -15.979 1.00 94.56 375 PRO A C 1
ATOM 3052 O O . PRO A 1 375 ? 0.107 -5.507 -15.628 1.00 94.56 375 PRO A O 1
ATOM 3055 N N . LEU A 1 376 ? 2.194 -6.267 -15.981 1.00 95.69 376 LEU A N 1
ATOM 3056 C CA . LEU A 1 376 ? 2.871 -5.020 -15.566 1.00 95.69 376 LEU A CA 1
ATOM 3057 C C . LEU A 1 376 ? 2.436 -3.784 -16.369 1.00 95.69 376 LEU A C 1
ATOM 3059 O O . LEU A 1 376 ? 2.536 -2.666 -15.873 1.00 95.69 376 LEU A O 1
ATOM 3063 N N . ARG A 1 377 ? 1.970 -3.964 -17.609 1.00 95.19 377 ARG A N 1
ATOM 3064 C CA . ARG A 1 377 ? 1.531 -2.873 -18.484 1.00 95.19 377 ARG A CA 1
ATOM 3065 C C . ARG A 1 377 ? 0.029 -2.605 -18.378 1.00 95.19 377 ARG A C 1
ATOM 3067 O O . ARG A 1 377 ? -0.393 -1.492 -18.673 1.00 95.19 377 ARG A O 1
ATOM 3074 N N . ARG A 1 378 ? -0.780 -3.593 -17.970 1.00 95.94 378 ARG A N 1
ATOM 3075 C CA . ARG A 1 378 ? -2.250 -3.475 -17.932 1.00 95.94 378 ARG A CA 1
ATOM 3076 C C . ARG A 1 378 ? -2.857 -3.308 -16.543 1.00 95.94 378 ARG A C 1
ATOM 3078 O O . ARG A 1 378 ? -3.947 -2.743 -16.463 1.00 95.94 378 ARG A O 1
ATOM 3085 N N . PHE A 1 379 ? -2.219 -3.809 -15.483 1.00 95.62 379 PHE A N 1
ATOM 3086 C CA . PHE A 1 379 ? -2.865 -3.938 -14.177 1.00 95.62 379 PHE A CA 1
ATOM 3087 C C . PHE A 1 379 ? -2.062 -3.342 -13.012 1.00 95.62 379 PHE A C 1
ATOM 3089 O O . PHE A 1 379 ? -0.885 -3.664 -12.859 1.00 95.62 379 PHE A O 1
ATOM 3096 N N . PRO A 1 380 ? -2.728 -2.584 -12.115 1.00 96.31 380 PRO A N 1
ATOM 3097 C CA . PRO A 1 380 ? -4.128 -2.142 -12.205 1.00 96.31 380 PRO A CA 1
ATOM 3098 C C . PRO A 1 380 ? -4.364 -0.982 -13.187 1.00 96.31 380 PRO A C 1
ATOM 3100 O O . PRO A 1 380 ? -5.518 -0.732 -13.536 1.00 96.31 380 PRO A O 1
ATOM 3103 N N . PHE A 1 381 ? -3.311 -0.292 -13.631 1.00 97.56 381 PHE A N 1
ATOM 3104 C CA . PHE A 1 381 ? -3.414 0.848 -14.541 1.00 97.56 381 PHE A CA 1
ATOM 3105 C C . PHE A 1 381 ? -2.904 0.476 -15.943 1.00 97.56 381 PHE A C 1
ATOM 3107 O O . PHE A 1 381 ? -1.799 -0.054 -16.064 1.00 97.56 381 PHE A O 1
ATOM 3114 N N . PRO A 1 382 ? -3.676 0.723 -17.015 1.00 96.50 382 PRO A N 1
ATOM 3115 C CA . PRO A 1 382 ? -3.248 0.408 -18.372 1.00 96.50 382 PRO A CA 1
ATOM 3116 C C . PRO A 1 382 ? -2.344 1.497 -18.963 1.00 96.50 382 PRO A C 1
ATOM 3118 O O . PRO A 1 382 ? -2.695 2.674 -18.956 1.00 96.50 382 PRO A O 1
ATOM 3121 N N . PHE A 1 383 ? -1.226 1.086 -19.563 1.00 94.50 383 PHE A N 1
ATOM 3122 C CA . PHE A 1 383 ? -0.256 1.974 -20.203 1.00 94.50 383 PHE A CA 1
ATOM 3123 C C . PHE A 1 383 ? -0.148 1.709 -21.708 1.00 94.50 383 PHE A C 1
ATOM 3125 O O . PHE A 1 383 ? 0.337 0.663 -22.147 1.00 94.50 383 PHE A O 1
ATOM 3132 N N . SER A 1 384 ? -0.535 2.696 -22.520 1.00 88.88 384 SER A N 1
ATOM 3133 C CA . SER A 1 384 ? -0.164 2.726 -23.941 1.00 88.88 384 SER A CA 1
ATOM 3134 C C . SER A 1 384 ? 1.317 3.061 -24.120 1.00 88.88 384 SER A C 1
ATOM 3136 O O . SER A 1 384 ? 1.951 2.527 -25.023 1.00 88.88 384 SER A O 1
ATOM 3138 N N . GLN A 1 385 ? 1.882 3.876 -23.227 1.00 88.00 385 GLN A N 1
ATOM 3139 C CA . GLN A 1 385 ? 3.306 4.191 -23.115 1.00 88.00 385 GLN A CA 1
ATOM 3140 C C . GLN A 1 385 ? 3.694 4.168 -21.639 1.00 88.00 385 GLN A C 1
ATOM 3142 O O . GLN A 1 385 ? 2.914 4.618 -20.802 1.00 88.00 385 GLN A O 1
ATOM 3147 N N . LEU A 1 386 ? 4.875 3.638 -21.322 1.00 91.75 386 LEU A N 1
ATOM 3148 C CA . LEU A 1 386 ? 5.392 3.645 -19.955 1.00 91.75 386 LEU A CA 1
ATOM 3149 C C . LEU A 1 386 ? 5.748 5.076 -19.505 1.00 91.75 386 LEU A C 1
ATOM 3151 O O . LEU A 1 386 ? 5.915 5.960 -20.354 1.00 91.75 386 LEU A O 1
ATOM 3155 N N . PRO A 1 387 ? 5.850 5.330 -18.185 1.00 93.94 387 PRO A N 1
ATOM 3156 C CA . PRO A 1 387 ? 6.186 6.652 -17.666 1.00 93.94 387 PRO A CA 1
ATOM 3157 C C . PRO A 1 387 ? 7.522 7.165 -18.193 1.00 93.94 387 PRO A C 1
ATOM 3159 O O . PRO A 1 387 ? 8.369 6.402 -18.656 1.00 93.94 387 PRO A O 1
ATOM 3162 N N . THR A 1 388 ? 7.741 8.471 -18.060 1.00 88.31 388 THR A N 1
ATOM 3163 C CA . THR A 1 388 ? 9.027 9.087 -18.388 1.00 88.31 388 THR A CA 1
ATOM 3164 C C . THR A 1 388 ? 9.795 9.494 -17.136 1.00 88.31 388 THR A C 1
ATOM 3166 O O . THR A 1 388 ? 9.198 10.042 -16.214 1.00 88.31 388 THR A O 1
ATOM 3169 N N . TYR A 1 389 ? 11.116 9.346 -17.142 1.00 85.38 389 TYR A N 1
ATOM 3170 C CA . TYR A 1 389 ? 12.023 9.803 -16.091 1.00 85.38 389 TYR A CA 1
ATOM 3171 C C . TYR A 1 389 ? 13.110 10.719 -16.666 1.00 85.38 389 TYR A C 1
ATOM 3173 O O . TYR A 1 389 ? 13.663 10.448 -17.732 1.00 85.38 389 TYR A O 1
ATOM 3181 N N . LYS A 1 390 ? 13.343 11.869 -16.018 1.00 79.94 390 LYS A N 1
ATOM 3182 C CA . LYS A 1 390 ? 14.174 12.990 -16.508 1.00 79.94 390 LYS A CA 1
ATOM 3183 C C . LYS A 1 390 ? 13.814 13.490 -17.921 1.00 79.94 390 LYS A C 1
ATOM 3185 O O . LYS A 1 390 ? 14.553 14.319 -18.434 1.00 79.94 390 LYS A O 1
ATOM 3190 N N . GLY A 1 391 ? 12.712 13.026 -18.534 1.00 74.62 391 GLY A N 1
ATOM 3191 C CA . GLY A 1 391 ? 12.304 13.269 -19.930 1.00 74.62 391 GLY A CA 1
ATOM 3192 C C . GLY A 1 391 ? 12.540 12.096 -20.904 1.00 74.62 391 GLY A C 1
ATOM 3193 O O . GLY A 1 391 ? 12.371 12.270 -22.109 1.00 74.62 391 GLY A O 1
ATOM 3194 N N . TYR A 1 392 ? 12.964 10.923 -20.425 1.00 76.75 392 TYR A N 1
ATOM 3195 C CA . TYR A 1 392 ? 13.140 9.699 -21.222 1.00 76.75 392 TYR A CA 1
ATOM 3196 C C . TYR A 1 392 ? 12.076 8.663 -20.886 1.00 76.75 392 TYR A C 1
ATOM 3198 O O . TYR A 1 392 ? 11.718 8.564 -19.716 1.00 76.75 392 TYR A O 1
ATOM 3206 N N . PRO A 1 393 ? 11.576 7.886 -21.861 1.00 82.25 393 PRO A N 1
ATOM 3207 C CA . PRO A 1 393 ? 10.703 6.760 -21.563 1.00 82.25 393 PRO A CA 1
ATOM 3208 C C . PRO A 1 393 ? 11.446 5.745 -20.694 1.00 82.25 393 PRO A C 1
ATOM 3210 O O . PRO A 1 393 ? 12.600 5.411 -20.960 1.00 82.25 393 PRO A O 1
ATOM 3213 N N . VAL A 1 394 ? 10.779 5.277 -19.646 1.00 89.75 394 VAL A N 1
ATOM 3214 C CA . VAL A 1 394 ? 11.259 4.154 -18.849 1.00 89.75 394 VAL A CA 1
ATOM 3215 C C . VAL A 1 394 ? 11.063 2.889 -19.669 1.00 89.75 394 VAL A C 1
ATOM 3217 O O . VAL A 1 394 ? 9.959 2.623 -20.147 1.00 89.75 394 VAL A O 1
ATOM 3220 N N . TYR A 1 395 ? 12.123 2.098 -19.807 1.00 89.81 395 TYR A N 1
ATOM 3221 C CA . TYR A 1 395 ? 12.044 0.786 -20.442 1.00 89.81 395 TYR A CA 1
ATOM 3222 C C . TYR A 1 395 ? 12.011 -0.286 -19.377 1.00 89.81 395 TYR A C 1
ATOM 3224 O O . TYR A 1 395 ? 12.778 -0.249 -18.415 1.00 89.81 395 TYR A O 1
ATOM 3232 N N . VAL A 1 396 ? 11.120 -1.253 -19.554 1.00 92.81 396 VAL A N 1
ATOM 3233 C CA . VAL A 1 396 ? 10.982 -2.363 -18.623 1.00 92.81 396 VAL A CA 1
ATOM 3234 C C . VAL A 1 396 ? 11.027 -3.665 -19.384 1.00 92.81 396 VAL A C 1
ATOM 3236 O O . VAL A 1 396 ? 10.338 -3.829 -20.389 1.00 92.81 396 VAL A O 1
ATOM 3239 N N . LYS A 1 397 ? 11.814 -4.597 -18.858 1.00 92.12 397 LYS A N 1
ATOM 3240 C CA . LYS A 1 397 ? 11.828 -5.987 -19.284 1.00 92.12 397 LYS A CA 1
ATOM 3241 C C . LYS A 1 397 ? 11.513 -6.875 -18.098 1.00 92.12 397 LYS A C 1
ATOM 3243 O O . LYS A 1 397 ? 11.959 -6.621 -16.981 1.00 92.12 397 LYS A O 1
ATOM 3248 N N . GLN A 1 398 ? 10.731 -7.911 -18.341 1.00 93.06 398 GLN A N 1
ATOM 3249 C CA . GLN A 1 398 ? 10.304 -8.844 -17.315 1.00 93.06 398 GLN A CA 1
ATOM 3250 C C . GLN A 1 398 ? 10.548 -10.263 -17.818 1.00 93.06 398 GLN A C 1
ATOM 3252 O O . GLN A 1 398 ? 10.271 -10.552 -18.975 1.00 93.06 398 GLN A O 1
ATOM 3257 N N . GLN A 1 399 ? 11.088 -11.119 -16.950 1.00 90.88 399 GLN A N 1
ATOM 3258 C CA . GLN A 1 399 ? 11.163 -12.561 -17.180 1.00 90.88 399 GLN A CA 1
ATOM 3259 C C . GLN A 1 399 ? 11.088 -13.298 -15.844 1.00 90.88 399 GLN A C 1
ATOM 3261 O O . GLN A 1 399 ? 11.877 -13.054 -14.931 1.00 90.88 399 GLN A O 1
ATOM 3266 N N . GLY A 1 400 ? 10.145 -14.233 -15.708 1.00 89.44 400 GLY A N 1
ATOM 3267 C CA . GLY A 1 400 ? 9.988 -15.008 -14.474 1.00 89.44 400 GLY A CA 1
ATOM 3268 C C . GLY A 1 400 ? 9.675 -14.125 -13.256 1.00 89.44 400 GLY A C 1
ATOM 3269 O O . GLY A 1 400 ? 8.581 -13.574 -13.162 1.00 89.44 400 GLY A O 1
ATOM 3270 N N . GLY A 1 401 ? 10.598 -14.029 -12.297 1.00 92.56 401 GLY A N 1
ATOM 3271 C CA . GLY A 1 401 ? 10.508 -13.096 -11.161 1.00 92.56 401 GLY A CA 1
ATOM 3272 C C . GLY A 1 401 ? 11.406 -11.866 -11.289 1.00 92.56 401 GLY A C 1
ATOM 3273 O O . GLY A 1 401 ? 11.430 -11.048 -10.377 1.00 92.56 401 GLY A O 1
ATOM 3274 N N . TRP A 1 402 ? 12.138 -11.721 -12.392 1.00 94.94 402 TRP A N 1
ATOM 3275 C CA . TRP A 1 402 ? 12.997 -10.571 -12.643 1.00 94.94 402 TRP A CA 1
ATOM 3276 C C . TRP A 1 402 ? 12.229 -9.458 -13.346 1.00 94.94 402 TRP A C 1
ATOM 3278 O O . TRP A 1 402 ? 11.501 -9.701 -14.311 1.00 94.94 402 TRP A O 1
ATOM 3288 N N . ILE A 1 403 ? 12.442 -8.230 -12.882 1.00 96.31 403 ILE A N 1
ATOM 3289 C CA . ILE A 1 403 ? 12.055 -6.995 -13.556 1.00 96.31 403 ILE A CA 1
ATOM 3290 C C . ILE A 1 403 ? 13.319 -6.154 -13.698 1.00 96.31 403 ILE A C 1
ATOM 3292 O O . ILE A 1 403 ? 13.923 -5.774 -12.700 1.00 96.31 403 ILE A O 1
ATOM 3296 N N . LEU A 1 404 ? 13.715 -5.852 -14.927 1.00 95.19 404 LEU A N 1
ATOM 3297 C CA . LEU A 1 404 ? 14.764 -4.889 -15.234 1.00 95.19 404 LEU A CA 1
ATOM 3298 C C . LEU A 1 404 ? 14.106 -3.584 -15.677 1.00 95.19 404 LEU A C 1
ATOM 3300 O O . LEU A 1 404 ? 13.329 -3.584 -16.629 1.00 95.19 404 LEU A O 1
ATOM 3304 N N . MET A 1 405 ? 14.420 -2.488 -14.996 1.00 94.81 405 MET A N 1
ATOM 3305 C CA . MET A 1 405 ? 13.897 -1.155 -15.275 1.00 94.81 405 MET A CA 1
ATOM 3306 C C . MET A 1 405 ? 15.045 -0.206 -15.617 1.00 94.81 405 MET A C 1
ATOM 3308 O O . MET A 1 405 ? 15.945 0.020 -14.810 1.00 94.81 405 MET A O 1
ATOM 3312 N N . LEU A 1 406 ? 14.996 0.362 -16.816 1.00 91.69 406 LEU A N 1
ATOM 3313 C CA . LEU A 1 406 ? 15.932 1.367 -17.303 1.00 91.69 406 LEU A CA 1
ATOM 3314 C C . LEU A 1 406 ? 15.271 2.740 -17.164 1.00 91.69 406 LEU A C 1
ATOM 3316 O O . LEU A 1 406 ? 14.290 3.034 -17.848 1.00 91.69 406 LEU A O 1
ATOM 3320 N N . GLY A 1 407 ? 15.802 3.556 -16.256 1.00 88.94 407 GLY A N 1
ATOM 3321 C CA . GLY A 1 407 ? 15.179 4.775 -15.752 1.00 88.94 407 GLY A CA 1
ATOM 3322 C C . GLY A 1 407 ? 14.588 4.550 -14.361 1.00 88.94 407 GLY A C 1
ATOM 3323 O O . GLY A 1 407 ? 13.484 4.025 -14.225 1.00 88.94 407 GLY A O 1
ATOM 3324 N N . ASP A 1 408 ? 15.330 4.938 -13.322 1.00 90.00 408 ASP A N 1
ATOM 3325 C CA . ASP A 1 408 ? 14.916 4.742 -11.933 1.00 90.00 408 ASP A CA 1
ATOM 3326 C C . ASP A 1 408 ? 13.844 5.760 -11.502 1.00 90.00 408 ASP A C 1
ATOM 3328 O O . ASP A 1 408 ? 14.097 6.954 -11.372 1.00 90.00 408 ASP A O 1
ATOM 3332 N N . LEU A 1 409 ? 12.627 5.272 -11.252 1.00 92.50 409 LEU A N 1
ATOM 3333 C CA . LEU A 1 409 ? 11.491 6.096 -10.839 1.00 92.50 409 LEU A CA 1
ATOM 3334 C C . LEU A 1 409 ? 11.493 6.482 -9.353 1.00 92.50 409 LEU A C 1
ATOM 3336 O O . LEU A 1 409 ? 10.638 7.275 -8.954 1.00 92.50 409 LEU A O 1
ATOM 3340 N N . ASN A 1 410 ? 12.425 5.981 -8.531 1.00 89.69 410 ASN A N 1
ATOM 3341 C CA . ASN A 1 410 ? 12.438 6.290 -7.095 1.00 89.69 410 ASN A CA 1
ATOM 3342 C C . ASN A 1 410 ? 12.508 7.794 -6.806 1.00 89.69 410 ASN A C 1
ATOM 3344 O O . ASN A 1 410 ? 11.820 8.274 -5.906 1.00 89.69 410 ASN A O 1
ATOM 3348 N N . GLU A 1 411 ? 13.312 8.539 -7.571 1.00 86.88 411 GLU A N 1
ATOM 3349 C CA . GLU A 1 411 ? 13.413 9.995 -7.416 1.00 86.88 411 GLU A CA 1
ATOM 3350 C C . GLU A 1 411 ? 12.072 10.678 -7.697 1.00 86.88 411 GLU A C 1
ATOM 3352 O O . GLU A 1 411 ? 11.667 11.557 -6.940 1.00 86.88 411 GLU A O 1
ATOM 3357 N N . VAL A 1 412 ? 11.343 10.211 -8.720 1.00 90.00 412 VAL A N 1
ATOM 3358 C CA . VAL A 1 412 ? 10.018 10.736 -9.084 1.00 90.00 412 VAL A CA 1
ATOM 3359 C C . VAL A 1 412 ? 8.994 10.455 -7.993 1.00 90.00 412 VAL A C 1
ATOM 3361 O O . VAL A 1 412 ? 8.145 11.294 -7.719 1.00 90.00 412 VAL A O 1
ATOM 3364 N N . TRP A 1 413 ? 9.045 9.277 -7.372 1.00 92.12 413 TRP A N 1
ATOM 3365 C CA . TRP A 1 413 ? 8.125 8.935 -6.288 1.00 92.12 413 TRP A CA 1
ATOM 3366 C C . TRP A 1 413 ? 8.394 9.735 -5.018 1.00 92.12 413 TRP A C 1
ATOM 3368 O O . TRP A 1 413 ? 7.470 9.969 -4.238 1.00 92.12 413 TRP A O 1
ATOM 3378 N N . SER A 1 414 ? 9.644 10.145 -4.806 1.00 87.88 414 SER A N 1
ATOM 3379 C CA . SER A 1 414 ? 10.032 10.887 -3.620 1.00 87.88 414 SER A CA 1
ATOM 3380 C C . SER A 1 414 ? 9.520 12.331 -3.680 1.00 87.88 414 SER A C 1
ATOM 3382 O O . SER A 1 414 ? 9.712 13.051 -4.654 1.00 87.88 414 SER A O 1
ATOM 3384 N N . ILE A 1 415 ? 8.882 12.787 -2.603 1.00 79.12 415 ILE A N 1
ATOM 3385 C CA . ILE A 1 415 ? 8.478 14.189 -2.432 1.00 79.12 415 ILE A CA 1
ATOM 3386 C C . ILE A 1 415 ? 9.734 15.023 -2.125 1.00 79.12 415 ILE A C 1
ATOM 3388 O O . ILE A 1 415 ? 10.059 15.236 -0.954 1.00 79.12 415 ILE A O 1
ATOM 3392 N N . ASP A 1 416 ? 10.489 15.418 -3.147 1.00 80.19 416 ASP A N 1
ATOM 3393 C CA . ASP A 1 416 ? 11.634 16.329 -3.025 1.00 80.19 416 ASP A CA 1
ATOM 3394 C C . ASP A 1 416 ? 11.262 17.712 -3.590 1.00 80.19 416 ASP A C 1
ATOM 3396 O O . ASP A 1 416 ? 10.929 17.812 -4.772 1.00 80.19 416 ASP A O 1
ATOM 3400 N N . PRO A 1 417 ? 11.310 18.795 -2.787 1.00 72.19 417 PRO A N 1
ATOM 3401 C CA . PRO A 1 417 ? 11.024 20.147 -3.271 1.00 72.19 417 PRO A CA 1
ATOM 3402 C C . PRO A 1 417 ? 11.986 20.639 -4.365 1.00 72.19 417 PRO A C 1
ATOM 3404 O O . PRO A 1 417 ? 11.662 21.607 -5.048 1.00 72.19 417 PRO A O 1
ATOM 3407 N N . ASN A 1 418 ? 13.152 20.009 -4.529 1.00 74.75 418 ASN A N 1
ATOM 3408 C CA . ASN A 1 418 ? 14.125 20.355 -5.565 1.00 74.75 418 ASN A CA 1
ATOM 3409 C C . ASN A 1 418 ? 13.918 19.572 -6.869 1.00 74.75 418 ASN A C 1
ATOM 3411 O O . ASN A 1 418 ? 14.558 19.889 -7.873 1.00 74.75 418 ASN A O 1
ATOM 3415 N N . PHE A 1 419 ? 13.050 18.555 -6.871 1.00 76.25 419 PHE A N 1
ATOM 3416 C CA . PHE A 1 419 ? 12.767 17.758 -8.056 1.00 76.25 419 PHE A CA 1
ATOM 3417 C C . PHE A 1 419 ? 11.603 18.370 -8.842 1.00 76.25 419 PHE A C 1
ATOM 3419 O O . PHE A 1 419 ? 10.432 18.217 -8.491 1.00 76.25 419 PHE A O 1
ATOM 3426 N N . ASP A 1 420 ? 11.933 19.079 -9.921 1.00 79.25 420 ASP A N 1
ATOM 3427 C CA . ASP A 1 420 ? 10.940 19.675 -10.813 1.00 79.25 420 ASP A CA 1
ATOM 3428 C C . ASP A 1 420 ? 10.396 18.617 -11.783 1.00 79.25 420 ASP A C 1
ATOM 3430 O O . ASP A 1 420 ? 11.039 18.239 -12.766 1.00 79.25 420 ASP A O 1
ATOM 3434 N N . CYS A 1 421 ? 9.204 18.099 -11.492 1.00 84.69 421 CYS A N 1
ATOM 3435 C CA . CYS A 1 421 ? 8.473 17.243 -12.415 1.00 84.69 421 CYS A CA 1
ATOM 3436 C C . CYS A 1 421 ? 7.013 17.672 -12.525 1.00 84.69 421 CYS A C 1
ATOM 3438 O O . CYS A 1 421 ? 6.391 18.163 -11.580 1.00 84.69 421 CYS A O 1
ATOM 3440 N N . SER A 1 422 ? 6.436 17.467 -13.708 1.00 88.00 422 SER A N 1
ATOM 3441 C CA . SER A 1 422 ? 5.016 17.730 -13.896 1.00 88.00 422 SER A CA 1
ATOM 3442 C C . SER A 1 422 ? 4.181 16.734 -13.090 1.00 88.00 422 SER A C 1
ATOM 3444 O O . SER A 1 422 ? 4.543 15.570 -12.900 1.00 88.00 422 SER A O 1
ATOM 3446 N N . ARG A 1 423 ? 2.987 17.166 -12.680 1.00 88.75 423 ARG A N 1
ATOM 3447 C CA . ARG A 1 423 ? 2.022 16.292 -12.002 1.00 88.75 423 ARG A CA 1
ATOM 3448 C C . ARG A 1 423 ? 1.647 15.062 -12.837 1.00 88.75 423 ARG A C 1
ATOM 3450 O O . ARG A 1 423 ? 1.335 14.021 -12.270 1.00 88.75 423 ARG A O 1
ATOM 3457 N N . GLU A 1 424 ? 1.653 15.184 -14.163 1.00 90.25 424 GLU A N 1
ATOM 3458 C CA . GLU A 1 424 ? 1.384 14.073 -15.080 1.00 90.25 424 GLU A CA 1
ATOM 3459 C C . GLU A 1 424 ? 2.486 13.010 -15.011 1.00 90.25 424 GLU A C 1
ATOM 3461 O O . GLU A 1 424 ? 2.179 11.826 -14.880 1.00 90.25 424 GLU A O 1
ATOM 3466 N N . VAL A 1 425 ? 3.756 13.431 -15.008 1.00 91.06 425 VAL A N 1
ATOM 3467 C CA . VAL A 1 425 ? 4.910 12.533 -14.851 1.00 91.06 425 VAL A CA 1
ATOM 3468 C C . VAL A 1 425 ? 4.868 11.834 -13.494 1.00 91.06 425 VAL A C 1
ATOM 3470 O O . VAL A 1 425 ? 4.966 10.609 -13.446 1.00 91.06 425 VAL A O 1
ATOM 3473 N N . LEU A 1 426 ? 4.638 12.587 -12.412 1.00 92.88 426 LEU A N 1
ATOM 3474 C CA . LEU A 1 426 ? 4.504 12.028 -11.064 1.00 92.88 426 LEU A CA 1
ATOM 3475 C C . LEU A 1 426 ? 3.386 10.983 -10.994 1.00 92.88 426 LEU A C 1
ATOM 3477 O O . LEU A 1 426 ? 3.591 9.880 -10.494 1.00 92.88 426 LEU A O 1
ATOM 3481 N N . ARG A 1 427 ? 2.202 11.316 -11.519 1.00 94.81 427 ARG A N 1
ATOM 3482 C CA . ARG A 1 427 ? 1.044 10.421 -11.504 1.00 94.81 427 ARG A CA 1
ATOM 3483 C C . ARG A 1 427 ? 1.298 9.151 -12.311 1.00 94.81 427 ARG A C 1
ATOM 3485 O O . ARG A 1 427 ? 1.040 8.066 -11.805 1.00 94.81 427 ARG A O 1
ATOM 3492 N N . SER A 1 428 ? 1.816 9.282 -13.530 1.00 95.88 428 SER A N 1
ATOM 3493 C CA . SER A 1 428 ? 2.142 8.141 -14.391 1.00 95.88 428 SER A CA 1
ATOM 3494 C C . SER A 1 428 ? 3.175 7.225 -13.721 1.00 95.88 428 SER A C 1
ATOM 3496 O O . SER A 1 428 ? 2.993 6.008 -13.666 1.00 95.88 428 SER A O 1
ATOM 3498 N N . ALA A 1 429 ? 4.208 7.805 -13.100 1.00 96.06 429 ALA A N 1
ATOM 3499 C CA . ALA A 1 429 ? 5.196 7.059 -12.328 1.00 96.06 429 ALA A CA 1
ATOM 3500 C C . ALA A 1 429 ? 4.581 6.345 -11.113 1.00 96.06 429 ALA A C 1
ATOM 3502 O O . ALA A 1 429 ? 4.925 5.192 -10.860 1.00 96.06 429 ALA A O 1
ATOM 3503 N N . GLN A 1 430 ? 3.678 6.991 -10.366 1.00 97.06 430 GLN A N 1
ATOM 3504 C CA . GLN A 1 430 ? 2.972 6.371 -9.236 1.00 97.06 430 GLN A CA 1
ATOM 3505 C C . GLN A 1 430 ? 2.090 5.204 -9.689 1.00 97.06 430 GLN A C 1
ATOM 3507 O O . GLN A 1 430 ? 2.158 4.119 -9.116 1.00 97.06 430 GLN A O 1
ATOM 3512 N N . GLU A 1 431 ? 1.294 5.406 -10.739 1.00 97.94 431 GLU A N 1
ATOM 3513 C CA . GLU A 1 431 ? 0.438 4.371 -11.321 1.00 97.94 431 GLU A CA 1
ATOM 3514 C C . GLU A 1 431 ? 1.280 3.160 -11.766 1.00 97.94 431 GLU A C 1
ATOM 3516 O O . GLU A 1 431 ? 0.949 2.020 -11.441 1.00 97.94 431 GLU A O 1
ATOM 3521 N N . PHE A 1 432 ? 2.433 3.383 -12.403 1.00 98.00 432 PHE A N 1
ATOM 3522 C CA . PHE A 1 432 ? 3.309 2.288 -12.819 1.00 98.00 432 PHE A CA 1
ATOM 3523 C C . PHE A 1 432 ? 4.026 1.604 -11.646 1.00 98.00 432 PHE A C 1
ATOM 3525 O O . PHE A 1 432 ? 4.136 0.379 -11.617 1.00 98.00 432 PHE A O 1
ATOM 3532 N N . GLY A 1 433 ? 4.452 2.362 -10.633 1.00 97.88 433 GLY A N 1
ATOM 3533 C CA . GLY A 1 433 ? 4.972 1.795 -9.387 1.00 97.88 433 GLY A CA 1
ATOM 3534 C C . GLY A 1 433 ? 3.953 0.870 -8.710 1.00 97.88 433 GLY A C 1
ATOM 3535 O O . GLY A 1 433 ? 4.304 -0.212 -8.238 1.00 97.88 433 GLY A O 1
ATOM 3536 N N . ILE A 1 434 ? 2.667 1.233 -8.744 1.00 98.25 434 ILE A N 1
ATOM 3537 C CA . ILE A 1 434 ? 1.579 0.378 -8.256 1.00 98.25 434 ILE A CA 1
ATOM 3538 C C . ILE A 1 434 ? 1.399 -0.868 -9.135 1.00 98.25 434 ILE A C 1
ATOM 3540 O O . ILE A 1 434 ? 1.149 -1.940 -8.583 1.00 98.25 434 ILE A O 1
ATOM 3544 N N . ASN A 1 435 ? 1.563 -0.783 -10.461 1.00 98.19 435 ASN A N 1
ATOM 3545 C CA . ASN A 1 435 ? 1.574 -1.972 -11.325 1.00 98.19 435 ASN A CA 1
ATOM 3546 C C . ASN A 1 435 ? 2.689 -2.953 -10.935 1.00 98.19 435 ASN A C 1
ATOM 3548 O O . ASN A 1 435 ? 2.435 -4.155 -10.847 1.00 98.19 435 ASN A O 1
ATOM 3552 N N . ILE A 1 436 ? 3.898 -2.457 -10.642 1.00 98.25 436 ILE A N 1
ATOM 3553 C CA . ILE A 1 436 ? 5.020 -3.289 -10.173 1.00 98.25 436 ILE A CA 1
ATOM 3554 C C . ILE A 1 436 ? 4.656 -3.991 -8.859 1.00 98.25 436 ILE A C 1
ATOM 3556 O O . ILE A 1 436 ? 4.815 -5.208 -8.741 1.00 98.25 436 ILE A O 1
ATOM 3560 N N . LEU A 1 437 ? 4.125 -3.248 -7.884 1.00 98.06 437 LEU A N 1
ATOM 3561 C CA . LEU A 1 437 ? 3.715 -3.812 -6.596 1.00 98.06 437 LEU A CA 1
ATOM 3562 C C . LEU A 1 437 ? 2.587 -4.840 -6.749 1.00 98.06 437 LEU A C 1
ATOM 3564 O O . LEU A 1 437 ? 2.623 -5.905 -6.134 1.00 98.06 437 LEU A O 1
ATOM 3568 N N . HIS A 1 438 ? 1.591 -4.541 -7.583 1.00 97.25 438 HIS A N 1
ATOM 3569 C CA . HIS A 1 438 ? 0.488 -5.450 -7.863 1.00 97.25 438 HIS A CA 1
ATOM 3570 C C . HIS A 1 438 ? 0.980 -6.746 -8.508 1.00 97.25 438 HIS A C 1
ATOM 3572 O O . HIS A 1 438 ? 0.594 -7.822 -8.055 1.00 97.25 438 HIS A O 1
ATOM 3578 N N . PHE A 1 439 ? 1.852 -6.650 -9.513 1.00 97.44 439 PHE A N 1
ATOM 3579 C CA . PHE A 1 439 ? 2.446 -7.808 -10.172 1.00 97.44 439 PHE A CA 1
ATOM 3580 C C . PHE A 1 439 ? 3.217 -8.685 -9.185 1.00 97.44 439 PHE A C 1
ATOM 3582 O O . PHE A 1 439 ? 2.994 -9.894 -9.144 1.00 97.44 439 PHE A O 1
ATOM 3589 N N . ALA A 1 440 ? 4.070 -8.084 -8.349 1.00 97.12 440 ALA A N 1
ATOM 3590 C CA . ALA A 1 440 ? 4.842 -8.822 -7.355 1.00 97.12 440 ALA A CA 1
ATOM 3591 C C . ALA A 1 440 ? 3.934 -9.542 -6.342 1.00 97.12 440 ALA A C 1
ATOM 3593 O O . ALA A 1 440 ? 4.123 -10.729 -6.070 1.00 97.12 440 ALA A O 1
ATOM 3594 N N . ALA A 1 441 ? 2.897 -8.863 -5.840 1.00 95.75 441 ALA A N 1
ATOM 3595 C CA . ALA A 1 441 ? 1.937 -9.459 -4.915 1.00 95.75 441 ALA A CA 1
ATOM 3596 C C . ALA A 1 441 ? 1.111 -10.581 -5.570 1.00 95.75 441 ALA A C 1
ATOM 3598 O O . ALA A 1 441 ? 0.886 -11.632 -4.968 1.00 95.75 441 ALA A O 1
ATOM 3599 N N . GLN A 1 442 ? 0.678 -10.379 -6.817 1.00 95.00 442 GLN A N 1
ATOM 3600 C CA . GLN A 1 442 ? -0.083 -11.365 -7.580 1.00 95.00 442 GLN A CA 1
ATOM 3601 C C . GLN A 1 442 ? 0.756 -12.613 -7.874 1.00 95.00 442 GLN A C 1
ATOM 3603 O O . GLN A 1 442 ? 0.277 -13.726 -7.654 1.00 95.00 442 GLN A O 1
ATOM 3608 N N . ARG A 1 443 ? 2.006 -12.441 -8.323 1.00 94.31 443 ARG A N 1
ATOM 3609 C CA . ARG A 1 443 ? 2.948 -13.540 -8.575 1.00 94.31 443 ARG A CA 1
ATOM 3610 C C . ARG A 1 443 ? 3.182 -14.357 -7.307 1.00 94.31 443 ARG A C 1
ATOM 3612 O O . ARG A 1 443 ? 3.035 -15.580 -7.340 1.00 94.31 443 ARG A O 1
ATOM 3619 N N . TRP A 1 444 ? 3.476 -13.684 -6.194 1.00 93.25 444 TRP A N 1
ATOM 3620 C CA . TRP A 1 444 ? 3.664 -14.324 -4.893 1.00 93.25 444 TRP A CA 1
ATOM 3621 C C . TRP A 1 444 ? 2.450 -15.168 -4.500 1.00 93.25 444 TRP A C 1
ATOM 3623 O O . TRP A 1 444 ? 2.579 -16.329 -4.108 1.00 93.25 444 TRP A O 1
ATOM 3633 N N . GLN A 1 445 ? 1.250 -14.605 -4.636 1.00 91.06 445 GLN A N 1
ATOM 3634 C CA . GLN A 1 445 ? 0.014 -15.297 -4.296 1.00 91.06 445 GLN A CA 1
ATOM 3635 C C . GLN A 1 445 ? -0.237 -16.513 -5.206 1.00 91.06 445 GLN A C 1
ATOM 3637 O O . GLN A 1 445 ? -0.609 -17.575 -4.712 1.00 91.06 445 GLN A O 1
ATOM 3642 N N . GLN A 1 446 ? -0.020 -16.385 -6.518 1.00 91.00 446 GLN A N 1
ATOM 3643 C CA . GLN A 1 446 ? -0.229 -17.468 -7.486 1.00 91.00 446 GLN A CA 1
ATOM 3644 C C . GLN A 1 446 ? 0.720 -18.648 -7.260 1.00 91.00 446 GLN A C 1
ATOM 3646 O O . GLN A 1 446 ? 0.270 -19.793 -7.265 1.00 91.00 446 GLN A O 1
ATOM 3651 N N . ILE A 1 447 ? 2.007 -18.382 -7.021 1.00 89.94 447 ILE A N 1
ATOM 3652 C CA . ILE A 1 447 ? 2.998 -19.434 -6.758 1.00 89.94 447 ILE A CA 1
ATOM 3653 C C . ILE A 1 447 ? 2.684 -20.148 -5.444 1.00 89.94 447 ILE A C 1
ATOM 3655 O O . ILE A 1 447 ? 2.651 -21.377 -5.400 1.00 89.94 447 ILE A O 1
ATOM 3659 N N . ASN A 1 448 ? 2.345 -19.398 -4.394 1.00 84.94 448 ASN A N 1
ATOM 3660 C CA . ASN A 1 448 ? 1.936 -20.008 -3.135 1.00 84.94 448 ASN A CA 1
ATOM 3661 C C . ASN A 1 448 ? 0.651 -20.834 -3.282 1.00 84.94 448 ASN A C 1
ATOM 3663 O O . ASN A 1 448 ? 0.590 -21.939 -2.752 1.00 84.94 448 ASN A O 1
ATOM 3667 N N . TYR A 1 449 ? -0.349 -20.374 -4.042 1.00 81.56 449 TYR A N 1
ATOM 3668 C CA . TYR A 1 449 ? -1.542 -21.185 -4.309 1.00 81.56 449 TYR A CA 1
ATOM 3669 C C . TYR A 1 449 ? -1.234 -22.485 -5.051 1.00 81.56 449 TYR A C 1
ATOM 3671 O O . TYR A 1 449 ? -1.806 -23.514 -4.697 1.00 81.56 449 TYR A O 1
ATOM 3679 N N . ALA A 1 450 ? -0.336 -22.459 -6.038 1.00 78.62 450 ALA A N 1
ATOM 3680 C CA . ALA A 1 450 ? 0.092 -23.667 -6.739 1.00 78.62 450 ALA A CA 1
ATOM 3681 C C . ALA A 1 450 ? 0.771 -24.665 -5.782 1.00 78.62 450 ALA A C 1
ATOM 3683 O O . ALA A 1 450 ? 0.498 -25.862 -5.839 1.00 78.62 450 ALA A O 1
ATOM 3684 N N . ASN A 1 451 ? 1.582 -24.165 -4.844 1.00 73.25 451 ASN A N 1
ATOM 3685 C CA . ASN A 1 451 ? 2.282 -24.993 -3.860 1.00 73.25 451 ASN A CA 1
ATOM 3686 C C . ASN A 1 451 ? 1.351 -25.567 -2.772 1.00 73.25 451 ASN A C 1
ATOM 3688 O O . ASN A 1 451 ? 1.608 -26.656 -2.262 1.00 73.25 451 ASN A O 1
ATOM 3692 N N . TYR A 1 452 ? 0.249 -24.882 -2.440 1.00 61.31 452 TYR A N 1
ATOM 3693 C CA . TYR A 1 452 ? -0.746 -25.360 -1.468 1.00 61.31 452 TYR A CA 1
ATOM 3694 C C . TYR A 1 452 ? -1.560 -26.572 -1.959 1.00 61.31 452 TYR A C 1
ATOM 3696 O O . TYR A 1 452 ? -2.166 -27.256 -1.140 1.00 61.31 452 TYR A O 1
ATOM 3704 N N . GLN A 1 453 ? -1.584 -26.870 -3.264 1.00 53.06 453 GLN A N 1
ATOM 3705 C CA . GLN A 1 453 ? -2.391 -27.964 -3.831 1.00 53.06 453 GLN A CA 1
ATOM 3706 C C . GLN A 1 453 ? -1.743 -29.364 -3.748 1.00 53.06 453 GLN A C 1
ATOM 3708 O O . GLN A 1 453 ? -2.276 -30.302 -4.334 1.00 53.06 453 GLN A O 1
ATOM 3713 N N . ILE A 1 454 ? -0.614 -29.537 -3.042 1.00 45.53 454 ILE A N 1
ATOM 3714 C CA . ILE A 1 454 ? 0.146 -30.811 -3.020 1.00 45.53 454 ILE A CA 1
ATOM 3715 C C . ILE A 1 454 ? 0.189 -31.479 -1.628 1.00 45.53 454 ILE A C 1
ATOM 3717 O O . ILE A 1 454 ? 0.731 -32.570 -1.476 1.00 45.53 454 ILE A O 1
ATOM 3721 N N . THR A 1 455 ? -0.428 -30.896 -0.600 1.00 37.72 455 THR A N 1
ATOM 3722 C CA . THR A 1 455 ? -0.534 -31.536 0.724 1.00 37.72 455 THR A CA 1
ATOM 3723 C C . THR A 1 455 ? -1.973 -31.937 1.032 1.00 37.72 455 THR A C 1
ATOM 3725 O O . THR A 1 455 ? -2.624 -31.274 1.835 1.00 37.72 455 THR A O 1
ATOM 3728 N N . ASP A 1 456 ? -2.437 -33.011 0.394 1.00 34.44 456 ASP A N 1
ATOM 3729 C CA . ASP A 1 456 ? -3.549 -33.854 0.858 1.00 34.44 456 ASP A CA 1
ATOM 3730 C C . ASP A 1 456 ? -3.088 -35.318 0.909 1.00 34.44 456 ASP A C 1
ATOM 3732 O O . ASP A 1 456 ? -2.529 -35.801 -0.107 1.00 34.44 456 ASP A O 1
#